Protein AF-0000000065815947 (afdb_homodimer)

Foldseek 3Di:
DEEEEEEADPLSQVLSVLLVVLCVVLPHHYDYDYPVPDDDPPPHLAYEYADDPVCCVPPPCVVQDDDLQRGHWYWYAYSQREIETDGNCALSCVVVSSCSSCVRPVHYYDYDDPCVVVQHQFPSNVCVLLQWDGDDPVRRVVRSVVLSPAAKEKEAAPLDDDDDGRSYDYHYDPDQWMDINNHDIIHHWAKEKWKDFDAQDAQVQQQVLVVVNCVSVNHDLSSHAEYEWEPVCVPRCSVVVNCVVSVHYYYYHYQVQLQVVVVVDPAQFDPVCCVPPVHRDIGQSGRLVVSCVVPVDDSVQKDWPARWDDDDGMIMTMMIGHD/DEEEEEEADPLSQVLSVLLVVLCVVLPHHYDYDYPVPDDDPPPHLAYEYADDPVCCVPPPCVVQDDDLQRGHWYWYAYSQREIETDGNCALSCVVVSSCSSCVRPVHYYDYDDPCVVVQHQFPSNVCVLLQWDGDDPVRRVVRSVVLSPAAKEKEAAPLDDDDDHRSYDYHYDPDQWMDINNHDIIHHWAKEKFKDFDAQDAQVQQQVLVVVNCVSVNHDLSSHAEYEWEPVCPPRPSVVVNCVVSVHYYYYHYQVQLQVVVVVDPAQFDPVCCVPPVHRDIGQSGRQVVSCVVPVDDSVQKDWPARWDDDDGMIMTMMIGHD

Radius of gyration: 32.42 Å; Cα contacts (8 Å, |Δi|>4): 1382; chains: 2; bounding box: 51×100×66 Å

Organism: Methanocaldococcus jannaschii (strain ATCC 43067 / DSM 2661 / JAL-1 / JCM 10045 / NBRC 100440) (NCBI:txid243232)

InterPro domains:
  IPR002750 CobE/GbiG C-terminal domain [PF01890] (191-319)
  IPR021744 Cobalamin synthesis G, N-terminal [PF11760] (44-116)
  IPR036518 CobE/GbiG C-terminal domain superfamily [G3DSA:3.30.420.180] (181-322)
  IPR036518 CobE/GbiG C-terminal domain superfamily [SSF159664] (184-321)
  IPR038029 GbiG N-terminal domain superfamily [SSF159672] (1-198)
  IPR052553 Cobalt-precorrin-5A hydrolase [PTHR37477] (1-321)

Sequence (646 aa):
MMIKIVYITKRGKKIAEEIKDVLDYYHYDNKVEPIKDFKIERNEGGFIFIMATGIVLRKFLDEIKNDKFKDPFVIICNENKELIPILSNHLGGGNYFSKLIANNINGRVIFTTATDVNGKVGIDELSKMLFLETPKRKHILDINKKILEEDVSLTLPKYWKLRNLNGYKISYHDKYEVVVDDSIRLKPLKIAVGLGARKGIERYKVYWAVKKALFLRNIPVWRVDAFATIEDKKHERGILETVNKFKKPLIIFKREEINEIYEKIDLEKSEFVYKHLGVYGVSEPASILAVKKLTNKDFDSIKLILKKFKRNGVTVAIATENLMMIKIVYITKRGKKIAEEIKDVLDYYHYDNKVEPIKDFKIERNEGGFIFIMATGIVLRKFLDEIKNDKFKDPFVIICNENKELIPILSNHLGGGNYFSKLIANNINGRVIFTTATDVNGKVGIDELSKMLFLETPKRKHILDINKKILEEDVSLTLPKYWKLRNLNGYKISYHDKYEVVVDDSIRLKPLKIAVGLGARKGIERYKVYWAVKKALFLRNIPVWRVDAFATIEDKKHERGILETVNKFKKPLIIFKREEINEIYEKIDLEKSEFVYKHLGVYGVSEPASILAVKKLTNKDFDSIKLILKKFKRNGVTVAIATENL

Structure (mmCIF, N/CA/C/O backbone):
data_AF-0000000065815947-model_v1
#
loop_
_entity.id
_entity.type
_entity.pdbx_description
1 polymer 'Probable cobalt-precorrin-5A hydrolase'
#
loop_
_atom_site.group_PDB
_atom_site.id
_atom_site.type_symbol
_atom_site.label_atom_id
_atom_site.label_alt_id
_atom_site.label_comp_id
_atom_site.label_asym_id
_atom_site.label_entity_id
_atom_site.label_seq_id
_atom_site.pdbx_PDB_ins_code
_atom_site.Cartn_x
_atom_site.Cartn_y
_atom_site.Cartn_z
_atom_site.occupancy
_atom_site.B_iso_or_equiv
_atom_site.auth_seq_id
_atom_site.auth_comp_id
_atom_site.auth_asym_id
_atom_site.auth_atom_id
_atom_site.pdbx_PDB_model_num
ATOM 1 N N . MET A 1 1 ? 9.438 -16.594 -16.625 1 80.75 1 MET A N 1
ATOM 2 C CA . MET A 1 1 ? 9.047 -15.211 -16.312 1 80.75 1 MET A CA 1
ATOM 3 C C . MET A 1 1 ? 10.07 -14.547 -15.406 1 80.75 1 MET A C 1
ATOM 5 O O . MET A 1 1 ? 10.508 -15.141 -14.414 1 80.75 1 MET A O 1
ATOM 9 N N . MET A 1 2 ? 10.523 -13.422 -15.828 1 92.38 2 MET A N 1
ATOM 10 C CA . MET A 1 2 ? 11.57 -12.719 -15.094 1 92.38 2 MET A CA 1
ATOM 11 C C . MET A 1 2 ? 10.961 -11.766 -14.07 1 92.38 2 MET A C 1
ATOM 13 O O . MET A 1 2 ? 10.031 -11.016 -14.383 1 92.38 2 MET A O 1
ATOM 17 N N . ILE A 1 3 ? 11.438 -11.867 -12.82 1 97.81 3 ILE A N 1
ATOM 18 C CA . ILE A 1 3 ? 11.016 -10.953 -11.766 1 97.81 3 ILE A CA 1
ATOM 19 C C . ILE A 1 3 ? 12.172 -10.008 -11.414 1 97.81 3 ILE A C 1
ATOM 21 O O . ILE A 1 3 ? 13.266 -10.461 -11.07 1 97.81 3 ILE A O 1
ATOM 25 N N . LYS A 1 4 ? 11.977 -8.742 -11.523 1 98.56 4 LYS A N 1
ATOM 26 C CA . LYS A 1 4 ? 13 -7.773 -11.133 1 98.56 4 LYS A CA 1
ATOM 27 C C . LYS A 1 4 ? 12.742 -7.238 -9.727 1 98.56 4 LYS A C 1
ATOM 29 O O . LYS A 1 4 ? 11.625 -6.82 -9.414 1 98.56 4 LYS A O 1
ATOM 34 N N . ILE A 1 5 ? 13.75 -7.293 -8.875 1 98.81 5 ILE A N 1
ATOM 35 C CA . ILE A 1 5 ? 13.719 -6.762 -7.512 1 98.81 5 ILE A CA 1
ATOM 36 C C . ILE A 1 5 ? 14.555 -5.48 -7.445 1 98.81 5 ILE A C 1
ATOM 38 O O . ILE A 1 5 ? 15.766 -5.512 -7.645 1 98.81 5 ILE A O 1
ATOM 42 N N . VAL A 1 6 ? 13.93 -4.387 -7.172 1 98.75 6 VAL A N 1
ATOM 43 C CA . VAL A 1 6 ? 14.578 -3.086 -7.289 1 98.75 6 VAL A CA 1
ATOM 44 C C . VAL A 1 6 ? 14.648 -2.418 -5.918 1 98.75 6 VAL A C 1
ATOM 46 O O . VAL A 1 6 ? 13.656 -2.381 -5.188 1 98.75 6 VAL A O 1
ATOM 49 N N . TYR A 1 7 ? 15.789 -1.917 -5.492 1 98 7 TYR A N 1
ATOM 50 C CA . TYR A 1 7 ? 15.977 -1.296 -4.184 1 98 7 TYR A CA 1
ATOM 51 C C . TYR A 1 7 ? 16.625 0.077 -4.316 1 98 7 TYR A C 1
ATOM 53 O O . TYR A 1 7 ? 17.188 0.407 -5.363 1 98 7 TYR A O 1
ATOM 61 N N . ILE A 1 8 ? 16.531 0.878 -3.275 1 94.25 8 ILE A N 1
ATOM 62 C CA . ILE A 1 8 ? 17.109 2.219 -3.285 1 94.25 8 ILE A CA 1
ATOM 63 C C . ILE A 1 8 ? 18.094 2.365 -2.125 1 94.25 8 ILE A C 1
ATOM 65 O O . ILE A 1 8 ? 19.203 2.865 -2.307 1 94.25 8 ILE A O 1
ATOM 69 N N . THR A 1 9 ? 17.766 1.898 -0.884 1 92.06 9 THR A N 1
ATOM 70 C CA . THR A 1 9 ? 18.578 2.102 0.307 1 92.06 9 THR A CA 1
ATOM 71 C C . THR A 1 9 ? 19.469 0.884 0.572 1 92.06 9 THR A C 1
ATOM 73 O O . THR A 1 9 ? 19.266 -0.175 -0.026 1 92.06 9 THR A O 1
ATOM 76 N N . LYS A 1 10 ? 20.391 1.029 1.479 1 92.75 10 LYS A N 1
ATOM 77 C CA . LYS A 1 10 ? 21.234 -0.084 1.896 1 92.75 10 LYS A CA 1
ATOM 78 C C . LYS A 1 10 ? 20.406 -1.173 2.582 1 92.75 10 LYS A C 1
ATOM 80 O O . LYS A 1 10 ? 20.625 -2.363 2.332 1 92.75 10 LYS A O 1
ATOM 85 N N . ARG A 1 11 ? 19.578 -0.783 3.441 1 93.81 11 ARG A N 1
ATOM 86 C CA . ARG A 1 11 ? 18.703 -1.746 4.102 1 93.81 11 ARG A CA 1
ATOM 87 C C . ARG A 1 11 ? 17.797 -2.445 3.09 1 93.81 11 ARG A C 1
ATOM 89 O O . ARG A 1 11 ? 17.547 -3.648 3.199 1 93.81 11 ARG A O 1
ATOM 96 N N . GLY A 1 12 ? 17.312 -1.682 2.139 1 96.56 12 GLY A N 1
ATOM 97 C CA . GLY A 1 12 ? 16.5 -2.256 1.069 1 96.56 12 GLY A CA 1
ATOM 98 C C . GLY A 1 12 ? 17.234 -3.316 0.275 1 96.56 12 GLY A C 1
ATOM 99 O O . GLY A 1 12 ? 16.641 -4.309 -0.151 1 96.56 12 GLY A O 1
ATOM 100 N N . LYS A 1 13 ? 18.531 -3.096 0.081 1 97.81 13 LYS A N 1
ATOM 101 C CA . LYS A 1 13 ? 19.344 -4.074 -0.636 1 97.81 13 LYS A CA 1
ATOM 102 C C . LYS A 1 13 ? 19.359 -5.41 0.094 1 97.81 13 LYS A C 1
ATOM 104 O O . LYS A 1 13 ? 19.281 -6.469 -0.534 1 97.81 13 LYS A O 1
ATOM 109 N N . LYS A 1 14 ? 19.531 -5.379 1.379 1 98.19 14 LYS A N 1
ATOM 110 C CA . LYS A 1 14 ? 19.547 -6.602 2.178 1 98.19 14 LYS A CA 1
ATOM 111 C C . LYS A 1 14 ? 18.234 -7.375 2.018 1 98.19 14 LYS A C 1
ATOM 113 O O . LYS A 1 14 ? 18.25 -8.594 1.86 1 98.19 14 LYS A O 1
ATOM 118 N N . ILE A 1 15 ? 17.156 -6.684 2.074 1 98.5 15 ILE A N 1
ATOM 119 C CA . ILE A 1 15 ? 15.852 -7.301 1.903 1 98.5 15 ILE A CA 1
ATOM 120 C C . ILE A 1 15 ? 15.734 -7.887 0.498 1 98.5 15 ILE A C 1
ATOM 122 O O . ILE A 1 15 ? 15.211 -8.984 0.32 1 98.5 15 ILE A O 1
ATOM 126 N N . ALA A 1 16 ? 16.219 -7.141 -0.488 1 98.81 16 ALA A N 1
ATOM 127 C CA . ALA A 1 16 ? 16.203 -7.605 -1.873 1 98.81 16 ALA A CA 1
ATOM 128 C C . ALA A 1 16 ? 16.938 -8.938 -2.014 1 98.81 16 ALA A C 1
ATOM 130 O O . ALA A 1 16 ? 16.469 -9.836 -2.715 1 98.81 16 ALA A O 1
ATOM 131 N N . GLU A 1 17 ? 18 -9.055 -1.392 1 98.75 17 GLU A N 1
ATOM 132 C CA . GLU A 1 17 ? 18.797 -10.281 -1.449 1 98.75 17 GLU A CA 1
ATOM 133 C C . GLU A 1 17 ? 18.062 -11.438 -0.773 1 98.75 17 GLU A C 1
ATOM 135 O O . GLU A 1 17 ? 18.141 -12.578 -1.23 1 98.75 17 GLU A O 1
ATOM 140 N N . GLU A 1 18 ? 17.422 -11.133 0.349 1 98.69 18 GLU A N 1
ATOM 141 C CA . GLU A 1 18 ? 16.594 -12.156 0.99 1 98.69 18 GLU A CA 1
ATOM 142 C C . GLU A 1 18 ? 15.508 -12.656 0.045 1 98.69 18 GLU A C 1
ATOM 144 O O . GLU A 1 18 ? 15.258 -13.859 -0.037 1 98.69 18 GLU A O 1
ATOM 149 N N . ILE A 1 19 ? 14.875 -11.703 -0.623 1 98.88 19 ILE A N 1
ATOM 150 C CA . ILE A 1 19 ? 13.82 -12.047 -1.566 1 98.88 19 ILE A CA 1
ATOM 151 C C . ILE A 1 19 ? 14.391 -12.883 -2.709 1 98.88 19 ILE A C 1
ATOM 153 O O . ILE A 1 19 ? 13.789 -13.875 -3.125 1 98.88 19 ILE A O 1
ATOM 157 N N . LYS A 1 20 ? 15.516 -12.453 -3.238 1 98.75 20 LYS A N 1
ATOM 158 C CA . LYS A 1 20 ? 16.188 -13.211 -4.281 1 98.75 20 LYS A CA 1
ATOM 159 C C . LYS A 1 20 ? 16.438 -14.656 -3.848 1 98.75 20 LYS A C 1
ATOM 161 O O . LYS A 1 20 ? 16.234 -15.586 -4.629 1 98.75 20 LYS A O 1
ATOM 166 N N . ASP A 1 21 ? 16.906 -14.836 -2.631 1 98.69 21 ASP A N 1
ATOM 167 C CA . ASP A 1 21 ? 17.172 -16.172 -2.111 1 98.69 21 ASP A CA 1
ATOM 168 C C . ASP A 1 21 ? 15.914 -17.031 -2.137 1 98.69 21 ASP A C 1
ATOM 170 O O . ASP A 1 21 ? 15.969 -18.219 -2.471 1 98.69 21 ASP A O 1
ATOM 174 N N . VAL A 1 22 ? 14.828 -16.453 -1.724 1 98.56 22 VAL A N 1
ATOM 175 C CA . VAL A 1 22 ? 13.555 -17.156 -1.725 1 98.56 22 VAL A CA 1
ATOM 176 C C . VAL A 1 22 ? 13.188 -17.562 -3.15 1 98.56 22 VAL A C 1
ATOM 178 O O . VAL A 1 22 ? 12.859 -18.719 -3.412 1 98.56 22 VAL A O 1
ATOM 181 N N . LEU A 1 23 ? 13.242 -16.594 -4.086 1 98.38 23 LEU A N 1
ATOM 182 C CA . LEU A 1 23 ? 12.867 -16.859 -5.469 1 98.38 23 LEU A CA 1
ATOM 183 C C . LEU A 1 23 ? 13.805 -17.891 -6.102 1 98.38 23 LEU A C 1
ATOM 185 O O . LEU A 1 23 ? 13.375 -18.734 -6.887 1 98.38 23 LEU A O 1
ATOM 189 N N . ASP A 1 24 ? 15.094 -17.812 -5.773 1 97.75 24 ASP A N 1
ATOM 190 C CA . ASP A 1 24 ? 16.062 -18.812 -6.246 1 97.75 24 ASP A CA 1
ATOM 191 C C . ASP A 1 24 ? 15.711 -20.203 -5.723 1 97.75 24 ASP A C 1
ATOM 193 O O . ASP A 1 24 ? 15.781 -21.188 -6.465 1 97.75 24 ASP A O 1
ATOM 197 N N . TYR A 1 25 ? 15.367 -20.234 -4.457 1 97.19 25 TYR A N 1
ATOM 198 C CA . TYR A 1 25 ? 14.992 -21.5 -3.859 1 97.19 25 TYR A CA 1
ATOM 199 C C . TYR A 1 25 ? 13.82 -22.141 -4.609 1 97.19 25 TYR A C 1
ATOM 201 O O . TYR A 1 25 ? 13.805 -23.344 -4.836 1 97.19 25 TYR A O 1
ATOM 209 N N . TYR A 1 26 ? 12.945 -21.344 -5.012 1 97.19 26 TYR A N 1
ATOM 210 C CA . TYR A 1 26 ? 11.75 -21.844 -5.688 1 97.19 26 TYR A CA 1
ATOM 211 C C . TYR A 1 26 ? 11.953 -21.875 -7.199 1 97.19 26 TYR A C 1
ATOM 213 O O . TYR A 1 26 ? 11.008 -22.125 -7.953 1 97.19 26 TYR A O 1
ATOM 221 N N . HIS A 1 27 ? 13.102 -21.547 -7.699 1 96.19 27 HIS A N 1
ATOM 222 C CA . HIS A 1 27 ? 13.516 -21.672 -9.094 1 96.19 27 HIS A CA 1
ATOM 223 C C . HIS A 1 27 ? 12.758 -20.688 -9.977 1 96.19 27 HIS A C 1
ATOM 225 O O . HIS A 1 27 ? 12.336 -21.031 -11.078 1 96.19 27 HIS A O 1
ATOM 231 N N . TYR A 1 28 ? 12.453 -19.5 -9.484 1 96.56 28 TYR A N 1
ATOM 232 C CA . TYR A 1 28 ? 11.938 -18.406 -10.305 1 96.56 28 TYR A CA 1
ATOM 233 C C . TYR A 1 28 ? 13.07 -17.531 -10.82 1 96.56 28 TYR A C 1
ATOM 235 O O . TYR A 1 28 ? 14 -17.203 -10.078 1 96.56 28 TYR A O 1
ATOM 243 N N . ASP A 1 29 ? 12.992 -17.25 -12.086 1 95.38 29 ASP A N 1
ATOM 244 C CA . ASP A 1 29 ? 13.977 -16.328 -12.648 1 95.38 29 ASP A CA 1
ATOM 245 C C . ASP A 1 29 ? 13.828 -14.922 -12.055 1 95.38 29 ASP A C 1
ATOM 247 O O . ASP A 1 29 ? 12.719 -14.391 -11.984 1 95.38 29 ASP A O 1
ATOM 251 N N . ASN A 1 30 ? 14.977 -14.367 -11.586 1 97.81 30 ASN A N 1
ATOM 252 C CA . ASN A 1 30 ? 14.914 -13.047 -10.953 1 97.81 30 ASN A CA 1
ATOM 253 C C . ASN A 1 30 ? 16.25 -12.305 -11.07 1 97.81 30 ASN A C 1
ATOM 255 O O . ASN A 1 30 ? 17.25 -12.891 -11.469 1 97.81 30 ASN A O 1
ATOM 259 N N . LYS A 1 31 ? 16.172 -11.039 -10.789 1 97.94 31 LYS A N 1
ATOM 260 C CA . LYS A 1 31 ? 17.344 -10.172 -10.797 1 97.94 31 LYS A CA 1
ATOM 261 C C . LYS A 1 31 ? 17.188 -9.031 -9.805 1 97.94 31 LYS A C 1
ATOM 263 O O . LYS A 1 31 ? 16.125 -8.414 -9.719 1 97.94 31 LYS A O 1
ATOM 268 N N . VAL A 1 32 ? 18.281 -8.828 -9 1 98.5 32 VAL A N 1
ATOM 269 C CA . VAL A 1 32 ? 18.312 -7.707 -8.078 1 98.5 32 VAL A CA 1
ATOM 270 C C . VAL A 1 32 ? 19.078 -6.539 -8.711 1 98.5 32 VAL A C 1
ATOM 272 O O . VAL A 1 32 ? 20.172 -6.723 -9.25 1 98.5 32 VAL A O 1
ATOM 275 N N . GLU A 1 33 ? 18.469 -5.367 -8.656 1 97.81 33 GLU A N 1
ATOM 276 C CA . GLU A 1 33 ? 19.172 -4.207 -9.195 1 97.81 33 GLU A CA 1
ATOM 277 C C . GLU A 1 33 ? 18.812 -2.939 -8.43 1 97.81 33 GLU A C 1
ATOM 279 O O . GLU A 1 33 ? 17.688 -2.793 -7.953 1 97.81 33 GLU A O 1
ATOM 284 N N . PRO A 1 34 ? 19.812 -1.964 -8.281 1 97.94 34 PRO A N 1
ATOM 285 C CA . PRO A 1 34 ? 19.5 -0.652 -7.715 1 97.94 34 PRO A CA 1
ATOM 286 C C . PRO A 1 34 ? 18.656 0.207 -8.648 1 97.94 34 PRO A C 1
ATOM 288 O O . PRO A 1 34 ? 18.656 0 -9.867 1 97.94 34 PRO A O 1
ATOM 291 N N . ILE A 1 35 ? 17.984 1.122 -8.078 1 97 35 ILE A N 1
ATOM 292 C CA . ILE A 1 35 ? 17.062 1.951 -8.852 1 97 35 ILE A CA 1
ATOM 293 C C . ILE A 1 35 ? 17.828 2.672 -9.953 1 97 35 ILE A C 1
ATOM 295 O O . ILE A 1 35 ? 17.297 2.887 -11.047 1 97 35 ILE A O 1
ATOM 299 N N . LYS A 1 36 ? 19.031 3.098 -9.734 1 95.19 36 LYS A N 1
ATOM 300 C CA . LYS A 1 36 ? 19.812 3.869 -10.688 1 95.19 36 LYS A CA 1
ATOM 301 C C . LYS A 1 36 ? 20.062 3.072 -11.969 1 95.19 36 LYS A C 1
ATOM 303 O O . LYS A 1 36 ? 20.25 3.652 -13.039 1 95.19 36 LYS A O 1
ATOM 308 N N . ASP A 1 37 ? 20.031 1.749 -11.922 1 96.69 37 ASP A N 1
ATOM 309 C CA . ASP A 1 37 ? 20.328 0.877 -13.055 1 96.69 37 ASP A CA 1
ATOM 310 C C . ASP A 1 37 ? 19.062 0.246 -13.609 1 96.69 37 ASP A C 1
ATOM 312 O O . ASP A 1 37 ? 19.109 -0.511 -14.578 1 96.69 37 ASP A O 1
ATOM 316 N N . PHE A 1 38 ? 18.031 0.517 -12.992 1 96.62 38 PHE A N 1
ATOM 317 C CA . PHE A 1 38 ? 16.781 -0.163 -13.312 1 96.62 38 PHE A CA 1
ATOM 318 C C . PHE A 1 38 ? 16.156 0.417 -14.578 1 96.62 38 PHE A C 1
ATOM 320 O O . PHE A 1 38 ? 16.078 1.637 -14.734 1 96.62 38 PHE A O 1
ATOM 327 N N . LYS A 1 39 ? 15.719 -0.488 -15.484 1 94.88 39 LYS A N 1
ATOM 328 C CA . LYS A 1 39 ? 14.945 -0.173 -16.688 1 94.88 39 LYS A CA 1
ATOM 329 C C . LYS A 1 39 ? 13.883 -1.232 -16.953 1 94.88 39 LYS A C 1
ATOM 331 O O . LYS A 1 39 ? 14.094 -2.416 -16.672 1 94.88 39 LYS A O 1
ATOM 336 N N . ILE A 1 40 ? 12.82 -0.838 -17.406 1 93.69 40 ILE A N 1
ATOM 337 C CA . ILE A 1 40 ? 11.75 -1.743 -17.797 1 93.69 40 ILE A CA 1
ATOM 338 C C . ILE A 1 40 ? 12.023 -2.273 -19.203 1 93.69 40 ILE A C 1
ATOM 340 O O . ILE A 1 40 ? 12.148 -1.498 -20.156 1 93.69 40 ILE A O 1
ATOM 344 N N . GLU A 1 41 ? 12.07 -3.516 -19.438 1 90.69 41 GLU A N 1
ATOM 345 C CA . GLU A 1 41 ? 12.383 -4.137 -20.719 1 90.69 41 GLU A CA 1
ATOM 346 C C . GLU A 1 41 ? 11.125 -4.664 -21.391 1 90.69 41 GLU A C 1
ATOM 348 O O . GLU A 1 41 ? 11.18 -5.152 -22.531 1 90.69 41 GLU A O 1
ATOM 353 N N . ARG A 1 42 ? 10.008 -4.758 -20.734 1 85.94 42 ARG A N 1
ATOM 354 C CA . ARG A 1 42 ? 8.695 -5.094 -21.281 1 85.94 42 ARG A CA 1
ATOM 355 C C . ARG A 1 42 ? 8.539 -6.602 -21.438 1 85.94 42 ARG A C 1
ATOM 357 O O . ARG A 1 42 ? 7.605 -7.066 -22.109 1 85.94 42 ARG A O 1
ATOM 364 N N . ASN A 1 43 ? 9.422 -7.348 -20.875 1 86.81 43 ASN A N 1
ATOM 365 C CA . ASN A 1 43 ? 9.289 -8.797 -20.875 1 86.81 43 ASN A CA 1
ATOM 366 C C . ASN A 1 43 ? 9.242 -9.367 -19.469 1 86.81 43 ASN A C 1
ATOM 368 O O . ASN A 1 43 ? 9.227 -10.586 -19.281 1 86.81 43 ASN A O 1
ATOM 372 N N . GLU A 1 44 ? 9.211 -8.477 -18.516 1 93.06 44 GLU A N 1
ATOM 373 C CA . GLU A 1 44 ? 9.172 -8.922 -17.125 1 93.06 44 GLU A CA 1
ATOM 374 C C . GLU A 1 44 ? 7.797 -9.484 -16.766 1 93.06 44 GLU A C 1
ATOM 376 O O . GLU A 1 44 ? 6.77 -8.969 -17.219 1 93.06 44 GLU A O 1
ATOM 381 N N . GLY A 1 45 ? 7.84 -10.461 -15.922 1 93.31 45 GLY A N 1
ATOM 382 C CA . GLY A 1 45 ? 6.602 -10.992 -15.367 1 93.31 45 GLY A CA 1
ATOM 383 C C . GLY A 1 45 ? 6.117 -10.227 -14.148 1 93.31 45 GLY A C 1
ATOM 384 O O . GLY A 1 45 ? 4.934 -10.281 -13.805 1 93.31 45 GLY A O 1
ATOM 385 N N . GLY A 1 46 ? 7.113 -9.602 -13.492 1 96.88 46 GLY A N 1
ATOM 386 C CA . GLY A 1 46 ? 6.719 -8.859 -12.305 1 96.88 46 GLY A CA 1
ATOM 387 C C . GLY A 1 46 ? 7.84 -8.016 -11.734 1 96.88 46 GLY A C 1
ATOM 388 O O . GLY A 1 46 ? 9 -8.172 -12.109 1 96.88 46 GLY A O 1
ATOM 389 N N . PHE A 1 47 ? 7.457 -7.145 -10.867 1 98.38 47 PHE A N 1
ATOM 390 C CA . PHE A 1 47 ? 8.375 -6.227 -10.203 1 98.38 47 PHE A CA 1
ATOM 391 C C . PHE A 1 47 ? 8.133 -6.207 -8.703 1 98.38 47 PHE A C 1
ATOM 393 O O . PHE A 1 47 ? 6.988 -6.215 -8.25 1 98.38 47 PHE A O 1
ATOM 400 N N . ILE A 1 48 ? 9.188 -6.219 -7.977 1 98.81 48 ILE A N 1
ATOM 401 C CA . ILE A 1 48 ? 9.172 -5.973 -6.539 1 98.81 48 ILE A CA 1
ATOM 402 C C . ILE A 1 48 ? 10.031 -4.758 -6.211 1 98.81 48 ILE A C 1
ATOM 404 O O . ILE A 1 48 ? 11.25 -4.785 -6.391 1 98.81 48 ILE A O 1
ATOM 408 N N . PHE A 1 49 ? 9.406 -3.74 -5.785 1 98.75 49 PHE A N 1
ATOM 409 C CA . PHE A 1 49 ? 10.094 -2.492 -5.48 1 98.75 49 PHE A CA 1
ATOM 410 C C . PHE A 1 49 ? 10.25 -2.311 -3.977 1 98.75 49 PHE A C 1
ATOM 412 O O . PHE A 1 49 ? 9.258 -2.195 -3.252 1 98.75 49 PHE A O 1
ATOM 419 N N . ILE A 1 50 ? 11.445 -2.252 -3.492 1 98.44 50 ILE A N 1
ATOM 420 C CA . ILE A 1 50 ? 11.727 -1.965 -2.09 1 98.44 50 ILE A CA 1
ATOM 421 C C . ILE A 1 50 ? 12.039 -0.479 -1.922 1 98.44 50 ILE A C 1
ATOM 423 O O . ILE A 1 50 ? 13.195 -0.099 -1.707 1 98.44 50 ILE A O 1
ATOM 427 N N . MET A 1 51 ? 11.008 0.359 -1.963 1 96.81 51 MET A N 1
ATOM 428 C CA . MET A 1 51 ? 11.078 1.816 -1.909 1 96.81 51 MET A CA 1
ATOM 429 C C . MET A 1 51 ? 9.695 2.418 -1.663 1 96.81 51 MET A C 1
ATOM 431 O O . MET A 1 51 ? 8.711 1.688 -1.541 1 96.81 51 MET A O 1
ATOM 435 N N . ALA A 1 52 ? 9.641 3.672 -1.575 1 95.31 52 ALA A N 1
ATOM 436 C CA . ALA A 1 52 ? 8.375 4.375 -1.343 1 95.31 52 ALA A CA 1
ATOM 437 C C . ALA A 1 52 ? 7.418 4.18 -2.512 1 95.31 52 ALA A C 1
ATOM 439 O O . ALA A 1 52 ? 7.82 4.266 -3.674 1 95.31 52 ALA A O 1
ATOM 440 N N . THR A 1 53 ? 6.137 3.945 -2.227 1 96.19 53 THR A N 1
ATOM 441 C CA . THR A 1 53 ? 5.105 3.766 -3.242 1 96.19 53 THR A CA 1
ATOM 442 C C . THR A 1 53 ? 5.062 4.961 -4.191 1 96.19 53 THR A C 1
ATOM 444 O O . THR A 1 53 ? 4.938 4.789 -5.406 1 96.19 53 THR A O 1
ATOM 447 N N . GLY A 1 54 ? 5.168 6.199 -3.65 1 93.12 54 GLY A N 1
ATOM 448 C CA . GLY A 1 54 ? 5.094 7.398 -4.473 1 93.12 54 GLY A CA 1
ATOM 449 C C . GLY A 1 54 ? 6.137 7.43 -5.574 1 93.12 54 GLY A C 1
ATOM 450 O O . GLY A 1 54 ? 5.867 7.914 -6.676 1 93.12 54 GLY A O 1
ATOM 451 N N . ILE A 1 55 ? 7.312 6.988 -5.293 1 93.31 55 ILE A N 1
ATOM 452 C CA . ILE A 1 55 ? 8.375 6.93 -6.293 1 93.31 55 ILE A CA 1
ATOM 453 C C . ILE A 1 55 ? 7.957 6.008 -7.438 1 93.31 55 ILE A C 1
ATOM 455 O O . ILE A 1 55 ? 8.094 6.367 -8.609 1 93.31 55 ILE A O 1
ATOM 459 N N . VAL A 1 56 ? 7.445 4.852 -7.141 1 96 56 VAL A N 1
ATOM 460 C CA . VAL A 1 56 ? 7.051 3.85 -8.125 1 96 56 VAL A CA 1
ATOM 461 C C . VAL A 1 56 ? 5.91 4.387 -8.984 1 96 56 VAL A C 1
ATOM 463 O O . VAL A 1 56 ? 5.93 4.254 -10.211 1 96 56 VAL A O 1
ATOM 466 N N . LEU A 1 57 ? 4.961 5.004 -8.336 1 94.81 57 LEU A N 1
ATOM 467 C CA . LEU A 1 57 ? 3.793 5.527 -9.039 1 94.81 57 LEU A CA 1
ATOM 468 C C . LEU A 1 57 ? 4.195 6.613 -10.031 1 94.81 57 LEU A C 1
ATOM 470 O O . LEU A 1 57 ? 3.67 6.672 -11.148 1 94.81 57 LEU A O 1
ATOM 474 N N . ARG A 1 58 ? 5.102 7.43 -9.664 1 91.44 58 ARG A N 1
ATOM 475 C CA . ARG A 1 58 ? 5.457 8.586 -10.484 1 91.44 58 ARG A CA 1
ATOM 476 C C . ARG A 1 58 ? 6.449 8.203 -11.578 1 91.44 58 ARG A C 1
ATOM 478 O O . ARG A 1 58 ? 6.371 8.711 -12.695 1 91.44 58 ARG A O 1
ATOM 485 N N . LYS A 1 59 ? 7.34 7.312 -11.258 1 92.62 59 LYS A N 1
ATOM 486 C CA . LYS A 1 59 ? 8.453 7.074 -12.172 1 92.62 59 LYS A CA 1
ATOM 487 C C . LYS A 1 59 ? 8.164 5.883 -13.086 1 92.62 59 LYS A C 1
ATOM 489 O O . LYS A 1 59 ? 8.633 5.844 -14.227 1 92.62 59 LYS A O 1
ATOM 494 N N . PHE A 1 60 ? 7.418 4.859 -12.586 1 93.88 60 PHE A N 1
ATOM 495 C CA . PHE A 1 60 ? 7.469 3.596 -13.312 1 93.88 60 PHE A CA 1
ATOM 496 C C . PHE A 1 60 ? 6.062 3.119 -13.664 1 93.88 60 PHE A C 1
ATOM 498 O O . PHE A 1 60 ? 5.875 2.412 -14.656 1 93.88 60 PHE A O 1
ATOM 505 N N . LEU A 1 61 ? 5.105 3.4 -12.891 1 92.69 61 LEU A N 1
ATOM 506 C CA . LEU A 1 61 ? 3.803 2.746 -12.992 1 92.69 61 LEU A CA 1
ATOM 507 C C . LEU A 1 61 ? 3.176 2.984 -14.359 1 92.69 61 LEU A C 1
ATOM 509 O O . LEU A 1 61 ? 2.576 2.076 -14.938 1 92.69 61 LEU A O 1
ATOM 513 N N . ASP A 1 62 ? 3.285 4.191 -14.891 1 90.19 62 ASP A N 1
ATOM 514 C CA . ASP A 1 62 ? 2.672 4.523 -16.172 1 90.19 62 ASP A CA 1
ATOM 515 C C . ASP A 1 62 ? 3.211 3.633 -17.297 1 90.19 62 ASP A C 1
ATOM 517 O O . ASP A 1 62 ? 2.48 3.283 -18.219 1 90.19 62 ASP A O 1
ATOM 521 N N . GLU A 1 63 ? 4.434 3.293 -17.203 1 91.38 63 GLU A N 1
ATOM 522 C CA . GLU A 1 63 ? 5.055 2.432 -18.203 1 91.38 63 GLU A CA 1
ATOM 523 C C . GLU A 1 63 ? 4.664 0.971 -18 1 91.38 63 GLU A C 1
ATOM 525 O O . GLU A 1 63 ? 4.633 0.188 -18.953 1 91.38 63 GLU A O 1
ATOM 530 N N . ILE A 1 64 ? 4.359 0.617 -16.797 1 92.25 64 ILE A N 1
ATOM 531 C CA . ILE A 1 64 ? 4.066 -0.769 -16.453 1 92.25 64 ILE A CA 1
ATOM 532 C C . ILE A 1 64 ? 2.592 -1.065 -16.703 1 92.25 64 ILE A C 1
ATOM 534 O O . ILE A 1 64 ? 2.244 -2.137 -17.203 1 92.25 64 ILE A O 1
ATOM 538 N N . LYS A 1 65 ? 1.824 -0.133 -16.344 1 85.62 65 LYS A N 1
ATOM 539 C CA . LYS A 1 65 ? 0.374 -0.299 -16.391 1 85.62 65 LYS A CA 1
ATOM 540 C C . LYS A 1 65 ? -0.159 -0.101 -17.812 1 85.62 65 LYS A C 1
ATOM 542 O O . LYS A 1 65 ? -0.088 1.001 -18.359 1 85.62 65 LYS A O 1
ATOM 547 N N . ASN A 1 66 ? -0.616 -1.079 -18.484 1 78.31 66 ASN A N 1
ATOM 548 C CA . ASN A 1 66 ? -1.213 -1.018 -19.812 1 78.31 66 ASN A CA 1
ATOM 549 C C . ASN A 1 66 ? -2.551 -1.752 -19.859 1 78.31 66 ASN A C 1
ATOM 551 O O . ASN A 1 66 ? -3.576 -1.161 -20.203 1 78.31 66 ASN A O 1
ATOM 555 N N . ASP A 1 67 ? -2.51 -3.049 -19.547 1 73.44 67 ASP A N 1
ATOM 556 C CA . ASP A 1 67 ? -3.689 -3.91 -19.547 1 73.44 67 ASP A CA 1
ATOM 557 C C . ASP A 1 67 ? -3.719 -4.793 -18.297 1 73.44 67 ASP A C 1
ATOM 559 O O . ASP A 1 67 ? -2.777 -5.547 -18.047 1 73.44 67 ASP A O 1
ATOM 563 N N . LYS A 1 68 ? -4.762 -4.637 -17.656 1 67.25 68 LYS A N 1
ATOM 564 C CA . LYS A 1 68 ? -4.898 -5.34 -16.391 1 67.25 68 LYS A CA 1
ATOM 565 C C . LYS A 1 68 ? -4.688 -6.84 -16.562 1 67.25 68 LYS A C 1
ATOM 567 O O . LYS A 1 68 ? -4.254 -7.523 -15.633 1 67.25 68 LYS A O 1
ATOM 572 N N . PHE A 1 69 ? -4.949 -7.375 -17.625 1 66.06 69 PHE A N 1
ATOM 573 C CA . PHE A 1 69 ? -4.895 -8.82 -17.812 1 66.06 69 PHE A CA 1
ATOM 574 C C . PHE A 1 69 ? -3.518 -9.25 -18.312 1 66.06 69 PHE A C 1
ATOM 576 O O . PHE A 1 69 ? -3.182 -10.438 -18.266 1 66.06 69 PHE A O 1
ATOM 583 N N . LYS A 1 70 ? -2.664 -8.281 -18.578 1 78.25 70 LYS A N 1
ATOM 584 C CA . LYS A 1 70 ? -1.384 -8.633 -19.188 1 78.25 70 LYS A CA 1
ATOM 585 C C . LYS A 1 70 ? -0.224 -7.98 -18.438 1 78.25 70 LYS A C 1
ATOM 587 O O . LYS A 1 70 ? 0.927 -8.391 -18.594 1 78.25 70 LYS A O 1
ATOM 592 N N . ASP A 1 71 ? -0.606 -7.082 -17.641 1 87.12 71 ASP A N 1
ATOM 593 C CA . ASP A 1 71 ? 0.44 -6.332 -16.953 1 87.12 71 ASP A CA 1
ATOM 594 C C . ASP A 1 71 ? 1.21 -7.227 -15.992 1 87.12 71 ASP A C 1
ATOM 596 O O . ASP A 1 71 ? 0.643 -8.156 -15.414 1 87.12 71 ASP A O 1
ATOM 600 N N . PRO A 1 72 ? 2.479 -6.977 -15.891 1 94 72 PRO A N 1
ATOM 601 C CA . PRO A 1 72 ? 3.207 -7.633 -14.805 1 94 72 PRO A CA 1
ATOM 602 C C . PRO A 1 72 ? 2.688 -7.238 -13.422 1 94 72 PRO A C 1
ATOM 604 O O . PRO A 1 72 ? 2.057 -6.191 -13.266 1 94 72 PRO A O 1
ATOM 607 N N . PHE A 1 73 ? 2.889 -8.133 -12.508 1 95.81 73 PHE A N 1
ATOM 608 C CA . PHE A 1 73 ? 2.498 -7.75 -11.156 1 95.81 73 PHE A CA 1
ATOM 609 C C . PHE A 1 73 ? 3.477 -6.734 -10.578 1 95.81 73 PHE A C 1
ATOM 611 O O . PHE A 1 73 ? 4.629 -6.664 -11.008 1 95.81 73 PHE A O 1
ATOM 618 N N . VAL A 1 74 ? 3.055 -5.918 -9.719 1 97.75 74 VAL A N 1
ATOM 619 C CA . VAL A 1 74 ? 3.875 -4.945 -9 1 97.75 74 VAL A CA 1
ATOM 620 C C . VAL A 1 74 ? 3.635 -5.074 -7.5 1 97.75 74 VAL A C 1
ATOM 622 O O . VAL A 1 74 ? 2.492 -5 -7.039 1 97.75 74 VAL A O 1
ATOM 625 N N . ILE A 1 75 ? 4.676 -5.305 -6.742 1 98.62 75 ILE A N 1
ATOM 626 C CA . ILE A 1 75 ? 4.652 -5.398 -5.285 1 98.62 75 ILE A CA 1
ATOM 627 C C . ILE A 1 75 ? 5.562 -4.332 -4.684 1 98.62 75 ILE A C 1
ATOM 629 O O . ILE A 1 75 ? 6.707 -4.168 -5.121 1 98.62 75 ILE A O 1
ATOM 633 N N . ILE A 1 76 ? 5.043 -3.586 -3.791 1 98.75 76 ILE A N 1
ATOM 634 C CA . ILE A 1 76 ? 5.855 -2.68 -2.986 1 98.75 76 ILE A CA 1
ATOM 635 C C . ILE A 1 76 ? 6.242 -3.359 -1.675 1 98.75 76 ILE A C 1
ATOM 637 O O . ILE A 1 76 ? 5.41 -4.016 -1.041 1 98.75 76 ILE A O 1
ATOM 641 N N . CYS A 1 77 ? 7.438 -3.281 -1.325 1 98.69 77 CYS A N 1
ATOM 642 C CA . CYS A 1 77 ? 7.922 -3.805 -0.053 1 98.69 77 CYS A CA 1
ATOM 643 C C . CYS A 1 77 ? 8.633 -2.723 0.746 1 98.69 77 CYS A C 1
ATOM 645 O O . CYS A 1 77 ? 9.555 -2.08 0.241 1 98.69 77 CYS A O 1
ATOM 647 N N . ASN A 1 78 ? 8.148 -2.482 1.968 1 97.81 78 ASN A N 1
ATOM 648 C CA . ASN A 1 78 ? 8.852 -1.502 2.793 1 97.81 78 ASN A CA 1
ATOM 649 C C . ASN A 1 78 ? 9.93 -2.156 3.652 1 97.81 78 ASN A C 1
ATOM 651 O O . ASN A 1 78 ? 10.141 -3.367 3.57 1 97.81 78 ASN A O 1
ATOM 655 N N . GLU A 1 79 ? 10.625 -1.421 4.426 1 96.56 79 GLU A N 1
ATOM 656 C CA . GLU A 1 79 ? 11.797 -1.916 5.148 1 96.56 79 GLU A CA 1
ATOM 657 C C . GLU A 1 79 ? 11.383 -2.732 6.367 1 96.56 79 GLU A C 1
ATOM 659 O O . GLU A 1 79 ? 12.219 -3.385 6.996 1 96.56 79 GLU A O 1
ATOM 664 N N . ASN A 1 80 ? 10.109 -2.764 6.719 1 96.5 80 ASN A N 1
ATOM 665 C CA . ASN A 1 80 ? 9.578 -3.66 7.742 1 96.5 80 ASN A CA 1
ATOM 666 C C . ASN A 1 80 ? 9.141 -4.992 7.141 1 96.5 80 ASN A C 1
ATOM 668 O O . ASN A 1 80 ? 8.523 -5.812 7.824 1 96.5 80 ASN A O 1
ATOM 672 N N . LYS A 1 81 ? 9.391 -5.215 5.883 1 97.94 81 LYS A N 1
ATOM 673 C CA . LYS A 1 81 ? 9.039 -6.418 5.133 1 97.94 81 LYS A CA 1
ATOM 674 C C . LYS A 1 81 ? 7.527 -6.586 5.031 1 97.94 81 LYS A C 1
ATOM 676 O O . LYS A 1 81 ? 7.012 -7.695 5.184 1 97.94 81 LYS A O 1
ATOM 681 N N . GLU A 1 82 ? 6.844 -5.496 4.98 1 98.5 82 GLU A N 1
ATOM 682 C CA . GLU A 1 82 ? 5.438 -5.496 4.586 1 98.5 82 GLU A CA 1
ATOM 683 C C . GLU A 1 82 ? 5.293 -5.402 3.07 1 98.5 82 GLU A C 1
ATOM 685 O O . GLU A 1 82 ? 5.75 -4.434 2.455 1 98.5 82 GLU A O 1
ATOM 690 N N . LEU A 1 83 ? 4.711 -6.402 2.475 1 98.75 83 LEU A N 1
ATOM 691 C CA . LEU A 1 83 ? 4.539 -6.48 1.028 1 98.75 83 LEU A CA 1
ATOM 692 C C . LEU A 1 83 ? 3.137 -6.035 0.625 1 98.75 83 LEU A C 1
ATOM 694 O O . LEU A 1 83 ? 2.143 -6.562 1.13 1 98.75 83 LEU A O 1
ATOM 698 N N . ILE A 1 84 ? 3.051 -5.117 -0.256 1 98.5 84 ILE A N 1
ATOM 699 C CA . ILE A 1 84 ? 1.792 -4.543 -0.717 1 98.5 84 ILE A CA 1
ATOM 700 C C . ILE A 1 84 ? 1.626 -4.793 -2.213 1 98.5 84 ILE A C 1
ATOM 702 O O . ILE A 1 84 ? 2.119 -4.02 -3.037 1 98.5 84 ILE A O 1
ATOM 706 N N . PRO A 1 85 ? 0.885 -5.801 -2.609 1 98.06 85 PRO A N 1
ATOM 707 C CA . PRO A 1 85 ? 0.582 -5.949 -4.035 1 98.06 85 PRO A CA 1
ATOM 708 C C . PRO A 1 85 ? -0.338 -4.852 -4.562 1 98.06 85 PRO A C 1
ATOM 710 O O . PRO A 1 85 ? -1.439 -4.66 -4.039 1 98.06 85 PRO A O 1
ATOM 713 N N . ILE A 1 86 ? 0.109 -4.215 -5.637 1 96.56 86 ILE A N 1
ATOM 714 C CA . ILE A 1 86 ? -0.671 -3.045 -6.031 1 96.56 86 ILE A CA 1
ATOM 715 C C . ILE A 1 86 ? -1.212 -3.24 -7.449 1 96.56 86 ILE A C 1
ATOM 717 O O . ILE A 1 86 ? -2.143 -2.547 -7.863 1 96.56 86 ILE A O 1
ATOM 721 N N . LEU A 1 87 ? -0.63 -4.094 -8.242 1 94.19 87 LEU A N 1
ATOM 722 C CA . LEU A 1 87 ? -1.083 -4.355 -9.602 1 94.19 87 LEU A CA 1
ATOM 723 C C . LEU A 1 87 ? -1.039 -5.852 -9.914 1 94.19 87 LEU A C 1
ATOM 725 O O . LEU A 1 87 ? -0.112 -6.547 -9.492 1 94.19 87 LEU A O 1
ATOM 729 N N . SER A 1 88 ? -2.047 -6.34 -10.703 1 91.88 88 SER A N 1
ATOM 730 C CA . SER A 1 88 ? -2.109 -7.715 -11.188 1 91.88 88 SER A CA 1
ATOM 731 C C . SER A 1 88 ? -1.964 -8.719 -10.047 1 91.88 88 SER A C 1
ATOM 733 O O . SER A 1 88 ? -1.122 -9.617 -10.109 1 91.88 88 SER A O 1
ATOM 735 N N . ASN A 1 89 ? -2.807 -8.547 -9.078 1 91.25 89 ASN A N 1
ATOM 736 C CA . ASN A 1 89 ? -2.678 -9.258 -7.809 1 91.25 89 ASN A CA 1
ATOM 737 C C . ASN A 1 89 ? -3.217 -10.688 -7.906 1 91.25 89 ASN A C 1
ATOM 739 O O . ASN A 1 89 ? -2.684 -11.602 -7.277 1 91.25 89 ASN A O 1
ATOM 743 N N . HIS A 1 90 ? -4.242 -10.852 -8.672 1 89.31 90 HIS A N 1
ATOM 744 C CA . HIS A 1 90 ? -4.898 -12.156 -8.727 1 89.31 90 HIS A CA 1
ATOM 745 C C . HIS A 1 90 ? -4.387 -12.977 -9.906 1 89.31 90 HIS A C 1
ATOM 747 O O . HIS A 1 90 ? -3.381 -13.68 -9.789 1 89.31 90 HIS A O 1
ATOM 753 N N . LEU A 1 91 ? -4.773 -12.625 -11.109 1 84.69 91 LEU A N 1
ATOM 754 C CA . LEU A 1 91 ? -4.395 -13.406 -12.289 1 84.69 91 LEU A CA 1
ATOM 755 C C . LEU A 1 91 ? -2.91 -13.242 -12.594 1 84.69 91 LEU A C 1
ATOM 757 O O . LEU A 1 91 ? -2.262 -14.172 -13.07 1 84.69 91 LEU A O 1
ATOM 761 N N . GLY A 1 92 ? -2.348 -12.125 -12.242 1 87.5 92 GLY A N 1
ATOM 762 C CA . GLY A 1 92 ? -0.963 -11.828 -12.578 1 87.5 92 GLY A CA 1
ATOM 763 C C . GLY A 1 92 ? 0.026 -12.383 -11.57 1 87.5 92 GLY A C 1
ATOM 764 O O . GLY A 1 92 ? 1.234 -12.375 -11.812 1 87.5 92 GLY A O 1
ATOM 765 N N . GLY A 1 93 ? -0.502 -12.789 -10.391 1 91.75 93 GLY A N 1
ATOM 766 C CA . GLY A 1 93 ? 0.359 -13.484 -9.453 1 91.75 93 GLY A CA 1
ATOM 767 C C . GLY A 1 93 ? 0.857 -12.594 -8.328 1 91.75 93 GLY A C 1
ATOM 768 O O . GLY A 1 93 ? 1.622 -13.039 -7.469 1 91.75 93 GLY A O 1
ATOM 769 N N . GLY A 1 94 ? 0.462 -11.398 -8.297 1 94.94 94 GLY A N 1
ATOM 770 C CA . GLY A 1 94 ? 0.917 -10.492 -7.254 1 94.94 94 GLY A CA 1
ATOM 771 C C . GLY A 1 94 ? 0.678 -11.031 -5.855 1 94.94 94 GLY A C 1
ATOM 772 O O . GLY A 1 94 ? 1.567 -10.977 -5 1 94.94 94 GLY A O 1
ATOM 773 N N . ASN A 1 95 ? -0.5 -11.547 -5.625 1 95.75 95 ASN A N 1
ATOM 774 C CA . ASN A 1 95 ? -0.827 -12.109 -4.32 1 95.75 95 ASN A CA 1
ATOM 775 C C . ASN A 1 95 ? 0.004 -13.359 -4.023 1 95.75 95 ASN A C 1
ATOM 777 O O . ASN A 1 95 ? 0.516 -13.523 -2.914 1 95.75 95 ASN A O 1
ATOM 781 N N . TYR A 1 96 ? 0.162 -14.172 -4.992 1 94.69 96 TYR A N 1
ATOM 782 C CA . TYR A 1 96 ? 0.92 -15.406 -4.844 1 94.69 96 TYR A CA 1
ATOM 783 C C . TYR A 1 96 ? 2.355 -15.117 -4.422 1 94.69 96 TYR A C 1
ATOM 785 O O . TYR A 1 96 ? 2.828 -15.641 -3.408 1 94.69 96 TYR A O 1
ATOM 793 N N . PHE A 1 97 ? 3.014 -14.281 -5.156 1 97.69 97 PHE A N 1
ATOM 794 C CA . PHE A 1 97 ? 4.414 -13.992 -4.883 1 97.69 97 PHE A CA 1
ATOM 795 C C . PHE A 1 97 ? 4.562 -13.219 -3.576 1 97.69 97 PHE A C 1
ATOM 797 O O . PHE A 1 97 ? 5.543 -13.398 -2.85 1 97.69 97 PHE A O 1
ATOM 804 N N . SER A 1 98 ? 3.604 -12.344 -3.273 1 98.44 98 SER A N 1
ATOM 805 C CA . SER A 1 98 ? 3.643 -11.633 -1.999 1 98.44 98 SER A CA 1
ATOM 806 C C . SER A 1 98 ? 3.6 -12.602 -0.823 1 98.44 98 SER A C 1
ATOM 808 O O . SER A 1 98 ? 4.395 -12.484 0.112 1 98.44 98 SER A O 1
ATOM 810 N N . LYS A 1 99 ? 2.703 -13.586 -0.861 1 97.12 99 LYS A N 1
ATOM 811 C CA . LYS A 1 99 ? 2.576 -14.57 0.209 1 97.12 99 LYS A CA 1
ATOM 812 C C . LYS A 1 99 ? 3.824 -15.445 0.301 1 97.12 99 LYS A C 1
ATOM 814 O O . LYS A 1 99 ? 4.34 -15.688 1.394 1 97.12 99 LYS A O 1
ATOM 819 N N . LEU A 1 100 ? 4.23 -15.914 -0.87 1 97.5 100 LEU A N 1
ATOM 820 C CA . LEU A 1 100 ? 5.418 -16.766 -0.929 1 97.5 100 LEU A CA 1
ATOM 821 C C . LEU A 1 100 ? 6.605 -16.094 -0.255 1 97.5 100 LEU A C 1
ATOM 823 O O . LEU A 1 100 ? 7.27 -16.688 0.594 1 97.5 100 LEU A O 1
ATOM 827 N N . ILE A 1 101 ? 6.832 -14.852 -0.599 1 98.62 101 ILE A N 1
ATOM 828 C CA . ILE A 1 101 ? 7.98 -14.102 -0.1 1 98.62 101 ILE A CA 1
ATOM 829 C C . ILE A 1 101 ? 7.789 -13.797 1.383 1 98.62 101 ILE A C 1
ATOM 831 O O . ILE A 1 101 ? 8.672 -14.07 2.199 1 98.62 101 ILE A O 1
ATOM 835 N N . ALA A 1 102 ? 6.668 -13.258 1.743 1 98.5 102 ALA A N 1
ATOM 836 C CA . ALA A 1 102 ? 6.41 -12.875 3.129 1 98.5 102 ALA A CA 1
ATOM 837 C C . ALA A 1 102 ? 6.609 -14.055 4.074 1 98.5 102 ALA A C 1
ATOM 839 O O . ALA A 1 102 ? 7.25 -13.922 5.121 1 98.5 102 ALA A O 1
ATOM 840 N N . ASN A 1 103 ? 6.125 -15.188 3.695 1 97.38 103 ASN A N 1
ATOM 841 C CA . ASN A 1 103 ? 6.191 -16.391 4.523 1 97.38 103 ASN A CA 1
ATOM 842 C C . ASN A 1 103 ? 7.633 -16.844 4.738 1 97.38 103 ASN A C 1
ATOM 844 O O . ASN A 1 103 ? 7.926 -17.547 5.699 1 97.38 103 ASN A O 1
ATOM 848 N N . ASN A 1 104 ? 8.484 -16.438 3.893 1 98.19 104 ASN A N 1
ATOM 849 C CA . ASN A 1 104 ? 9.836 -16.984 3.938 1 98.19 104 ASN A CA 1
ATOM 850 C C . ASN A 1 104 ? 10.844 -15.945 4.41 1 98.19 104 ASN A C 1
ATOM 852 O O . ASN A 1 104 ? 12.023 -16.266 4.613 1 98.19 104 ASN A O 1
ATOM 856 N N . ILE A 1 105 ? 10.453 -14.742 4.598 1 98.12 105 ILE A N 1
ATOM 857 C CA . ILE A 1 105 ? 11.414 -13.742 5.059 1 98.12 105 ILE A CA 1
ATOM 858 C C . ILE A 1 105 ? 10.906 -13.094 6.344 1 98.12 105 ILE A C 1
ATOM 860 O O . ILE A 1 105 ? 11.359 -12.016 6.727 1 98.12 105 ILE A O 1
ATOM 864 N N . ASN A 1 106 ? 9.891 -13.719 7 1 97.5 106 ASN A N 1
ATOM 865 C CA . ASN A 1 106 ? 9.273 -13.227 8.227 1 97.5 106 ASN A CA 1
ATOM 866 C C . ASN A 1 106 ? 8.617 -11.867 8.016 1 97.5 106 ASN A C 1
ATOM 868 O O . ASN A 1 106 ? 8.828 -10.938 8.797 1 97.5 106 ASN A O 1
ATOM 872 N N . GLY A 1 107 ? 8.055 -11.68 6.883 1 97.94 107 GLY A N 1
ATOM 873 C CA . GLY A 1 107 ? 7.289 -10.484 6.551 1 97.94 107 GLY A CA 1
ATOM 874 C C . GLY A 1 107 ? 5.793 -10.695 6.645 1 97.94 107 GLY A C 1
ATOM 875 O O . GLY A 1 107 ? 5.328 -11.648 7.27 1 97.94 107 GLY A O 1
ATOM 876 N N . ARG A 1 108 ? 5.02 -9.805 6.141 1 97.62 108 ARG A N 1
ATOM 877 C CA . ARG A 1 108 ? 3.566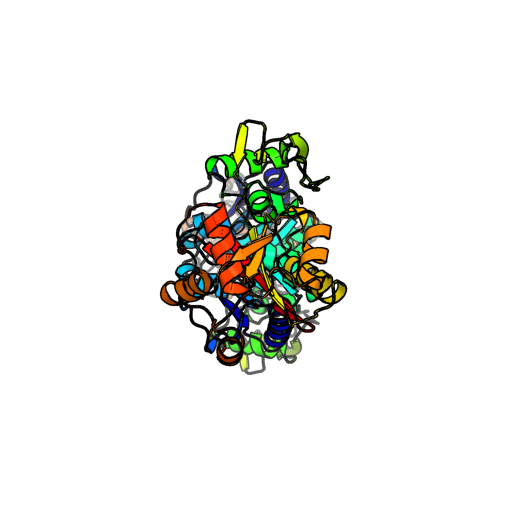 -9.922 6.074 1 97.62 108 ARG A CA 1
ATOM 878 C C . ARG A 1 108 ? 3.018 -9.242 4.824 1 97.62 108 ARG A C 1
ATOM 880 O O . ARG A 1 108 ? 3.625 -8.305 4.301 1 97.62 108 ARG A O 1
ATOM 887 N N . VAL A 1 109 ? 1.854 -9.688 4.379 1 98.38 109 VAL A N 1
ATOM 888 C CA . VAL A 1 109 ? 1.213 -9.125 3.195 1 98.38 109 VAL A CA 1
ATOM 889 C C . VAL A 1 109 ? 0.124 -8.141 3.615 1 98.38 109 VAL A C 1
ATOM 891 O O . VAL A 1 109 ? -0.636 -8.406 4.551 1 98.38 109 VAL A O 1
ATOM 894 N N . ILE A 1 110 ? 0.102 -6.969 3.035 1 98.25 110 ILE A N 1
ATOM 895 C CA . ILE A 1 110 ? -0.955 -5.98 3.215 1 98.25 110 ILE A CA 1
ATOM 896 C C . ILE A 1 110 ? -1.891 -6 2.008 1 98.25 110 ILE A C 1
ATOM 898 O O . ILE A 1 110 ? -1.63 -5.336 1.001 1 98.25 110 ILE A O 1
ATOM 902 N N . PHE A 1 111 ? -3 -6.68 2.107 1 97.19 111 PHE A N 1
ATOM 903 C CA . PHE A 1 111 ? -3.982 -6.746 1.033 1 97.19 111 PHE A CA 1
ATOM 904 C C . PHE A 1 111 ? -4.875 -5.512 1.037 1 97.19 111 PHE A C 1
ATOM 906 O O . PHE A 1 111 ? -5.188 -4.969 2.1 1 97.19 111 PHE A O 1
ATOM 913 N N . THR A 1 112 ? -5.281 -5.102 -0.142 1 95.38 112 THR A N 1
ATOM 914 C CA . THR A 1 112 ? -6.203 -3.975 -0.191 1 95.38 112 THR A CA 1
ATOM 915 C C . THR A 1 112 ? -7.527 -4.383 -0.828 1 95.38 112 THR A C 1
ATOM 917 O O . THR A 1 112 ? -8.523 -3.664 -0.723 1 95.38 112 THR A O 1
ATOM 920 N N . THR A 1 113 ? -7.559 -5.5 -1.55 1 93 113 THR A N 1
ATOM 921 C CA . THR A 1 113 ? -8.812 -6 -2.104 1 93 113 THR A CA 1
ATOM 922 C C . THR A 1 113 ? -9.68 -6.613 -1.009 1 93 113 THR A C 1
ATOM 924 O O . THR A 1 113 ? -9.18 -7.34 -0.146 1 93 113 THR A O 1
ATOM 927 N N . ALA A 1 114 ? -10.938 -6.332 -1.034 1 91.06 114 ALA A N 1
ATOM 928 C CA . ALA A 1 114 ? -11.859 -6.758 0.011 1 91.06 114 ALA A CA 1
ATOM 929 C C . ALA A 1 114 ? -11.852 -8.273 0.175 1 91.06 114 ALA A C 1
ATOM 931 O O . ALA A 1 114 ? -11.844 -8.781 1.299 1 91.06 114 ALA A O 1
ATOM 932 N N . THR A 1 115 ? -11.844 -9.008 -0.891 1 90.75 115 THR A N 1
ATOM 933 C CA . THR A 1 115 ? -11.844 -10.469 -0.815 1 90.75 115 THR A CA 1
ATOM 934 C C . THR A 1 115 ? -10.594 -10.969 -0.102 1 90.75 115 THR A C 1
ATOM 936 O O . THR A 1 115 ? -10.68 -11.797 0.811 1 90.75 115 THR A O 1
ATOM 939 N N . ASP A 1 116 ? -9.477 -10.445 -0.411 1 92.56 116 ASP A N 1
ATOM 940 C CA . ASP A 1 116 ? -8.211 -10.875 0.184 1 92.56 116 ASP A CA 1
ATOM 941 C C . ASP A 1 116 ? -8.148 -10.492 1.661 1 92.56 116 ASP A C 1
ATOM 943 O O . ASP A 1 116 ? -7.691 -11.281 2.49 1 92.56 116 ASP A O 1
ATOM 947 N N . VAL A 1 117 ? -8.578 -9.32 2.01 1 93.38 117 VAL A N 1
ATOM 948 C CA . VAL A 1 117 ? -8.547 -8.828 3.381 1 93.38 117 VAL A CA 1
ATOM 949 C C . VAL A 1 117 ? -9.406 -9.727 4.273 1 93.38 117 VAL A C 1
ATOM 951 O O . VAL A 1 117 ? -9.055 -9.977 5.43 1 93.38 117 VAL A O 1
ATOM 954 N N . ASN A 1 118 ? -10.477 -10.234 3.686 1 90.88 118 ASN A N 1
ATOM 955 C CA . ASN A 1 118 ? -11.406 -11.047 4.457 1 90.88 118 ASN A CA 1
ATOM 956 C C . ASN A 1 118 ? -11.094 -12.531 4.34 1 90.88 118 ASN A C 1
ATOM 958 O O . ASN A 1 118 ? -11.883 -13.375 4.762 1 90.88 118 ASN A O 1
ATOM 962 N N . GLY A 1 119 ? -10.07 -12.914 3.623 1 91.31 119 GLY A N 1
ATOM 963 C CA . GLY A 1 119 ? -9.625 -14.289 3.514 1 91.31 119 GLY A CA 1
ATOM 964 C C . GLY A 1 119 ? -10.469 -15.117 2.562 1 91.31 119 GLY A C 1
ATOM 965 O O . GLY A 1 119 ? -10.477 -16.344 2.641 1 91.31 119 GLY A O 1
ATOM 966 N N . LYS A 1 120 ? -11.203 -14.438 1.771 1 92.62 120 LYS A N 1
ATOM 967 C CA . LYS A 1 120 ? -12.023 -15.117 0.774 1 92.62 120 LYS A CA 1
ATOM 968 C C . LYS A 1 120 ? -11.25 -15.312 -0.53 1 92.62 120 LYS A C 1
ATOM 970 O O . LYS A 1 120 ? -10.383 -14.508 -0.87 1 92.62 120 LYS A O 1
ATOM 975 N N . VAL A 1 121 ? -11.586 -16.375 -1.192 1 93.62 121 VAL A N 1
ATOM 976 C CA . VAL A 1 121 ? -10.93 -16.688 -2.459 1 93.62 121 VAL A CA 1
ATOM 977 C C . VAL A 1 121 ? -11.867 -16.344 -3.621 1 93.62 121 VAL A C 1
ATOM 979 O O . VAL A 1 121 ? -12.836 -17.062 -3.875 1 93.62 121 VAL A O 1
ATOM 982 N N . GLY A 1 122 ? -11.547 -15.312 -4.324 1 94.06 122 GLY A N 1
ATOM 983 C CA . GLY A 1 122 ? -12.32 -15 -5.512 1 94.06 122 GLY A CA 1
ATOM 984 C C . GLY A 1 122 ? -12.211 -16.047 -6.598 1 94.06 122 GLY A C 1
ATOM 985 O O . GLY A 1 122 ? -11.305 -16.891 -6.57 1 94.06 122 GLY A O 1
ATOM 986 N N . ILE A 1 123 ? -13.133 -15.961 -7.605 1 95.94 123 ILE A N 1
ATOM 987 C CA . ILE A 1 123 ? -13.188 -17 -8.633 1 95.94 123 ILE A CA 1
ATOM 988 C C . ILE A 1 123 ? -11.922 -16.938 -9.484 1 95.94 123 ILE A C 1
ATOM 990 O O . ILE A 1 123 ? -11.461 -17.969 -9.992 1 95.94 123 ILE A O 1
ATOM 994 N N . ASP A 1 124 ? -11.383 -15.727 -9.68 1 93.38 124 ASP A N 1
ATOM 995 C CA . ASP A 1 124 ? -10.141 -15.602 -10.438 1 93.38 124 ASP A CA 1
ATOM 996 C C . ASP A 1 124 ? -8.969 -16.234 -9.688 1 93.38 124 ASP A C 1
ATOM 998 O O . ASP A 1 124 ? -8.125 -16.891 -10.289 1 93.38 124 ASP A O 1
ATOM 1002 N N . GLU A 1 125 ? -8.891 -16.078 -8.453 1 92.81 125 GLU A N 1
ATOM 1003 C CA . GLU A 1 125 ? -7.867 -16.734 -7.633 1 92.81 125 GLU A CA 1
ATOM 1004 C C . GLU A 1 125 ? -8.078 -18.234 -7.59 1 92.81 125 GLU A C 1
ATOM 1006 O O . GLU A 1 125 ? -7.109 -19 -7.621 1 92.81 125 GLU A O 1
ATOM 1011 N N . LEU A 1 126 ? -9.297 -18.625 -7.426 1 94.56 126 LEU A N 1
ATOM 1012 C CA . LEU A 1 126 ? -9.633 -20.047 -7.465 1 94.56 126 LEU A CA 1
ATOM 1013 C C . LEU A 1 126 ? -9.141 -20.688 -8.75 1 94.56 126 LEU A C 1
ATOM 1015 O O . LEU A 1 126 ? -8.578 -21.781 -8.727 1 94.56 126 LEU A O 1
ATOM 1019 N N . SER A 1 127 ? -9.406 -19.984 -9.805 1 94.88 127 SER A N 1
ATOM 1020 C CA . SER A 1 127 ? -8.977 -20.469 -11.109 1 94.88 127 SER A CA 1
ATOM 1021 C C . SER A 1 127 ? -7.469 -20.688 -11.156 1 94.88 127 SER A C 1
ATOM 1023 O O . SER A 1 127 ? -6.988 -21.688 -11.68 1 94.88 127 SER A O 1
ATOM 1025 N N . LYS A 1 128 ? -6.754 -19.797 -10.656 1 92 128 LYS A N 1
ATOM 1026 C CA . LYS A 1 128 ? -5.297 -19.906 -10.625 1 92 128 LYS A CA 1
ATOM 1027 C C . LYS A 1 128 ? -4.844 -21.031 -9.711 1 92 128 LYS A C 1
ATOM 1029 O O . LYS A 1 128 ? -3.969 -21.828 -10.078 1 92 128 LYS A O 1
ATOM 1034 N N . MET A 1 129 ? -5.461 -21.156 -8.609 1 92.19 129 MET A N 1
ATOM 1035 C CA . MET A 1 129 ? -5.109 -22.141 -7.598 1 92.19 129 MET A CA 1
ATOM 1036 C C . MET A 1 129 ? -5.312 -23.562 -8.125 1 92.19 129 MET A C 1
ATOM 1038 O O . MET A 1 129 ? -4.516 -24.453 -7.848 1 92.19 129 MET A O 1
ATOM 1042 N N . LEU A 1 130 ? -6.332 -23.672 -8.859 1 95.12 130 LEU A N 1
ATOM 1043 C CA . LEU A 1 130 ? -6.707 -25.016 -9.305 1 95.12 130 LEU A CA 1
ATOM 1044 C C . LEU A 1 130 ? -6.324 -25.234 -10.766 1 95.12 130 LEU A C 1
ATOM 1046 O O . LEU A 1 130 ? -6.66 -26.266 -11.352 1 95.12 130 LEU A O 1
ATOM 1050 N N . PHE A 1 131 ? -5.633 -24.234 -11.344 1 95.12 131 PHE A N 1
ATOM 1051 C CA . PHE A 1 131 ? -5.203 -24.312 -12.742 1 95.12 131 PHE A CA 1
ATOM 1052 C C . PHE A 1 131 ? -6.398 -24.531 -13.664 1 95.12 131 PHE A C 1
ATOM 1054 O O . PHE A 1 131 ? -6.426 -25.5 -14.438 1 95.12 131 PHE A O 1
ATOM 1061 N N . LEU A 1 132 ? -7.32 -23.609 -13.617 1 96.12 132 LEU A N 1
ATOM 1062 C CA . LEU A 1 132 ? -8.5 -23.609 -14.477 1 96.12 132 LEU A CA 1
ATOM 1063 C C . LEU A 1 132 ? -8.383 -22.547 -15.562 1 96.12 132 LEU A C 1
ATOM 1065 O O . LEU A 1 132 ? -7.484 -21.703 -15.516 1 96.12 132 LEU A O 1
ATOM 1069 N N . GLU A 1 133 ? -9.227 -22.688 -16.531 1 95.12 133 GLU A N 1
ATOM 1070 C CA . GLU A 1 133 ? -9.312 -21.609 -17.5 1 95.12 133 GLU A CA 1
ATOM 1071 C C . GLU A 1 133 ? -9.719 -20.297 -16.828 1 95.12 133 GLU A C 1
ATOM 1073 O O . GLU A 1 133 ? -10.344 -20.312 -15.773 1 95.12 133 GLU A O 1
ATOM 1078 N N . THR A 1 134 ? -9.391 -19.156 -17.406 1 92.62 134 THR A N 1
ATOM 1079 C CA . THR A 1 134 ? -9.695 -17.844 -16.844 1 92.62 134 THR A CA 1
ATOM 1080 C C . THR A 1 134 ? -11.188 -17.547 -16.938 1 92.62 134 THR A C 1
ATOM 1082 O O . THR A 1 134 ? -11.773 -17.656 -18.016 1 92.62 134 THR A O 1
ATOM 1085 N N . PRO A 1 135 ? -11.781 -17.25 -15.836 1 94.88 135 PRO A N 1
ATOM 1086 C CA . PRO A 1 135 ? -13.203 -16.891 -15.898 1 94.88 135 PRO A CA 1
ATOM 1087 C C . PRO A 1 135 ? -13.461 -15.586 -16.641 1 94.88 135 PRO A C 1
ATOM 1089 O O . PRO A 1 135 ? -12.57 -14.742 -16.734 1 94.88 135 PRO A O 1
ATOM 1092 N N . LYS A 1 136 ? -14.695 -15.461 -17.109 1 94 136 LYS A N 1
ATOM 1093 C CA . LYS A 1 136 ? -15.109 -14.203 -17.719 1 94 136 LYS A CA 1
ATOM 1094 C C . LYS A 1 136 ? -15.156 -13.078 -16.703 1 94 136 LYS A C 1
ATOM 1096 O O . LYS A 1 136 ? -15.438 -13.312 -15.523 1 94 136 LYS A O 1
ATOM 1101 N N . ARG A 1 137 ? -14.922 -11.93 -17.141 1 88.75 137 ARG A N 1
ATOM 1102 C CA . ARG A 1 137 ? -14.875 -10.742 -16.297 1 88.75 137 ARG A CA 1
ATOM 1103 C C . ARG A 1 137 ? -16.172 -10.578 -15.516 1 88.75 137 ARG A C 1
ATOM 1105 O O . ARG A 1 137 ? -16.156 -10.266 -14.328 1 88.75 137 ARG A O 1
ATOM 1112 N N . LYS A 1 138 ? -17.25 -10.711 -16.219 1 93.88 138 LYS A N 1
ATOM 1113 C CA . LYS A 1 138 ? -18.562 -10.578 -15.578 1 93.88 138 LYS A CA 1
ATOM 1114 C C . LYS A 1 138 ? -18.703 -11.547 -14.406 1 93.88 138 LYS A C 1
ATOM 1116 O O . LYS A 1 138 ? -19.25 -11.188 -13.359 1 93.88 138 LYS A O 1
ATOM 1121 N N . HIS A 1 139 ? -18.203 -12.758 -14.562 1 95.69 139 HIS A N 1
ATOM 1122 C CA . HIS A 1 139 ? -18.281 -13.766 -13.508 1 95.69 139 HIS A CA 1
ATOM 1123 C C . HIS A 1 139 ? -17.391 -13.391 -12.328 1 95.69 139 HIS A C 1
ATOM 1125 O O . HIS A 1 139 ? -17.75 -13.648 -11.172 1 95.69 139 HIS A O 1
ATOM 1131 N N . ILE A 1 140 ? -16.266 -12.82 -12.664 1 93.38 140 ILE A N 1
ATOM 1132 C CA . ILE A 1 140 ? -15.352 -12.398 -11.609 1 93.38 140 ILE A CA 1
ATOM 1133 C C . ILE A 1 140 ? -16.031 -11.344 -10.734 1 93.38 140 ILE A C 1
ATOM 1135 O O . ILE A 1 140 ? -16.047 -11.469 -9.508 1 93.38 140 ILE A O 1
ATOM 1139 N N . LEU A 1 141 ? -16.594 -10.344 -11.344 1 90.5 141 LEU A N 1
ATOM 1140 C CA . LEU A 1 141 ? -17.25 -9.273 -10.609 1 90.5 141 LEU A CA 1
ATOM 1141 C C . LEU A 1 141 ? -18.406 -9.82 -9.766 1 90.5 141 LEU A C 1
ATOM 1143 O O . LEU A 1 141 ? -18.516 -9.508 -8.578 1 90.5 141 LEU A O 1
ATOM 1147 N N . ASP A 1 142 ? -19.188 -10.656 -10.367 1 94.38 142 ASP A N 1
ATOM 1148 C CA . ASP A 1 142 ? -20.375 -11.188 -9.727 1 94.38 142 ASP A CA 1
ATOM 1149 C C . ASP A 1 142 ? -20.016 -12.094 -8.547 1 94.38 142 ASP A C 1
ATOM 1151 O O . ASP A 1 142 ? -20.531 -11.914 -7.441 1 94.38 142 ASP A O 1
ATOM 1155 N N . ILE A 1 143 ? -19.156 -12.984 -8.758 1 96.19 143 ILE A N 1
ATOM 1156 C CA . ILE A 1 143 ? -18.828 -13.992 -7.754 1 96.19 143 ILE A CA 1
ATOM 1157 C C . ILE A 1 143 ? -18.031 -13.352 -6.621 1 96.19 143 ILE A C 1
ATOM 1159 O O . ILE A 1 143 ? -18.234 -13.672 -5.449 1 96.19 143 ILE A O 1
ATOM 1163 N N . ASN A 1 144 ? -17.125 -12.461 -6.945 1 93.19 144 ASN A N 1
ATOM 1164 C CA . ASN A 1 144 ? -16.281 -11.844 -5.914 1 93.19 144 ASN A CA 1
ATOM 1165 C C . ASN A 1 144 ? -17.109 -10.938 -5.004 1 93.19 144 ASN A C 1
ATOM 1167 O O . ASN A 1 144 ? -16.781 -10.758 -3.83 1 93.19 144 ASN A O 1
ATOM 1171 N N . LYS A 1 145 ? -18.141 -10.344 -5.547 1 91.19 145 LYS A N 1
ATOM 1172 C CA . LYS A 1 145 ? -19.062 -9.594 -4.715 1 91.19 145 LYS A CA 1
ATOM 1173 C C . LYS A 1 145 ? -19.891 -10.523 -3.834 1 91.19 145 LYS A C 1
ATOM 1175 O O . LYS A 1 145 ? -20.062 -10.266 -2.639 1 91.19 145 LYS A O 1
ATOM 1180 N N . LYS A 1 146 ? -20.375 -11.617 -4.383 1 94.56 146 LYS A N 1
ATOM 1181 C CA . LYS A 1 146 ? -21.25 -12.57 -3.715 1 94.56 146 LYS A CA 1
ATOM 1182 C C . LYS A 1 146 ? -20.531 -13.273 -2.568 1 94.56 146 LYS A C 1
ATOM 1184 O O . LYS A 1 146 ? -21.109 -13.477 -1.498 1 94.56 146 LYS A O 1
ATOM 1189 N N . ILE A 1 147 ? -19.344 -13.617 -2.752 1 94.94 147 ILE A N 1
ATOM 1190 C CA . ILE A 1 147 ? -18.594 -14.438 -1.803 1 94.94 147 ILE A CA 1
ATOM 1191 C C . ILE A 1 147 ? -18.344 -13.641 -0.525 1 94.94 147 ILE A C 1
ATOM 1193 O O . ILE A 1 147 ? -18.031 -14.219 0.521 1 94.94 147 ILE A O 1
ATOM 1197 N N . LEU A 1 148 ? -18.375 -12.344 -0.591 1 91.12 148 LEU A N 1
ATOM 1198 C CA . LEU A 1 148 ? -18.203 -11.492 0.583 1 91.12 148 LEU A CA 1
ATOM 1199 C C . LEU A 1 148 ? -19.422 -11.562 1.487 1 91.12 148 LEU A C 1
ATOM 1201 O O . LEU A 1 148 ? -19.344 -11.258 2.68 1 91.12 148 LEU A O 1
ATOM 1205 N N . GLU A 1 149 ? -20.531 -11.945 0.932 1 91.69 149 GLU A N 1
ATOM 1206 C CA . GLU A 1 149 ? -21.797 -11.891 1.655 1 91.69 149 GLU A CA 1
ATOM 1207 C C . GLU A 1 149 ? -22.266 -13.289 2.039 1 91.69 149 GLU A C 1
ATOM 1209 O O . GLU A 1 149 ? -22.938 -13.469 3.055 1 91.69 149 GLU A O 1
ATOM 1214 N N . GLU A 1 150 ? -21.953 -14.25 1.223 1 94.62 150 GLU A N 1
ATOM 1215 C CA . GLU A 1 150 ? -22.422 -15.609 1.471 1 94.62 150 GLU A CA 1
ATOM 1216 C C . GLU A 1 150 ? -21.484 -16.641 0.834 1 94.62 150 GLU A C 1
ATOM 1218 O O . GLU A 1 150 ? -20.641 -16.281 0.013 1 94.62 150 GLU A O 1
ATOM 1223 N N . ASP A 1 151 ? -21.719 -17.891 1.269 1 95.94 151 ASP A N 1
ATOM 1224 C CA . ASP A 1 151 ? -20.953 -18.984 0.667 1 95.94 151 ASP A CA 1
ATOM 1225 C C . ASP A 1 151 ? -21.453 -19.297 -0.739 1 95.94 151 ASP A C 1
ATOM 1227 O O . ASP A 1 151 ? -22.656 -19.25 -0.995 1 95.94 151 ASP A O 1
ATOM 1231 N N . VAL A 1 152 ? -20.562 -19.594 -1.609 1 97.44 152 VAL A N 1
ATOM 1232 C CA . VAL A 1 152 ? -20.859 -19.922 -3 1 97.44 152 VAL A CA 1
ATOM 1233 C C . VAL A 1 152 ? -20.656 -21.422 -3.234 1 97.44 152 VAL A C 1
ATOM 1235 O O . VAL A 1 152 ? -19.719 -22.016 -2.697 1 97.44 152 VAL A O 1
ATOM 1238 N N . SER A 1 153 ? -21.516 -22.031 -4.016 1 98.25 153 SER A N 1
ATOM 1239 C CA . SER A 1 153 ? -21.375 -23.453 -4.305 1 98.25 153 SER A CA 1
ATOM 1240 C C . SER A 1 153 ? -20.172 -23.719 -5.211 1 98.25 153 SER A C 1
ATOM 1242 O O . SER A 1 153 ? -19.906 -22.953 -6.133 1 98.25 153 SER A O 1
ATOM 1244 N N . LEU A 1 154 ? -19.453 -24.75 -4.918 1 98.44 154 LEU A N 1
ATOM 1245 C CA . LEU A 1 154 ? -18.297 -25.188 -5.695 1 98.44 154 LEU A CA 1
ATOM 1246 C C . LEU A 1 154 ? -18.344 -26.703 -5.91 1 98.44 154 LEU A C 1
ATOM 1248 O O . LEU A 1 154 ? -18.219 -27.469 -4.957 1 98.44 154 LEU A O 1
ATOM 1252 N N . THR A 1 155 ? -18.531 -27.141 -7.141 1 98.56 155 THR A N 1
ATOM 1253 C CA . THR A 1 155 ? -18.547 -28.547 -7.48 1 98.56 155 THR A CA 1
ATOM 1254 C C . THR A 1 155 ? -17.266 -28.953 -8.195 1 98.56 155 THR A C 1
ATOM 1256 O O . THR A 1 155 ? -16.906 -28.375 -9.227 1 98.56 155 THR A O 1
ATOM 1259 N N . LEU A 1 156 ? -16.609 -29.906 -7.66 1 98.25 156 LEU A N 1
ATOM 1260 C CA . LEU A 1 156 ? -15.305 -30.312 -8.148 1 98.25 156 LEU A CA 1
ATOM 1261 C C . LEU A 1 156 ? -15.344 -31.75 -8.68 1 98.25 156 LEU A C 1
ATOM 1263 O O . LEU A 1 156 ? -16.25 -32.5 -8.344 1 98.25 156 LEU A O 1
ATOM 1267 N N . PRO A 1 157 ? -14.367 -32.094 -9.523 1 97 157 PRO A N 1
ATOM 1268 C CA . PRO A 1 157 ? -14.227 -33.5 -9.906 1 97 157 PRO A CA 1
ATOM 1269 C C . PRO A 1 157 ? -14.016 -34.406 -8.703 1 97 157 PRO A C 1
ATOM 1271 O O . PRO A 1 157 ? -13.289 -34.062 -7.77 1 97 157 PRO A O 1
ATOM 1274 N N . LYS A 1 158 ? -14.57 -35.594 -8.695 1 94.56 158 LYS A N 1
ATOM 1275 C CA . LYS A 1 158 ? -14.617 -36.5 -7.559 1 94.56 158 LYS A CA 1
ATOM 1276 C C . LYS A 1 158 ? -13.211 -36.906 -7.121 1 94.56 158 LYS A C 1
ATOM 1278 O O . LYS A 1 158 ? -12.984 -37.219 -5.945 1 94.56 158 LYS A O 1
ATOM 1283 N N . TYR A 1 159 ? -12.25 -36.844 -7.945 1 91.88 159 TYR A N 1
ATOM 1284 C CA . TYR A 1 159 ? -10.922 -37.344 -7.594 1 91.88 159 TYR A CA 1
ATOM 1285 C C . TYR A 1 159 ? -10.047 -36.25 -7.035 1 91.88 159 TYR A C 1
ATOM 1287 O O . TYR A 1 159 ? -8.914 -36.469 -6.613 1 91.88 159 TYR A O 1
ATOM 1295 N N . TRP A 1 160 ? -10.602 -35 -7.027 1 95.69 160 TRP A N 1
ATOM 1296 C CA . TRP A 1 160 ? -9.859 -33.906 -6.422 1 95.69 160 TRP A CA 1
ATOM 1297 C C . TRP A 1 160 ? -10.016 -33.906 -4.906 1 95.69 160 TRP A C 1
ATOM 1299 O O . TRP A 1 160 ? -11.102 -34.188 -4.391 1 95.69 160 TRP A O 1
ATOM 1309 N N . LYS A 1 161 ? -9.008 -33.562 -4.188 1 93.94 161 LYS A N 1
ATOM 1310 C CA . LYS A 1 161 ? -9.008 -33.781 -2.742 1 93.94 161 LYS A CA 1
ATOM 1311 C C . LYS A 1 161 ? -9.133 -32.438 -2.004 1 93.94 161 LYS A C 1
ATOM 1313 O O . LYS A 1 161 ? -8.812 -32.344 -0.816 1 93.94 161 LYS A O 1
ATOM 1318 N N . LEU A 1 162 ? -9.57 -31.453 -2.662 1 93.44 162 LEU A N 1
ATOM 1319 C CA . LEU A 1 162 ? -9.836 -30.188 -1.974 1 93.44 162 LEU A CA 1
ATOM 1320 C C . LEU A 1 162 ? -11.086 -30.297 -1.101 1 93.44 162 LEU A C 1
ATOM 1322 O O . LEU A 1 162 ? -12.188 -30.547 -1.607 1 93.44 162 LEU A O 1
ATOM 1326 N N . ARG A 1 163 ? -11.031 -30.172 0.24 1 90.69 163 ARG A N 1
ATOM 1327 C CA . ARG A 1 163 ? -12.133 -30.453 1.155 1 90.69 163 ARG A CA 1
ATOM 1328 C C . ARG A 1 163 ? -12.758 -29.156 1.678 1 90.69 163 ARG A C 1
ATOM 1330 O O . ARG A 1 163 ? -13.953 -29.125 1.99 1 90.69 163 ARG A O 1
ATOM 1337 N N . ASN A 1 164 ? -11.844 -28.156 1.807 1 93.5 164 ASN A N 1
ATOM 1338 C CA . ASN A 1 164 ? -12.359 -26.906 2.357 1 93.5 164 ASN A CA 1
ATOM 1339 C C . ASN A 1 164 ? -11.727 -25.688 1.677 1 93.5 164 ASN A C 1
ATOM 1341 O O . ASN A 1 164 ? -10.555 -25.719 1.305 1 93.5 164 ASN A O 1
ATOM 1345 N N . LEU A 1 165 ? -12.508 -24.75 1.561 1 94.19 165 LEU A N 1
ATOM 1346 C CA . LEU A 1 165 ? -12.094 -23.453 1.026 1 94.19 165 LEU A CA 1
ATOM 1347 C C . LEU A 1 165 ? -13 -22.344 1.532 1 94.19 165 LEU A C 1
ATOM 1349 O O . LEU A 1 165 ? -14.219 -22.406 1.358 1 94.19 165 LEU A O 1
ATOM 1353 N N . ASN A 1 166 ? -12.43 -21.359 2.139 1 91.38 166 ASN A N 1
ATOM 1354 C CA . ASN A 1 166 ? -13.211 -20.281 2.73 1 91.38 166 ASN A CA 1
ATOM 1355 C C . ASN A 1 166 ? -14.094 -19.594 1.694 1 91.38 166 ASN A C 1
ATOM 1357 O O . ASN A 1 166 ? -13.617 -19.188 0.63 1 91.38 166 ASN A O 1
ATOM 1361 N N . GLY A 1 167 ? -15.328 -19.578 1.977 1 92.62 167 GLY A N 1
ATOM 1362 C CA . GLY A 1 167 ? -16.281 -18.906 1.104 1 92.62 167 GLY A CA 1
ATOM 1363 C C . GLY A 1 167 ? -16.984 -19.859 0.161 1 92.62 167 GLY A C 1
ATOM 1364 O O . GLY A 1 167 ? -17.875 -19.453 -0.588 1 92.62 167 GLY A O 1
ATOM 1365 N N . TYR A 1 168 ? -16.594 -21.141 0.227 1 96.44 168 TYR A N 1
ATOM 1366 C CA . TYR A 1 168 ? -17.188 -22.078 -0.722 1 96.44 168 TYR A CA 1
ATOM 1367 C C . TYR A 1 168 ? -17.812 -23.266 0.001 1 96.44 168 TYR A C 1
ATOM 1369 O O . TYR A 1 168 ? -17.297 -23.703 1.037 1 96.44 168 TYR A O 1
ATOM 1377 N N . LYS A 1 169 ? -18.953 -23.781 -0.492 1 97.38 169 LYS A N 1
ATOM 1378 C CA . LYS A 1 169 ? -19.547 -25.078 -0.158 1 97.38 169 LYS A CA 1
ATOM 1379 C C . LYS A 1 169 ? -19.188 -26.125 -1.206 1 97.38 169 LYS A C 1
ATOM 1381 O O . LYS A 1 169 ? -19.734 -26.109 -2.311 1 97.38 169 LYS A O 1
ATOM 1386 N N . ILE A 1 170 ? -18.438 -27.047 -0.856 1 97.75 170 ILE A N 1
ATOM 1387 C CA . ILE A 1 170 ? -17.812 -27.938 -1.833 1 97.75 170 ILE A CA 1
ATOM 1388 C C . ILE A 1 170 ? -18.641 -29.188 -2.002 1 97.75 170 ILE A C 1
ATOM 1390 O O . ILE A 1 170 ? -19.141 -29.75 -1.021 1 97.75 170 ILE A O 1
ATOM 1394 N N . SER A 1 171 ? -18.875 -29.547 -3.148 1 97.88 171 SER A N 1
ATOM 1395 C CA . SER A 1 171 ? -19.453 -30.828 -3.557 1 97.88 171 SER A CA 1
ATOM 1396 C C . SER A 1 171 ? -18.656 -31.438 -4.703 1 97.88 171 SER A C 1
ATOM 1398 O O . SER A 1 171 ? -17.719 -30.828 -5.207 1 97.88 171 SER A O 1
ATOM 1400 N N . TYR A 1 172 ? -19 -32.719 -5 1 97.56 172 TYR A N 1
ATOM 1401 C CA . TYR A 1 172 ? -18.219 -33.406 -6.016 1 97.56 172 TYR A CA 1
ATOM 1402 C C . TYR A 1 172 ? -19.125 -34.062 -7.059 1 97.56 172 TYR A C 1
ATOM 1404 O O . TYR A 1 172 ? -20.281 -34.375 -6.766 1 97.56 172 TYR A O 1
ATOM 1412 N N . HIS A 1 173 ? -18.594 -34.125 -8.281 1 97.5 173 HIS A N 1
ATOM 1413 C CA . HIS A 1 173 ? -19.312 -34.812 -9.352 1 97.5 173 HIS A CA 1
ATOM 1414 C C . HIS A 1 173 ? -18.344 -35.625 -10.234 1 97.5 173 HIS A C 1
ATOM 1416 O O . HIS A 1 173 ? -17.125 -35.594 -10.008 1 97.5 173 HIS A O 1
ATOM 1422 N N . ASP A 1 174 ? -18.844 -36.375 -11.297 1 96.31 174 ASP A N 1
ATOM 1423 C CA . ASP A 1 174 ? -18.047 -37.281 -12.086 1 96.31 174 ASP A CA 1
ATOM 1424 C C . ASP A 1 174 ? -17.469 -36.594 -13.328 1 96.31 174 ASP A C 1
ATOM 1426 O O . ASP A 1 174 ? -16.672 -37.188 -14.062 1 96.31 174 ASP A O 1
ATOM 1430 N N . LYS A 1 175 ? -17.812 -35.375 -13.484 1 96.38 175 LYS A N 1
ATOM 1431 C CA . LYS A 1 175 ? -17.344 -34.625 -14.648 1 96.38 175 LYS A CA 1
ATOM 1432 C C . LYS A 1 175 ? -15.984 -33.969 -14.383 1 96.38 175 LYS A C 1
ATOM 1434 O O . LYS A 1 175 ? -15.656 -33.656 -13.234 1 96.38 175 LYS A O 1
ATOM 1439 N N . TYR A 1 176 ? -15.211 -33.875 -15.43 1 95.94 176 TYR A N 1
ATOM 1440 C CA . TYR A 1 176 ? -13.93 -33.219 -15.305 1 95.94 176 TYR A CA 1
ATOM 1441 C C . TYR A 1 176 ? -14.062 -31.719 -15.578 1 95.94 176 TYR A C 1
ATOM 1443 O O . TYR A 1 176 ? -13.477 -31.188 -16.531 1 95.94 176 TYR A O 1
ATOM 1451 N N . GLU A 1 177 ? -14.758 -31.047 -14.812 1 97.12 177 GLU A N 1
ATOM 1452 C CA . GLU A 1 177 ? -14.984 -29.609 -14.836 1 97.12 177 G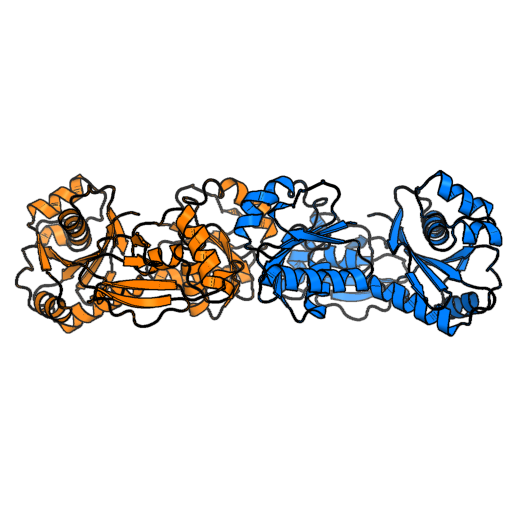LU A CA 1
ATOM 1453 C C . GLU A 1 177 ? -15.273 -29.062 -13.438 1 97.12 177 GLU A C 1
ATOM 1455 O O . GLU A 1 177 ? -15.578 -29.828 -12.523 1 97.12 177 GLU A O 1
ATOM 1460 N N . VAL A 1 178 ? -15.125 -27.828 -13.289 1 98.06 178 VAL A N 1
ATOM 1461 C CA . VAL A 1 178 ? -15.438 -27.141 -12.031 1 98.06 178 VAL A CA 1
ATOM 1462 C C . VAL A 1 178 ? -16.641 -26.234 -12.227 1 98.06 178 VAL A C 1
ATOM 1464 O O . VAL A 1 178 ? -16.703 -25.453 -13.18 1 98.06 178 VAL A O 1
ATOM 1467 N N . VAL A 1 179 ? -17.578 -26.375 -11.391 1 98.5 179 VAL A N 1
ATOM 1468 C CA . VAL A 1 179 ? -18.781 -25.562 -11.469 1 98.5 179 VAL A CA 1
ATOM 1469 C C . VAL A 1 179 ? -18.859 -24.641 -10.258 1 98.5 179 VAL A C 1
ATOM 1471 O O . VAL A 1 179 ? -18.828 -25.109 -9.109 1 98.5 179 VAL A O 1
ATOM 1474 N N . VAL A 1 180 ? -18.953 -23.406 -10.547 1 98.25 180 VAL A N 1
ATOM 1475 C CA . VAL A 1 180 ? -19.062 -22.391 -9.5 1 98.25 180 VAL A CA 1
ATOM 1476 C C . VAL A 1 180 ? -20.453 -21.781 -9.5 1 98.25 180 VAL A C 1
ATOM 1478 O O . VAL A 1 180 ? -21 -21.453 -10.562 1 98.25 180 VAL A O 1
ATOM 1481 N N . ASP A 1 181 ? -21.016 -21.672 -8.398 1 97.94 181 ASP A N 1
ATOM 1482 C CA . ASP A 1 181 ? -22.328 -21.062 -8.211 1 97.94 181 ASP A CA 1
ATOM 1483 C C . ASP A 1 181 ? -23.375 -21.75 -9.062 1 97.94 181 ASP A C 1
ATOM 1485 O O . ASP A 1 181 ? -24.219 -21.078 -9.672 1 97.94 181 ASP A O 1
ATOM 1489 N N . ASP A 1 182 ? -23.234 -23 -9.328 1 96.19 182 ASP A N 1
ATOM 1490 C CA . ASP A 1 182 ? -24.172 -23.906 -9.984 1 96.19 182 ASP A CA 1
ATOM 1491 C C . ASP A 1 182 ? -24.359 -23.531 -11.453 1 96.19 182 ASP A C 1
ATOM 1493 O O . ASP A 1 182 ? -25.219 -24.109 -12.133 1 96.19 182 ASP A O 1
ATOM 1497 N N . SER A 1 183 ? -23.641 -22.547 -11.938 1 95.62 183 SER A N 1
ATOM 1498 C CA . SER A 1 183 ? -23.922 -22.125 -13.305 1 95.62 183 SER A CA 1
ATOM 1499 C C . SER A 1 183 ? -22.625 -21.859 -14.078 1 95.62 183 SER A C 1
ATOM 1501 O O . SER A 1 183 ? -22.578 -22.062 -15.289 1 95.62 183 SER A O 1
ATOM 1503 N N . ILE A 1 184 ? -21.609 -21.422 -13.492 1 98.06 184 ILE A N 1
ATOM 1504 C CA . ILE A 1 184 ? -20.359 -21.078 -14.172 1 98.06 184 ILE A CA 1
ATOM 1505 C C . ILE A 1 184 ? -19.469 -22.312 -14.297 1 98.06 184 ILE A C 1
ATOM 1507 O O . ILE A 1 184 ? -19.047 -22.875 -13.289 1 98.06 184 ILE A O 1
ATOM 1511 N N . ARG A 1 185 ? -19.188 -22.719 -15.43 1 98 185 ARG A N 1
ATOM 1512 C CA . ARG A 1 185 ? -18.359 -23.891 -15.664 1 98 185 ARG A CA 1
ATOM 1513 C C . ARG A 1 185 ? -16.969 -23.5 -16.125 1 98 185 ARG A C 1
ATOM 1515 O O . ARG A 1 185 ? -16.812 -22.719 -17.062 1 98 185 ARG A O 1
ATOM 1522 N N . LEU A 1 186 ? -15.984 -24 -15.445 1 97.75 186 LEU A N 1
ATOM 1523 C CA . LEU A 1 186 ? -14.586 -23.75 -15.781 1 97.75 186 LEU A CA 1
ATOM 1524 C C . LEU A 1 186 ? -13.852 -25.047 -16.109 1 97.75 186 LEU A C 1
ATOM 1526 O O . LEU A 1 186 ? -13.945 -26.016 -15.352 1 97.75 186 LEU A O 1
ATOM 1530 N N . LYS A 1 187 ? -13.141 -25.031 -17.125 1 96.69 187 LYS A N 1
ATOM 1531 C CA . LYS A 1 187 ? -12.383 -26.203 -17.547 1 96.69 187 LYS A CA 1
ATOM 1532 C C . LYS A 1 187 ? -11.016 -26.25 -16.859 1 96.69 187 LYS A C 1
ATOM 1534 O O . LYS A 1 187 ? -10.297 -25.25 -16.828 1 96.69 187 LYS A O 1
ATOM 1539 N N . PRO A 1 188 ? -10.625 -27.438 -16.312 1 97 188 PRO A N 1
ATOM 1540 C CA . PRO A 1 188 ? -9.258 -27.578 -15.82 1 97 188 PRO A CA 1
ATOM 1541 C C . PRO A 1 188 ? -8.219 -27.578 -16.938 1 97 188 PRO A C 1
ATOM 1543 O O . PRO A 1 188 ? -8.414 -28.234 -17.969 1 97 188 PRO A O 1
ATOM 1546 N N . LEU A 1 189 ? -7.199 -26.844 -16.719 1 96.81 189 LEU A N 1
ATOM 1547 C CA . LEU A 1 189 ? -6.07 -26.875 -17.641 1 96.81 189 LEU A CA 1
ATOM 1548 C C . LEU A 1 189 ? -5.227 -28.125 -17.422 1 96.81 189 LEU A C 1
ATOM 1550 O O . LEU A 1 189 ? -4.996 -28.531 -16.281 1 96.81 189 LEU A O 1
ATOM 1554 N N . LYS A 1 190 ? -4.812 -28.688 -18.469 1 97.56 190 LYS A N 1
ATOM 1555 C CA . LYS A 1 190 ? -4.051 -29.922 -18.344 1 97.56 190 LYS A CA 1
ATOM 1556 C C . LYS A 1 190 ? -2.645 -29.656 -17.812 1 97.56 190 LYS A C 1
ATOM 1558 O O . LYS A 1 190 ? -1.988 -28.703 -18.25 1 97.56 190 LYS A O 1
ATOM 1563 N N . ILE A 1 191 ? -2.227 -30.484 -16.859 1 97.88 191 ILE A N 1
ATOM 1564 C CA . ILE A 1 191 ? -0.893 -30.406 -16.281 1 97.88 191 ILE A CA 1
ATOM 1565 C C . ILE A 1 191 ? -0.16 -31.734 -16.484 1 97.88 191 ILE A C 1
ATOM 1567 O O . ILE A 1 191 ? -0.674 -32.781 -16.141 1 97.88 191 ILE A O 1
ATOM 1571 N N . ALA A 1 192 ? 1.022 -31.641 -17.016 1 98.44 192 ALA A N 1
ATOM 1572 C CA . ALA A 1 192 ? 1.835 -32.844 -17.219 1 98.44 192 ALA A CA 1
ATOM 1573 C C . ALA A 1 192 ? 3.221 -32.656 -16.609 1 98.44 192 ALA A C 1
ATOM 1575 O O . ALA A 1 192 ? 3.811 -31.578 -16.672 1 98.44 192 ALA A O 1
ATOM 1576 N N . VAL A 1 193 ? 3.68 -33.75 -16.062 1 98.69 193 VAL A N 1
ATOM 1577 C CA . VAL A 1 193 ? 4.996 -33.781 -15.43 1 98.69 193 VAL A CA 1
ATOM 1578 C C . VAL A 1 193 ? 5.938 -34.656 -16.25 1 98.69 193 VAL A C 1
ATOM 1580 O O . VAL A 1 193 ? 5.684 -35.844 -16.438 1 98.69 193 VAL A O 1
ATOM 1583 N N . GLY A 1 194 ? 7.016 -34.062 -16.734 1 98.44 194 GLY A N 1
ATOM 1584 C CA . GLY A 1 194 ? 8.047 -34.812 -17.438 1 98.44 194 GLY A CA 1
ATOM 1585 C C . GLY A 1 194 ? 9.141 -35.344 -16.531 1 98.44 194 GLY A C 1
ATOM 1586 O O . GLY A 1 194 ? 9.633 -34.594 -15.664 1 98.44 194 GLY A O 1
ATOM 1587 N N . LEU A 1 195 ? 9.57 -36.594 -16.797 1 98.19 195 LEU A N 1
ATOM 1588 C CA . LEU A 1 195 ? 10.523 -37.25 -15.922 1 98.19 195 LEU A CA 1
ATOM 1589 C C . LEU A 1 195 ? 11.727 -37.781 -16.719 1 98.19 195 LEU A C 1
ATOM 1591 O O . LEU A 1 195 ? 11.562 -38.438 -17.734 1 98.19 195 LEU A O 1
ATOM 1595 N N . GLY A 1 196 ? 12.852 -37.406 -16.266 1 96 196 GLY A N 1
ATOM 1596 C CA . GLY A 1 196 ? 14.125 -38.031 -16.609 1 96 196 GLY A CA 1
ATOM 1597 C C . GLY A 1 196 ? 14.852 -38.594 -15.414 1 96 196 GLY A C 1
ATOM 1598 O O . GLY A 1 196 ? 14.766 -38.062 -14.305 1 96 196 GLY A O 1
ATOM 1599 N N . ALA A 1 197 ? 15.547 -39.688 -15.656 1 95.62 197 ALA A N 1
ATOM 1600 C CA . ALA A 1 197 ? 16.25 -40.312 -14.539 1 95.62 197 ALA A CA 1
ATOM 1601 C C . ALA A 1 197 ? 17.422 -41.156 -15.039 1 95.62 197 ALA A C 1
ATOM 1603 O O . ALA A 1 197 ? 17.438 -41.594 -16.203 1 95.62 197 ALA A O 1
ATOM 1604 N N . ARG A 1 198 ? 18.281 -41.344 -14.148 1 94.19 198 ARG A N 1
ATOM 1605 C CA . ARG A 1 198 ? 19.359 -42.312 -14.406 1 94.19 198 ARG A CA 1
ATOM 1606 C C . ARG A 1 198 ? 18.828 -43.719 -14.438 1 94.19 198 ARG A C 1
ATOM 1608 O O . ARG A 1 198 ? 17.797 -44.031 -13.844 1 94.19 198 ARG A O 1
ATOM 1615 N N . LYS A 1 199 ? 19.594 -44.594 -15.117 1 93.38 199 LYS A N 1
ATOM 1616 C CA . LYS A 1 199 ? 19.219 -46 -15.188 1 93.38 199 LYS A CA 1
ATOM 1617 C C . LYS A 1 199 ? 19.25 -46.656 -13.805 1 93.38 199 LYS A C 1
ATOM 1619 O O . LYS A 1 199 ? 20.188 -46.406 -13.031 1 93.38 199 LYS A O 1
ATOM 1624 N N . GLY A 1 200 ? 18.234 -47.312 -13.5 1 96.12 200 GLY A N 1
ATOM 1625 C CA . GLY A 1 200 ? 18.188 -48.031 -12.234 1 96.12 200 GLY A CA 1
ATOM 1626 C C . GLY A 1 200 ? 17.812 -47.156 -11.055 1 96.12 200 GLY A C 1
ATOM 1627 O O . GLY A 1 200 ? 18.047 -47.531 -9.898 1 96.12 200 GLY A O 1
ATOM 1628 N N . ILE A 1 201 ? 17.234 -46.062 -11.328 1 96.94 201 ILE A N 1
ATOM 1629 C CA . ILE A 1 201 ? 16.906 -45.094 -10.289 1 96.94 201 ILE A CA 1
ATOM 1630 C C . ILE A 1 201 ? 15.922 -45.719 -9.297 1 96.94 201 ILE A C 1
ATOM 1632 O O . ILE A 1 201 ? 15.031 -46.469 -9.688 1 96.94 201 ILE A O 1
ATOM 1636 N N . GLU A 1 202 ? 16.094 -45.438 -8.039 1 97.5 202 GLU A N 1
ATOM 1637 C CA . GLU A 1 202 ? 15.203 -45.938 -6.992 1 97.5 202 GLU A CA 1
ATOM 1638 C C . GLU A 1 202 ? 13.898 -45.156 -6.945 1 97.5 202 GLU A C 1
ATOM 1640 O O . GLU A 1 202 ? 13.883 -43.938 -7.164 1 97.5 202 GLU A O 1
ATOM 1645 N N . ARG A 1 203 ? 12.883 -45.844 -6.543 1 97.19 203 ARG A N 1
ATOM 1646 C CA . ARG A 1 203 ? 11.531 -45.281 -6.48 1 97.19 203 ARG A CA 1
ATOM 1647 C C . ARG A 1 203 ? 11.484 -44.062 -5.574 1 97.19 203 ARG A C 1
ATOM 1649 O O . ARG A 1 203 ? 10.875 -43.031 -5.922 1 97.19 203 ARG A O 1
ATOM 1656 N N . TYR A 1 204 ? 12.133 -44.156 -4.348 1 97.56 204 TYR A N 1
ATOM 1657 C CA . TYR A 1 204 ? 12.008 -43.062 -3.365 1 97.56 204 TYR A CA 1
ATOM 1658 C C . TYR A 1 204 ? 12.641 -41.781 -3.883 1 97.56 204 TYR A C 1
ATOM 1660 O O . TYR A 1 204 ? 12.164 -40.688 -3.592 1 97.56 204 TYR A O 1
ATOM 1668 N N . LYS A 1 205 ? 13.695 -41.875 -4.703 1 98.12 205 LYS A N 1
ATOM 1669 C CA . LYS A 1 205 ? 14.328 -40.719 -5.285 1 98.12 205 LYS A CA 1
ATOM 1670 C C . LYS A 1 205 ? 13.398 -40 -6.277 1 98.12 205 LYS A C 1
ATOM 1672 O O . LYS A 1 205 ? 13.281 -38.781 -6.273 1 98.12 205 LYS A O 1
ATOM 1677 N N . VAL A 1 206 ? 12.695 -40.812 -7.086 1 98.25 206 VAL A N 1
ATOM 1678 C CA . VAL A 1 206 ? 11.75 -40.281 -8.055 1 98.25 206 VAL A CA 1
ATOM 1679 C C . VAL A 1 206 ? 10.57 -39.625 -7.324 1 98.25 206 VAL A C 1
ATOM 1681 O O . VAL A 1 206 ? 10.172 -38.5 -7.633 1 98.25 206 VAL A O 1
ATOM 1684 N N . TYR A 1 207 ? 10.094 -40.344 -6.328 1 98.19 207 TYR A N 1
ATOM 1685 C CA . TYR A 1 207 ? 8.93 -39.906 -5.559 1 98.19 207 TYR A CA 1
ATOM 1686 C C . TYR A 1 207 ? 9.188 -38.531 -4.934 1 98.19 207 TYR A C 1
ATOM 1688 O O . TYR A 1 207 ? 8.391 -37.594 -5.113 1 98.19 207 TYR A O 1
ATOM 1696 N N . TRP A 1 208 ? 10.312 -38.375 -4.309 1 98.06 208 TRP A N 1
ATOM 1697 C CA . TRP A 1 208 ? 10.586 -37.156 -3.566 1 98.06 208 TRP A CA 1
ATOM 1698 C C . TRP A 1 208 ? 10.953 -36.031 -4.512 1 98.06 208 TRP A C 1
ATOM 1700 O O . TRP A 1 208 ? 10.664 -34.844 -4.234 1 98.06 208 TRP A O 1
ATOM 1710 N N . ALA A 1 209 ? 11.578 -36.344 -5.656 1 98.44 209 ALA A N 1
ATOM 1711 C CA . ALA A 1 209 ? 11.859 -35.312 -6.656 1 98.44 209 ALA A CA 1
ATOM 1712 C C . ALA A 1 209 ? 10.57 -34.75 -7.23 1 98.44 209 ALA A C 1
ATOM 1714 O O . ALA A 1 209 ? 10.445 -33.531 -7.395 1 98.44 209 ALA A O 1
ATOM 1715 N N . VAL A 1 210 ? 9.633 -35.625 -7.484 1 98.5 210 VAL A N 1
ATOM 1716 C CA . VAL A 1 210 ? 8.352 -35.188 -8.031 1 98.5 210 VAL A CA 1
ATOM 1717 C C . VAL A 1 210 ? 7.605 -34.344 -6.996 1 98.5 210 VAL A C 1
ATOM 1719 O O . VAL A 1 210 ? 7.109 -33.25 -7.309 1 98.5 210 VAL A O 1
ATOM 1722 N N . LYS A 1 211 ? 7.609 -34.812 -5.793 1 98.44 211 LYS A N 1
ATOM 1723 C CA . LYS A 1 211 ? 6.91 -34.094 -4.73 1 98.44 211 LYS A CA 1
ATOM 1724 C C . LYS A 1 211 ? 7.496 -32.688 -4.535 1 98.44 211 LYS A C 1
ATOM 1726 O O . LYS A 1 211 ? 6.758 -31.703 -4.379 1 98.44 211 LYS A O 1
ATOM 1731 N N . LYS A 1 212 ? 8.797 -32.656 -4.527 1 98.31 212 LYS A N 1
ATOM 1732 C CA . LYS A 1 212 ? 9.453 -31.344 -4.352 1 98.31 212 LYS A CA 1
ATOM 1733 C C . LYS A 1 212 ? 9.156 -30.422 -5.523 1 98.31 212 LYS A C 1
ATOM 1735 O O . LYS A 1 212 ? 8.891 -29.234 -5.328 1 98.31 212 LYS A O 1
ATOM 1740 N N . ALA A 1 213 ? 9.195 -30.922 -6.719 1 98.38 213 ALA A N 1
ATOM 1741 C CA . ALA A 1 213 ? 8.906 -30.125 -7.906 1 98.38 213 ALA A CA 1
ATOM 1742 C C . ALA A 1 213 ? 7.492 -29.562 -7.852 1 98.38 213 ALA A C 1
ATOM 1744 O O . ALA A 1 213 ? 7.277 -28.375 -8.141 1 98.38 213 ALA A O 1
ATOM 1745 N N . LEU A 1 214 ? 6.602 -30.375 -7.496 1 98.19 214 LEU A N 1
ATOM 1746 C CA . LEU A 1 214 ? 5.211 -29.953 -7.387 1 98.19 214 LEU A CA 1
ATOM 1747 C C . LEU A 1 214 ? 5.051 -28.922 -6.273 1 98.19 214 LEU A C 1
ATOM 1749 O O . LEU A 1 214 ? 4.32 -27.938 -6.434 1 98.19 214 LEU A O 1
ATOM 1753 N N . PHE A 1 215 ? 5.762 -29.125 -5.219 1 97.25 215 PHE A N 1
ATOM 1754 C CA . PHE A 1 215 ? 5.762 -28.188 -4.105 1 97.25 215 PHE A CA 1
ATOM 1755 C C . PHE A 1 215 ? 6.246 -26.812 -4.559 1 97.25 215 PHE A C 1
ATOM 1757 O O . PHE A 1 215 ? 5.668 -25.797 -4.18 1 97.25 215 PHE A O 1
ATOM 1764 N N . LEU A 1 216 ? 7.211 -26.797 -5.363 1 97.19 216 LEU A N 1
ATOM 1765 C CA . LEU A 1 216 ? 7.824 -25.562 -5.832 1 97.19 216 LEU A CA 1
ATOM 1766 C C . LEU A 1 216 ? 6.82 -24.719 -6.617 1 97.19 216 LEU A C 1
ATOM 1768 O O . LEU A 1 216 ? 6.992 -23.516 -6.758 1 97.19 216 LEU A O 1
ATOM 1772 N N . ARG A 1 217 ? 5.715 -25.344 -7.105 1 96.62 217 ARG A N 1
ATOM 1773 C CA . ARG A 1 217 ? 4.719 -24.625 -7.898 1 96.62 217 ARG A CA 1
ATOM 1774 C C . ARG A 1 217 ? 3.336 -24.734 -7.27 1 96.62 217 ARG A C 1
ATOM 1776 O O . ARG A 1 217 ? 2.33 -24.422 -7.91 1 96.62 217 ARG A O 1
ATOM 1783 N N . ASN A 1 218 ? 3.297 -25.234 -6.094 1 94.44 218 ASN A N 1
ATOM 1784 C CA . ASN A 1 218 ? 2.068 -25.359 -5.316 1 94.44 218 ASN A CA 1
ATOM 1785 C C . ASN A 1 218 ? 1.017 -26.172 -6.059 1 94.44 218 ASN A C 1
ATOM 1787 O O . ASN A 1 218 ? -0.141 -25.766 -6.156 1 94.44 218 ASN A O 1
ATOM 1791 N N . ILE A 1 219 ? 1.419 -27.219 -6.609 1 96.94 219 ILE A N 1
ATOM 1792 C CA . ILE A 1 219 ? 0.52 -28.125 -7.324 1 96.94 219 ILE A CA 1
ATOM 1793 C C . ILE A 1 219 ? 0.322 -29.406 -6.516 1 96.94 219 ILE A C 1
ATOM 1795 O O . ILE A 1 219 ? 1.274 -30.156 -6.289 1 96.94 219 ILE A O 1
ATOM 1799 N N . PRO A 1 220 ? -0.882 -29.688 -6.145 1 96 220 PRO A N 1
ATOM 1800 C CA . PRO A 1 220 ? -1.118 -30.984 -5.531 1 96 220 PRO A CA 1
ATOM 1801 C C . PRO A 1 220 ? -1.023 -32.125 -6.531 1 96 220 PRO A C 1
ATOM 1803 O O . PRO A 1 220 ? -1.395 -31.984 -7.699 1 96 220 PRO A O 1
ATOM 1806 N N . VAL A 1 221 ? -0.648 -33.219 -6.062 1 95.94 221 VAL A N 1
ATOM 1807 C CA . VAL A 1 221 ? -0.416 -34.344 -6.941 1 95.94 221 VAL A CA 1
ATOM 1808 C C . VAL A 1 221 ? -1.719 -34.75 -7.637 1 95.94 221 VAL A C 1
ATOM 1810 O O . VAL A 1 221 ? -1.711 -35.125 -8.805 1 95.94 221 VAL A O 1
ATOM 1813 N N . TRP A 1 222 ? -2.859 -34.625 -6.902 1 95.62 222 TRP A N 1
ATOM 1814 C CA . TRP A 1 222 ? -4.141 -35.031 -7.473 1 95.62 222 TRP A CA 1
ATOM 1815 C C . TRP A 1 222 ? -4.523 -34.125 -8.641 1 95.62 222 TRP A C 1
ATOM 1817 O O . TRP A 1 222 ? -5.422 -34.438 -9.422 1 95.62 222 TRP A O 1
ATOM 1827 N N . ARG A 1 223 ? -3.852 -33 -8.797 1 97 223 ARG A N 1
ATOM 1828 C CA . ARG A 1 223 ? -4.164 -32.094 -9.883 1 97 223 ARG A CA 1
ATOM 1829 C C . ARG A 1 223 ? -3.395 -32.438 -11.148 1 97 223 ARG A C 1
ATOM 1831 O O . ARG A 1 223 ? -3.727 -31.984 -12.242 1 97 223 ARG A O 1
ATOM 1838 N N . VAL A 1 224 ? -2.408 -33.281 -11.062 1 97.94 224 VAL A N 1
ATOM 1839 C CA . VAL A 1 224 ? -1.601 -33.688 -12.203 1 97.94 224 VAL A CA 1
ATOM 1840 C C . VAL A 1 224 ? -2.416 -34.594 -13.109 1 97.94 224 VAL A C 1
ATOM 1842 O O . VAL A 1 224 ? -3.098 -35.5 -12.633 1 97.94 224 VAL A O 1
ATOM 1845 N N . ASP A 1 225 ? -2.359 -34.312 -14.367 1 97.62 225 ASP A N 1
ATOM 1846 C CA . ASP A 1 225 ? -3.15 -35.125 -15.297 1 97.62 225 ASP A CA 1
ATOM 1847 C C . ASP A 1 225 ? -2.354 -36.312 -15.805 1 97.62 225 ASP A C 1
ATOM 1849 O O . ASP A 1 225 ? -2.918 -37.406 -16.031 1 97.62 225 ASP A O 1
ATOM 1853 N N . ALA A 1 226 ? -1.063 -36.125 -15.984 1 98.31 226 ALA A N 1
ATOM 1854 C CA . ALA A 1 226 ? -0.261 -37.219 -16.5 1 98.31 226 ALA A CA 1
ATOM 1855 C C . ALA A 1 226 ? 1.223 -37 -16.219 1 98.31 226 ALA A C 1
ATOM 1857 O O . ALA A 1 226 ? 1.658 -35.875 -16.016 1 98.31 226 ALA A O 1
ATOM 1858 N N . PHE A 1 227 ? 1.894 -38.094 -16.172 1 98.69 227 PHE A N 1
ATOM 1859 C CA . PHE A 1 227 ? 3.352 -38.094 -16.203 1 98.69 227 PHE A CA 1
ATOM 1860 C C . PHE A 1 227 ? 3.852 -38.531 -17.578 1 98.69 227 PHE A C 1
ATOM 1862 O O . PHE A 1 227 ? 3.113 -39.125 -18.359 1 98.69 227 PHE A O 1
ATOM 1869 N N . ALA A 1 228 ? 5.082 -38.156 -17.891 1 98.62 228 ALA A N 1
ATOM 1870 C CA . ALA A 1 228 ? 5.602 -38.5 -19.203 1 98.62 228 ALA A CA 1
ATOM 1871 C C . ALA A 1 228 ? 7.113 -38.688 -19.156 1 98.62 228 ALA A C 1
ATOM 1873 O O . ALA A 1 228 ? 7.805 -38.125 -18.328 1 98.62 228 ALA A O 1
ATOM 1874 N N . THR A 1 229 ? 7.594 -39.5 -20.016 1 98.12 229 THR A N 1
ATOM 1875 C CA . THR A 1 229 ? 9.023 -39.75 -20.188 1 98.12 229 THR A CA 1
ATOM 1876 C C . THR A 1 229 ? 9.312 -40.344 -21.562 1 98.12 229 THR A C 1
ATOM 1878 O O . THR A 1 229 ? 8.453 -40.312 -22.438 1 98.12 229 THR A O 1
ATOM 1881 N N . ILE A 1 230 ? 10.523 -40.719 -21.797 1 97.31 230 ILE A N 1
ATOM 1882 C CA . ILE A 1 230 ? 10.961 -41.219 -23.094 1 97.31 230 ILE A CA 1
ATOM 1883 C C . ILE A 1 230 ? 10.898 -42.75 -23.109 1 97.31 230 ILE A C 1
ATOM 1885 O O . ILE A 1 230 ? 10.891 -43.375 -22.062 1 97.31 230 ILE A O 1
ATOM 1889 N N . GLU A 1 231 ? 10.836 -43.312 -24.266 1 96.88 231 GLU A N 1
ATOM 1890 C CA . GLU A 1 231 ? 10.711 -44.75 -24.469 1 96.88 231 GLU A CA 1
ATOM 1891 C C . GLU A 1 231 ? 11.859 -45.5 -23.797 1 96.88 231 GLU A C 1
ATOM 1893 O O . GLU A 1 231 ? 11.68 -46.625 -23.328 1 96.88 231 GLU A O 1
ATOM 1898 N N . ASP A 1 232 ? 13 -44.938 -23.672 1 94.44 232 ASP A N 1
ATOM 1899 C CA . ASP A 1 232 ? 14.172 -45.562 -23.047 1 94.44 232 ASP A CA 1
ATOM 1900 C C . ASP A 1 232 ? 13.922 -45.844 -21.578 1 94.44 232 ASP A C 1
ATOM 1902 O O . ASP A 1 232 ? 14.594 -46.688 -20.969 1 94.44 232 ASP A O 1
ATOM 1906 N N . LYS A 1 233 ? 12.93 -45.188 -21.062 1 94.81 233 LYS A N 1
ATOM 1907 C CA . LYS A 1 233 ? 12.664 -45.312 -19.625 1 94.81 233 LYS A CA 1
ATOM 1908 C C . LYS A 1 233 ? 11.336 -46 -19.375 1 94.81 233 LYS A C 1
ATOM 1910 O O . LYS A 1 233 ? 10.836 -46 -18.25 1 94.81 233 LYS A O 1
ATOM 1915 N N . LYS A 1 234 ? 10.758 -46.562 -20.328 1 94.38 234 LYS A N 1
ATOM 1916 C CA . LYS A 1 234 ? 9.43 -47.156 -20.25 1 94.38 234 LYS A CA 1
ATOM 1917 C C . LYS A 1 234 ? 9.391 -48.281 -19.203 1 94.38 234 LYS A C 1
ATOM 1919 O O . LYS A 1 234 ? 8.336 -48.5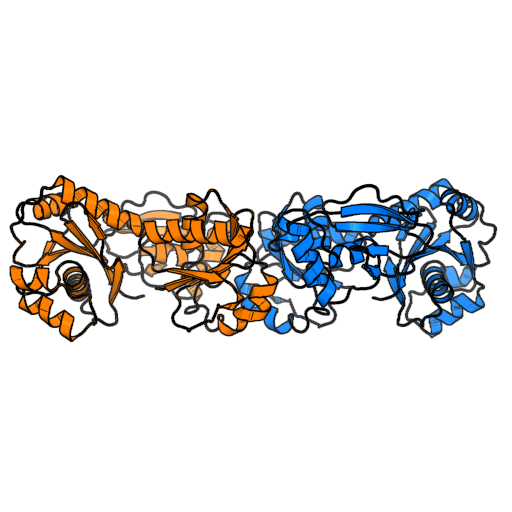62 -18.625 1 94.38 234 LYS A O 1
ATOM 1924 N N . HIS A 1 235 ? 10.594 -48.875 -18.938 1 95 235 HIS A N 1
ATOM 1925 C CA . HIS A 1 235 ? 10.633 -49.969 -17.984 1 95 235 HIS A CA 1
ATOM 1926 C C . HIS A 1 235 ? 11.414 -49.594 -16.734 1 95 235 HIS A C 1
ATOM 1928 O O . HIS A 1 235 ? 11.766 -50.438 -15.922 1 95 235 HIS A O 1
ATOM 1934 N N . GLU A 1 236 ? 11.727 -48.375 -16.656 1 96.31 236 GLU A N 1
ATOM 1935 C CA . GLU A 1 236 ? 12.438 -47.906 -15.469 1 96.31 236 GLU A CA 1
ATOM 1936 C C . GLU A 1 236 ? 11.586 -48.094 -14.211 1 96.31 236 GLU A C 1
ATOM 1938 O O . GLU A 1 236 ? 10.625 -47.344 -14.008 1 96.31 236 GLU A O 1
ATOM 1943 N N . ARG A 1 237 ? 11.891 -49 -13.344 1 96.62 237 ARG A N 1
ATOM 1944 C CA . ARG A 1 237 ? 11.07 -49.375 -12.203 1 96.62 237 ARG A CA 1
ATOM 1945 C C . ARG A 1 237 ? 10.805 -48.188 -11.289 1 96.62 237 ARG A C 1
ATOM 1947 O O . ARG A 1 237 ? 9.688 -48.031 -10.781 1 96.62 237 ARG A O 1
ATOM 1954 N N . GLY A 1 238 ? 11.836 -47.406 -11.008 1 97.38 238 GLY A N 1
ATOM 1955 C CA . GLY A 1 238 ? 11.672 -46.25 -10.133 1 97.38 238 GLY A CA 1
ATOM 1956 C C . GLY A 1 238 ? 10.594 -45.312 -10.609 1 97.38 238 GLY A C 1
ATOM 1957 O O . GLY A 1 238 ? 9.789 -44.812 -9.805 1 97.38 238 GLY A O 1
ATOM 1958 N N . ILE A 1 239 ? 10.523 -45.094 -11.914 1 98.06 239 ILE A N 1
ATOM 1959 C CA . ILE A 1 239 ? 9.531 -44.188 -12.508 1 98.06 239 ILE A CA 1
ATOM 1960 C C . ILE A 1 239 ? 8.156 -44.844 -12.477 1 98.06 239 ILE A C 1
ATOM 1962 O O . ILE A 1 239 ? 7.184 -44.25 -12.008 1 98.06 239 ILE A O 1
ATOM 1966 N N . LEU A 1 240 ? 8.062 -46.062 -12.906 1 97.88 240 LEU A N 1
ATOM 1967 C CA . LEU A 1 240 ? 6.809 -46.781 -13.008 1 97.88 240 LEU A CA 1
ATOM 1968 C C . LEU A 1 240 ? 6.141 -46.906 -11.641 1 97.88 240 LEU A C 1
ATOM 1970 O O . LEU A 1 240 ? 4.941 -46.656 -11.508 1 97.88 240 LEU A O 1
ATOM 1974 N N . GLU A 1 241 ? 6.883 -47.25 -10.656 1 97.75 241 GLU A N 1
ATOM 1975 C CA . GLU A 1 241 ? 6.34 -47.469 -9.312 1 97.75 241 GLU A CA 1
ATOM 1976 C C . GLU A 1 241 ? 5.848 -46.125 -8.727 1 97.75 241 GLU A C 1
ATOM 1978 O O . GLU A 1 241 ? 4.824 -46.094 -8.039 1 97.75 241 GLU A O 1
ATOM 1983 N N . THR A 1 242 ? 6.609 -45.125 -8.953 1 97.69 242 THR A N 1
ATOM 1984 C CA . THR A 1 242 ? 6.219 -43.812 -8.453 1 97.69 242 THR A CA 1
ATOM 1985 C C . THR A 1 242 ? 4.922 -43.344 -9.109 1 97.69 242 THR A C 1
ATOM 1987 O O . THR A 1 242 ? 3.992 -42.906 -8.422 1 97.69 242 THR A O 1
ATOM 1990 N N . VAL A 1 243 ? 4.82 -43.406 -10.414 1 97.75 243 VAL A N 1
ATOM 1991 C CA . VAL A 1 243 ? 3.652 -42.969 -11.164 1 97.75 243 VAL A CA 1
ATOM 1992 C C . VAL A 1 243 ? 2.432 -43.781 -10.766 1 97.75 243 VAL A C 1
ATOM 1994 O O . VAL A 1 243 ? 1.331 -43.25 -10.617 1 97.75 243 VAL A O 1
ATOM 1997 N N . ASN A 1 244 ? 2.65 -45.062 -10.625 1 96.88 244 ASN A N 1
ATOM 1998 C CA . ASN A 1 244 ? 1.575 -45.969 -10.172 1 96.88 244 ASN A CA 1
ATOM 1999 C C . ASN A 1 244 ? 1.081 -45.562 -8.781 1 96.88 244 ASN A C 1
ATOM 2001 O O . ASN A 1 244 ? -0.117 -45.625 -8.508 1 96.88 244 ASN A O 1
ATOM 2005 N N . LYS A 1 245 ? 1.99 -45.219 -7.938 1 96.56 245 LYS A N 1
ATOM 2006 C CA . LYS A 1 245 ? 1.627 -44.781 -6.594 1 96.56 245 LYS A CA 1
ATOM 2007 C C . LYS A 1 245 ? 0.731 -43.562 -6.645 1 96.56 245 LYS A C 1
ATOM 2009 O O . LYS A 1 245 ? -0.183 -43.406 -5.832 1 96.56 245 LYS A O 1
ATOM 2014 N N . PHE A 1 246 ? 0.996 -42.688 -7.578 1 96.69 246 PHE A N 1
ATOM 2015 C CA . PHE A 1 246 ? 0.211 -41.469 -7.719 1 96.69 246 PHE A CA 1
ATOM 2016 C C . PHE A 1 246 ? -1.101 -41.75 -8.445 1 96.69 246 PHE A C 1
ATOM 2018 O O . PHE A 1 246 ? -1.957 -40.875 -8.547 1 96.69 246 PHE A O 1
ATOM 2025 N N . LYS A 1 247 ? -1.236 -43 -8.977 1 95.44 247 LYS A N 1
ATOM 2026 C CA . LYS A 1 247 ? -2.438 -43.406 -9.695 1 95.44 247 LYS A CA 1
ATOM 2027 C C . LYS A 1 247 ? -2.725 -42.5 -10.875 1 95.44 247 LYS A C 1
ATOM 2029 O O . LYS A 1 247 ? -3.852 -42 -11.039 1 95.44 247 LYS A O 1
ATOM 2034 N N . LYS A 1 248 ? -1.712 -42.219 -11.602 1 96.69 248 LYS A N 1
ATOM 2035 C CA . LYS A 1 248 ? -1.798 -41.375 -12.797 1 96.69 248 LYS A CA 1
ATOM 2036 C C . LYS A 1 248 ? -1.242 -42.094 -14.016 1 96.69 248 LYS A C 1
ATOM 2038 O O . LYS A 1 248 ? -0.461 -43.062 -13.883 1 96.69 248 LYS A O 1
ATOM 2043 N N . PRO A 1 249 ? -1.673 -41.719 -15.188 1 97.31 249 PRO A N 1
ATOM 2044 C CA . PRO A 1 249 ? -1.119 -42.344 -16.391 1 97.31 249 PRO A CA 1
ATOM 2045 C C . PRO A 1 249 ? 0.31 -41.906 -16.688 1 97.31 249 PRO A C 1
ATOM 2047 O O . PRO A 1 249 ? 0.693 -40.781 -16.344 1 97.31 249 PRO A O 1
ATOM 2050 N N . LEU A 1 250 ? 1.09 -42.781 -17.281 1 98.38 250 LEU A N 1
ATOM 2051 C CA . LEU A 1 250 ? 2.424 -42.5 -17.797 1 98.38 250 LEU A CA 1
ATOM 2052 C C . LEU A 1 250 ? 2.445 -42.531 -19.328 1 98.38 250 LEU A C 1
ATOM 2054 O O . LEU A 1 250 ? 2.156 -43.594 -19.922 1 98.38 250 LEU A O 1
ATOM 2058 N N . ILE A 1 251 ? 2.746 -41.438 -19.891 1 98.38 251 ILE A N 1
ATOM 2059 C CA . ILE A 1 251 ? 2.836 -41.344 -21.344 1 98.38 251 ILE A CA 1
ATOM 2060 C C . ILE A 1 251 ? 4.289 -41.5 -21.781 1 98.38 251 ILE A C 1
ATOM 2062 O O . ILE A 1 251 ? 5.18 -40.844 -21.266 1 98.38 251 ILE A O 1
ATOM 2066 N N . ILE A 1 252 ? 4.488 -42.375 -22.719 1 98.38 252 ILE A N 1
ATOM 2067 C CA . ILE A 1 252 ? 5.832 -42.688 -23.203 1 98.38 252 ILE A CA 1
ATOM 2068 C C . ILE A 1 252 ? 6 -42.125 -24.625 1 98.38 252 ILE A C 1
ATOM 2070 O O . ILE A 1 252 ? 5.172 -42.375 -25.5 1 98.38 252 ILE A O 1
ATOM 2074 N N . PHE A 1 253 ? 7.047 -41.406 -24.812 1 97.75 253 PHE A N 1
ATOM 2075 C CA . PHE A 1 253 ? 7.285 -40.812 -26.125 1 97.75 253 PHE A CA 1
ATOM 2076 C C . PHE A 1 253 ? 8.516 -41.438 -26.766 1 97.75 253 PHE A C 1
ATOM 2078 O O . PHE A 1 253 ? 9.477 -41.781 -26.078 1 97.75 253 PHE A O 1
ATOM 2085 N N . LYS A 1 254 ? 8.484 -41.438 -28.109 1 97.06 254 LYS A N 1
ATOM 2086 C CA . LYS A 1 254 ? 9.633 -41.906 -28.875 1 97.06 254 LYS A CA 1
ATOM 2087 C C . LYS A 1 254 ? 10.688 -40.812 -29.031 1 97.06 254 LYS A C 1
ATOM 2089 O O . LYS A 1 254 ? 10.383 -39.625 -28.859 1 97.06 254 LYS A O 1
ATOM 2094 N N . ARG A 1 255 ? 11.914 -41.25 -29.359 1 95.19 255 ARG A N 1
ATOM 2095 C CA . ARG A 1 255 ? 13.016 -40.312 -29.562 1 95.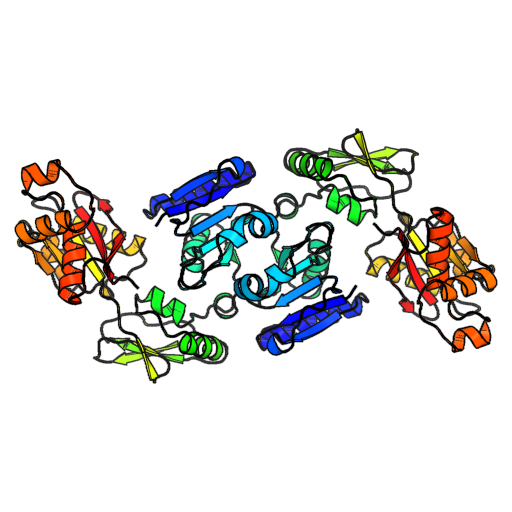19 255 ARG A CA 1
ATOM 2096 C C . ARG A 1 255 ? 12.68 -39.312 -30.641 1 95.19 255 ARG A C 1
ATOM 2098 O O . ARG A 1 255 ? 13.008 -38.125 -30.516 1 95.19 255 ARG A O 1
ATOM 2105 N N . GLU A 1 256 ? 12.008 -39.781 -31.672 1 94.06 256 GLU A N 1
ATOM 2106 C CA . GLU A 1 256 ? 11.688 -38.938 -32.812 1 94.06 256 GLU A CA 1
ATOM 2107 C C . GLU A 1 256 ? 10.742 -37.812 -32.406 1 94.06 256 GLU A C 1
ATOM 2109 O O . GLU A 1 256 ? 10.891 -36.656 -32.844 1 94.06 256 GLU A O 1
ATOM 2114 N N . GLU A 1 257 ? 9.781 -38.125 -31.547 1 94.62 257 GLU A N 1
ATOM 2115 C CA . GLU A 1 257 ? 8.828 -37.125 -31.078 1 94.62 257 GLU A CA 1
ATOM 2116 C C . GLU A 1 257 ? 9.523 -36.062 -30.219 1 94.62 257 GLU A C 1
ATOM 2118 O O . GLU A 1 257 ? 9.227 -34.875 -30.344 1 94.62 257 GLU A O 1
ATOM 2123 N N . ILE A 1 258 ? 10.438 -36.469 -29.391 1 94.44 258 ILE A N 1
ATOM 2124 C CA . ILE A 1 258 ? 11.18 -35.562 -28.5 1 94.44 258 ILE A CA 1
ATOM 2125 C C . ILE A 1 258 ? 12.062 -34.656 -29.344 1 94.44 258 ILE A C 1
ATOM 2127 O O . ILE A 1 258 ? 12.125 -33.438 -29.078 1 94.44 258 ILE A O 1
ATOM 2131 N N . ASN A 1 259 ? 12.742 -35.156 -30.281 1 90.44 259 ASN A N 1
ATOM 2132 C CA . ASN A 1 259 ? 13.633 -34.375 -31.125 1 90.44 259 ASN A CA 1
ATOM 2133 C C . ASN A 1 259 ? 12.867 -33.375 -31.969 1 90.44 259 ASN A C 1
ATOM 2135 O O . ASN A 1 259 ? 13.367 -32.281 -32.25 1 90.44 259 ASN A O 1
ATOM 2139 N N . GLU A 1 260 ? 11.695 -33.719 -32.344 1 90.31 260 GLU A N 1
ATOM 2140 C CA . GLU A 1 260 ? 10.867 -32.844 -33.156 1 90.31 260 GLU A CA 1
ATOM 2141 C C . GLU A 1 260 ? 10.539 -31.562 -32.406 1 90.31 260 GLU A C 1
ATOM 2143 O O . GLU A 1 260 ? 10.453 -30.484 -33 1 90.31 260 GLU A O 1
ATOM 2148 N N . ILE A 1 261 ? 10.352 -31.672 -31.141 1 90.19 261 ILE A N 1
ATOM 2149 C CA . ILE A 1 261 ? 9.977 -30.5 -30.359 1 90.19 261 ILE A CA 1
ATOM 2150 C C . ILE A 1 261 ? 11.133 -29.5 -30.344 1 90.19 261 ILE A C 1
ATOM 2152 O O . ILE A 1 261 ? 10.906 -28.297 -30.312 1 90.19 261 ILE A O 1
ATOM 2156 N N . TYR A 1 262 ? 12.32 -29.906 -30.297 1 88.5 262 TYR A N 1
ATOM 2157 C CA . TYR A 1 262 ? 13.492 -29.047 -30.281 1 88.5 262 TYR A CA 1
ATOM 2158 C C . TYR A 1 262 ? 13.594 -28.234 -31.562 1 88.5 262 TYR A C 1
ATOM 2160 O O . TYR A 1 262 ? 14.289 -27.219 -31.609 1 88.5 262 TYR A O 1
ATOM 2168 N N . GLU A 1 263 ? 12.938 -28.641 -32.594 1 85.44 263 GLU A N 1
ATOM 2169 C CA . GLU A 1 263 ? 12.898 -27.906 -33.844 1 85.44 263 GLU A CA 1
ATOM 2170 C C . GLU A 1 263 ? 11.82 -26.828 -33.812 1 85.44 263 GLU A C 1
ATOM 2172 O O . GLU A 1 263 ? 11.867 -25.875 -34.594 1 85.44 263 GLU A O 1
ATOM 2177 N N . LYS A 1 264 ? 10.945 -27 -32.969 1 86.88 264 LYS A N 1
ATOM 2178 C CA . LYS A 1 264 ? 9.773 -26.141 -32.938 1 86.88 264 LYS A CA 1
ATOM 2179 C C . LYS A 1 264 ? 9.859 -25.109 -31.812 1 86.88 264 LYS A C 1
ATOM 2181 O O . LYS A 1 264 ? 9.391 -23.984 -31.969 1 86.88 264 LYS A O 1
ATOM 2186 N N . ILE A 1 265 ? 10.414 -25.547 -30.703 1 87.12 265 ILE A N 1
ATOM 2187 C CA . ILE A 1 265 ? 10.484 -24.688 -29.516 1 87.12 265 ILE A CA 1
ATOM 2188 C C . ILE A 1 265 ? 11.93 -24.594 -29.047 1 87.12 265 ILE A C 1
ATOM 2190 O O . ILE A 1 265 ? 12.695 -25.547 -29.172 1 87.12 265 ILE A O 1
ATOM 2194 N N . ASP A 1 266 ? 12.234 -23.422 -28.484 1 83.81 266 ASP A N 1
ATOM 2195 C CA . ASP A 1 266 ? 13.578 -23.219 -27.953 1 83.81 266 ASP A CA 1
ATOM 2196 C C . ASP A 1 266 ? 13.703 -23.797 -26.547 1 83.81 266 ASP A C 1
ATOM 2198 O O . ASP A 1 266 ? 13.305 -23.172 -25.562 1 83.81 266 ASP A O 1
ATOM 2202 N N . LEU A 1 267 ? 14.195 -24.969 -26.438 1 87.56 267 LEU A N 1
ATOM 2203 C CA . LEU A 1 267 ? 14.406 -25.656 -25.156 1 87.56 267 LEU A CA 1
ATOM 2204 C C . LEU A 1 267 ? 15.891 -25.828 -24.875 1 87.56 267 LEU A C 1
ATOM 2206 O O . LEU A 1 267 ? 16.719 -25.688 -25.766 1 87.56 267 LEU A O 1
ATOM 2210 N N . GLU A 1 268 ? 16.125 -26.094 -23.703 1 83.88 268 GLU A N 1
ATOM 2211 C CA . GLU A 1 268 ? 17.516 -26.312 -23.297 1 83.88 268 GLU A CA 1
ATOM 2212 C C . GLU A 1 268 ? 18.062 -27.625 -23.875 1 83.88 268 GLU A C 1
ATOM 2214 O O . GLU A 1 268 ? 17.359 -28.641 -23.891 1 83.88 268 GLU A O 1
ATOM 2219 N N . LYS A 1 269 ? 19.328 -27.547 -24.422 1 90.69 269 LYS A N 1
ATOM 2220 C CA . LYS A 1 269 ? 19.938 -28.719 -25.031 1 90.69 269 LYS A CA 1
ATOM 2221 C C . LYS A 1 269 ? 21.109 -29.219 -24.188 1 90.69 269 LYS A C 1
ATOM 2223 O O . LYS A 1 269 ? 21.891 -28.422 -23.641 1 90.69 269 LYS A O 1
ATOM 2228 N N . SER A 1 270 ? 21.062 -30.438 -23.953 1 88.38 270 SER A N 1
ATOM 2229 C CA . SER A 1 270 ? 22.172 -31.078 -23.25 1 88.38 270 SER A CA 1
ATOM 2230 C C . SER A 1 270 ? 22.938 -32.031 -24.172 1 88.38 270 SER A C 1
ATOM 2232 O O . SER A 1 270 ? 22.422 -33.062 -24.547 1 88.38 270 SER A O 1
ATOM 2234 N N . GLU A 1 271 ? 24.203 -31.75 -24.469 1 89.06 271 GLU A N 1
ATOM 2235 C CA . GLU A 1 271 ? 25.047 -32.625 -25.281 1 89.06 271 GLU A CA 1
ATOM 2236 C C . GLU A 1 271 ? 25.281 -33.969 -24.594 1 89.06 271 GLU A C 1
ATOM 2238 O O . GLU A 1 271 ? 25.406 -35 -25.266 1 89.06 271 GLU A O 1
ATOM 2243 N N . PHE A 1 272 ? 25.391 -33.875 -23.359 1 85.94 272 PHE A N 1
ATOM 2244 C CA . PHE A 1 272 ? 25.594 -35.062 -22.578 1 85.94 272 PHE A CA 1
ATOM 2245 C C . PHE A 1 272 ? 24.453 -36.062 -22.797 1 85.94 272 PHE A C 1
ATOM 2247 O O . PHE A 1 272 ? 24.688 -37.25 -23.047 1 85.94 272 PHE A O 1
ATOM 2254 N N . VAL A 1 273 ? 23.266 -35.625 -22.672 1 87.81 273 VAL A N 1
ATOM 2255 C CA . VAL A 1 273 ? 22.094 -36.469 -22.844 1 87.81 273 VAL A CA 1
ATOM 2256 C C . VAL A 1 273 ? 22.031 -36.969 -24.281 1 87.81 273 VAL A C 1
ATOM 2258 O O . VAL A 1 273 ? 21.703 -38.125 -24.516 1 87.81 273 VAL A O 1
ATOM 2261 N N . TYR A 1 274 ? 22.391 -36.094 -25.203 1 90.94 274 TYR A N 1
ATOM 2262 C CA . TYR A 1 274 ? 22.359 -36.469 -26.609 1 90.94 274 TYR A CA 1
ATOM 2263 C C . TYR A 1 274 ? 23.312 -37.625 -26.875 1 90.94 274 TYR A C 1
ATOM 2265 O O . TYR A 1 274 ? 22.953 -38.562 -27.609 1 90.94 274 TYR A O 1
ATOM 2273 N N . LYS A 1 275 ? 24.422 -37.594 -26.328 1 90.31 275 LYS A N 1
ATOM 2274 C CA . LYS A 1 275 ? 25.438 -38.625 -26.531 1 90.31 275 LYS A CA 1
ATOM 2275 C C . LYS A 1 275 ? 24.922 -40 -26.016 1 90.31 275 LYS A C 1
ATOM 2277 O O . LYS A 1 275 ? 25.219 -41.031 -26.609 1 90.31 275 LYS A O 1
ATOM 2282 N N . HIS A 1 276 ? 24.172 -40 -25.031 1 86.75 276 HIS A N 1
ATOM 2283 C CA . HIS A 1 276 ? 23.797 -41.25 -24.375 1 86.75 276 HIS A CA 1
ATOM 2284 C C . HIS A 1 276 ? 22.438 -41.719 -24.859 1 86.75 276 HIS A C 1
ATOM 2286 O O . HIS A 1 276 ? 22.172 -42.938 -24.891 1 86.75 276 HIS A O 1
ATOM 2292 N N . LEU A 1 277 ? 21.5 -40.812 -25.172 1 89.44 277 LEU A N 1
ATOM 2293 C CA . LEU A 1 277 ? 20.109 -41.219 -25.422 1 89.44 277 LEU A CA 1
ATOM 2294 C C . LEU A 1 277 ? 19.688 -40.844 -26.828 1 89.44 277 LEU A C 1
ATOM 2296 O O . LEU A 1 277 ? 18.641 -41.281 -27.312 1 89.44 277 LEU A O 1
ATOM 2300 N N . GLY A 1 278 ? 20.469 -39.969 -27.516 1 90.81 278 GLY A N 1
ATOM 2301 C CA . GLY A 1 278 ? 20.125 -39.531 -28.859 1 90.81 278 GLY A CA 1
ATOM 2302 C C . GLY A 1 278 ? 19.109 -38.406 -28.891 1 90.81 278 GLY A C 1
ATOM 2303 O O . GLY A 1 278 ? 18.484 -38.156 -29.938 1 90.81 278 GLY A O 1
ATOM 2304 N N . VAL A 1 279 ? 18.797 -37.938 -27.75 1 93.62 279 VAL A N 1
ATOM 2305 C CA . VAL A 1 279 ? 17.938 -36.781 -27.641 1 93.62 279 VAL A CA 1
ATOM 2306 C C . VAL A 1 279 ? 18.594 -35.719 -26.766 1 93.62 279 VAL A C 1
ATOM 2308 O O . VAL A 1 279 ? 19.422 -36.031 -25.906 1 93.62 279 VAL A O 1
ATOM 2311 N N . TYR A 1 280 ? 18.203 -34.438 -26.922 1 92.06 280 TYR A N 1
ATOM 2312 C CA . TYR A 1 280 ? 18.891 -33.344 -26.25 1 92.06 280 TYR A CA 1
ATOM 2313 C C . TYR A 1 280 ? 18.359 -33.156 -24.828 1 92.06 280 TYR A C 1
ATOM 2315 O O . TYR A 1 280 ? 18.969 -32.469 -24 1 92.06 280 TYR A O 1
ATOM 2323 N N . GLY A 1 281 ? 17.203 -33.688 -24.516 1 93.38 281 GLY A N 1
ATOM 2324 C CA . GLY A 1 281 ? 16.547 -33.625 -23.219 1 93.38 281 GLY A CA 1
ATOM 2325 C C . GLY A 1 281 ? 15.297 -34.5 -23.141 1 93.38 281 GLY A C 1
ATOM 2326 O O . GLY A 1 281 ? 14.711 -34.812 -24.172 1 93.38 281 GLY A O 1
ATOM 2327 N N . VAL A 1 282 ? 14.852 -34.812 -21.922 1 94.81 282 VAL A N 1
ATOM 2328 C CA . VAL A 1 282 ? 13.719 -35.719 -21.781 1 94.81 282 VAL A CA 1
ATOM 2329 C C . VAL A 1 282 ? 12.586 -35.031 -21.016 1 94.81 282 VAL A C 1
ATOM 2331 O O . VAL A 1 282 ? 11.477 -34.875 -21.547 1 94.81 282 VAL A O 1
ATOM 2334 N N . SER A 1 283 ? 12.891 -34.5 -19.844 1 95.94 283 SER A N 1
ATOM 2335 C CA . SER A 1 283 ? 11.844 -34.031 -18.938 1 95.94 283 SER A CA 1
ATOM 2336 C C . SER A 1 283 ? 11.047 -32.906 -19.531 1 95.94 283 SER A C 1
ATOM 2338 O O . SER A 1 283 ? 9.812 -32.938 -19.578 1 95.94 283 SER A O 1
ATOM 2340 N N . GLU A 1 284 ? 11.742 -31.797 -20.094 1 95.88 284 GLU A N 1
ATOM 2341 C CA . GLU A 1 284 ? 11.07 -30.641 -20.641 1 95.88 284 GLU A CA 1
ATOM 2342 C C . GLU A 1 284 ? 10.242 -31.016 -21.875 1 95.88 284 GLU A C 1
ATOM 2344 O O . GLU A 1 284 ? 9.031 -30.781 -21.906 1 95.88 284 GLU A O 1
ATOM 2349 N N . PRO A 1 285 ? 10.828 -31.641 -22.844 1 95.69 285 PRO A N 1
ATOM 2350 C CA . PRO A 1 285 ? 10.039 -31.984 -24.031 1 95.69 285 PRO A CA 1
ATOM 2351 C C . PRO A 1 285 ? 8.914 -32.969 -23.734 1 95.69 285 PRO A C 1
ATOM 2353 O O . PRO A 1 285 ? 7.82 -32.844 -24.297 1 95.69 285 PRO A O 1
ATOM 2356 N N . ALA A 1 286 ? 9.117 -33.969 -22.844 1 96.88 286 ALA A N 1
ATOM 2357 C CA . ALA A 1 286 ? 8.094 -34.938 -22.516 1 96.88 286 ALA A CA 1
ATOM 2358 C C . ALA A 1 286 ? 6.879 -34.281 -21.891 1 96.88 286 ALA A C 1
ATOM 2360 O O . ALA A 1 286 ? 5.738 -34.625 -22.203 1 96.88 286 ALA A O 1
ATOM 2361 N N . SER A 1 287 ? 7.145 -33.375 -20.953 1 97.25 287 SER A N 1
ATOM 2362 C CA . SER A 1 287 ? 6.035 -32.656 -20.312 1 97.25 287 SER A CA 1
ATOM 2363 C C . SER A 1 287 ? 5.219 -31.859 -21.328 1 97.25 287 SER A C 1
ATOM 2365 O O . SER A 1 287 ? 3.988 -31.906 -21.312 1 97.25 287 SER A O 1
ATOM 2367 N N . ILE A 1 288 ? 5.859 -31.172 -22.25 1 96.25 288 ILE A N 1
ATOM 2368 C CA . ILE A 1 288 ? 5.207 -30.359 -23.266 1 96.25 288 ILE A CA 1
ATOM 2369 C C . ILE A 1 288 ? 4.402 -31.25 -24.203 1 96.25 288 ILE A C 1
ATOM 2371 O O . ILE A 1 288 ? 3.23 -30.984 -24.484 1 96.25 288 ILE A O 1
ATOM 2375 N N . LEU A 1 289 ? 5.027 -32.344 -24.672 1 96.62 289 LEU A N 1
ATOM 2376 C CA . LEU A 1 289 ? 4.367 -33.281 -25.578 1 96.62 289 LEU A CA 1
ATOM 2377 C C . LEU A 1 289 ? 3.145 -33.906 -24.922 1 96.62 289 LEU A C 1
ATOM 2379 O O . LEU A 1 289 ? 2.133 -34.125 -25.594 1 96.62 289 LEU A O 1
ATOM 2383 N N . ALA A 1 290 ? 3.289 -34.156 -23.672 1 97.75 290 ALA A N 1
ATOM 2384 C CA . ALA A 1 290 ? 2.17 -34.75 -22.938 1 97.75 290 ALA A CA 1
ATOM 2385 C C . ALA A 1 290 ? 0.974 -33.812 -22.906 1 97.75 290 ALA A C 1
ATOM 2387 O O . ALA A 1 290 ? -0.162 -34.219 -23.141 1 97.75 290 ALA A O 1
ATOM 2388 N N . VAL A 1 291 ? 1.21 -32.562 -22.609 1 97.12 291 VAL A N 1
ATOM 2389 C CA . VAL A 1 291 ? 0.127 -31.578 -22.594 1 97.12 291 VAL A CA 1
ATOM 2390 C C . VAL A 1 291 ? -0.484 -31.469 -24 1 97.12 291 VAL A C 1
ATOM 2392 O O . VAL A 1 291 ? -1.708 -31.422 -24.141 1 97.12 291 VAL A O 1
ATOM 2395 N N . LYS A 1 292 ? 0.354 -31.438 -25 1 95.75 292 LYS A N 1
ATOM 2396 C CA . LYS A 1 292 ? -0.138 -31.391 -26.375 1 95.75 292 LYS A CA 1
ATOM 2397 C C . LYS A 1 292 ? -1.04 -32.594 -26.672 1 95.75 292 LYS A C 1
ATOM 2399 O O . LYS A 1 292 ? -2.105 -32.438 -27.266 1 95.75 292 LYS A O 1
ATOM 2404 N N . LYS A 1 293 ? -0.629 -33.719 -26.266 1 96.38 293 LYS A N 1
ATOM 2405 C CA . LYS A 1 293 ? -1.389 -34.969 -26.516 1 96.38 293 LYS A CA 1
ATOM 2406 C C . LYS A 1 293 ? -2.732 -34.906 -25.781 1 96.38 293 LYS A C 1
ATOM 2408 O O . LYS A 1 293 ? -3.752 -35.344 -26.344 1 96.38 293 LYS A O 1
ATOM 2413 N N . LEU A 1 294 ? -2.695 -34.406 -24.609 1 96.06 294 LEU A N 1
ATOM 2414 C CA . LEU A 1 294 ? -3.893 -34.406 -23.781 1 96.06 294 LEU A CA 1
ATOM 2415 C C . LEU A 1 294 ? -4.883 -33.344 -24.281 1 96.06 294 LEU A C 1
ATOM 2417 O O . LEU A 1 294 ? -6.086 -33.438 -24.016 1 96.06 294 LEU A O 1
ATOM 2421 N N . THR A 1 295 ? -4.453 -32.25 -24.891 1 94.69 295 THR A N 1
ATOM 2422 C CA . THR A 1 295 ? -5.32 -31.109 -25.203 1 94.69 295 THR A CA 1
ATOM 2423 C C . THR A 1 295 ? -5.48 -30.953 -26.719 1 94.69 295 THR A C 1
ATOM 2425 O O . THR A 1 295 ? -6.375 -30.25 -27.188 1 94.69 295 THR A O 1
ATOM 2428 N N . ASN A 1 296 ? -4.574 -31.5 -27.625 1 90.44 296 ASN A N 1
ATOM 2429 C CA . ASN A 1 296 ? -4.5 -31.312 -29.062 1 90.44 296 ASN A CA 1
ATOM 2430 C C . ASN A 1 296 ? -4.215 -29.859 -29.438 1 90.44 296 ASN A C 1
ATOM 2432 O O . ASN A 1 296 ? -4.625 -29.406 -30.5 1 90.44 296 ASN A O 1
ATOM 2436 N N . LYS A 1 297 ? -3.682 -29.141 -28.531 1 90.38 297 LYS A N 1
ATOM 2437 C CA . LYS A 1 297 ? -3.318 -27.75 -28.781 1 90.38 297 LYS A CA 1
ATOM 2438 C C . LYS A 1 297 ? -1.898 -27.641 -29.328 1 90.38 297 LYS A C 1
ATOM 2440 O O . LYS A 1 297 ? -1.099 -28.562 -29.172 1 90.38 297 LYS 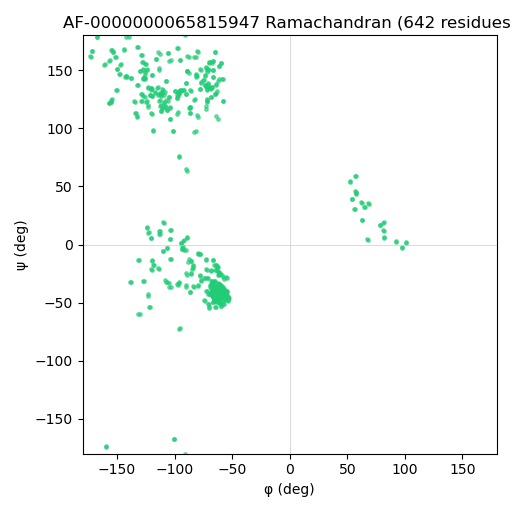A O 1
ATOM 2445 N N . ASP A 1 298 ? -1.659 -26.484 -29.906 1 89.06 298 ASP A N 1
ATOM 2446 C CA . ASP A 1 298 ? -0.333 -26.266 -30.469 1 89.06 298 ASP A CA 1
ATOM 2447 C C . ASP A 1 298 ? 0.668 -25.875 -29.391 1 89.06 298 ASP A C 1
ATOM 2449 O O . ASP A 1 298 ? 0.277 -25.531 -28.266 1 89.06 298 ASP A O 1
ATOM 2453 N N . PHE A 1 299 ? 1.916 -25.922 -29.703 1 88.88 299 PHE A N 1
ATOM 2454 C CA . PHE A 1 299 ? 3.006 -25.719 -28.75 1 88.88 299 PHE A CA 1
ATOM 2455 C C . PHE A 1 299 ? 2.951 -24.312 -28.172 1 88.88 299 PHE A C 1
ATOM 2457 O O . PHE A 1 299 ? 3.33 -24.109 -27.016 1 88.88 299 PHE A O 1
ATOM 2464 N N . ASP A 1 300 ? 2.381 -23.375 -28.891 1 86.75 300 ASP A N 1
ATOM 2465 C CA . ASP A 1 300 ? 2.332 -21.984 -28.453 1 86.75 300 ASP A CA 1
ATOM 2466 C C . ASP A 1 300 ? 1.335 -21.797 -27.312 1 86.75 300 ASP A C 1
ATOM 2468 O O . ASP A 1 300 ? 1.38 -20.797 -26.594 1 86.75 300 ASP A O 1
ATOM 2472 N N . SER A 1 301 ? 0.547 -22.781 -27.109 1 91.06 301 SER A N 1
ATOM 2473 C CA . SER A 1 301 ? -0.469 -22.719 -26.062 1 91.06 301 SER A CA 1
ATOM 2474 C C . SER A 1 301 ? -0.054 -23.547 -24.844 1 91.06 301 SER A C 1
ATOM 2476 O O . SER A 1 301 ? -0.883 -23.844 -23.984 1 91.06 301 SER A O 1
ATOM 2478 N N . ILE A 1 302 ? 1.202 -23.906 -24.875 1 93 302 ILE A N 1
ATOM 2479 C CA . ILE A 1 302 ? 1.734 -24.703 -23.781 1 93 302 ILE A CA 1
ATOM 2480 C C . ILE A 1 302 ? 2.881 -23.953 -23.109 1 93 302 ILE A C 1
ATOM 2482 O O . ILE A 1 302 ? 3.719 -23.344 -23.781 1 93 302 ILE A O 1
ATOM 2486 N N . LYS A 1 303 ? 2.861 -23.953 -21.844 1 91.5 303 LYS A N 1
ATOM 2487 C CA . LYS A 1 303 ? 3.912 -23.25 -21.109 1 91.5 303 LYS A CA 1
ATOM 2488 C C . LYS A 1 303 ? 4.586 -24.172 -20.094 1 91.5 303 LYS A C 1
ATOM 2490 O O . LYS A 1 303 ? 3.928 -25 -19.469 1 91.5 303 LYS A O 1
ATOM 2495 N N . LEU A 1 304 ? 5.898 -23.969 -19.953 1 93.25 304 LEU A N 1
ATOM 2496 C CA . LEU A 1 304 ? 6.668 -24.641 -18.906 1 93.25 304 LEU A CA 1
ATOM 2497 C C . LEU A 1 304 ? 6.613 -23.844 -17.609 1 93.25 304 LEU A C 1
ATOM 2499 O O . LEU A 1 304 ? 7.191 -22.766 -17.5 1 93.25 304 LEU A O 1
ATOM 2503 N N . ILE A 1 305 ? 5.965 -24.406 -16.609 1 93.81 305 ILE A N 1
ATOM 2504 C CA . ILE A 1 305 ? 5.859 -23.672 -15.352 1 93.81 305 ILE A CA 1
ATOM 2505 C C . ILE A 1 305 ? 7.047 -24 -14.453 1 93.81 305 ILE A C 1
ATOM 2507 O O . ILE A 1 305 ? 7.359 -23.266 -13.523 1 93.81 305 ILE A O 1
ATOM 2511 N N . LEU A 1 306 ? 7.586 -25.094 -14.633 1 95.88 306 LEU A N 1
ATOM 2512 C CA . LEU A 1 306 ? 8.875 -25.469 -14.062 1 95.88 306 LEU A CA 1
ATOM 2513 C C . LEU A 1 306 ? 9.781 -26.094 -15.125 1 95.88 306 LEU A C 1
ATOM 2515 O O . LEU A 1 306 ? 9.539 -27.219 -15.57 1 95.88 306 LEU A O 1
ATOM 2519 N N . LYS A 1 307 ? 10.797 -25.438 -15.523 1 92.56 307 LYS A N 1
ATOM 2520 C CA . LYS A 1 307 ? 11.625 -25.859 -16.656 1 92.56 307 LYS A CA 1
ATOM 2521 C C . LYS A 1 307 ? 12.422 -27.109 -16.312 1 92.56 307 LYS A C 1
ATOM 2523 O O . LYS A 1 307 ? 12.414 -28.078 -17.062 1 92.56 307 LYS A O 1
ATOM 2528 N N . LYS A 1 308 ? 13.117 -26.984 -15.227 1 92.62 308 LYS A N 1
ATOM 2529 C CA . LYS A 1 308 ? 13.992 -28.094 -14.883 1 92.62 308 LYS A CA 1
ATOM 2530 C C . LYS A 1 308 ? 14.297 -28.109 -13.383 1 92.62 308 LYS A C 1
ATOM 2532 O O . LYS A 1 308 ? 14.758 -27.109 -12.828 1 92.62 308 LYS A O 1
ATOM 2537 N N . PHE A 1 309 ? 13.977 -29.172 -12.734 1 96.38 309 PHE A N 1
ATOM 2538 C CA . PHE A 1 309 ? 14.367 -29.438 -11.359 1 96.38 309 PHE A CA 1
ATOM 2539 C C . PHE A 1 309 ? 15.133 -30.75 -11.266 1 96.38 309 PHE A C 1
ATOM 2541 O O . PHE A 1 309 ? 14.602 -31.812 -11.609 1 96.38 309 PHE A O 1
ATOM 2548 N N . LYS A 1 310 ? 16.391 -30.688 -10.797 1 96.12 310 LYS A N 1
ATOM 2549 C CA . LYS A 1 310 ? 17.25 -31.859 -10.695 1 96.12 310 LYS A CA 1
ATOM 2550 C C . LYS A 1 310 ? 17.531 -32.219 -9.242 1 96.12 310 LYS A C 1
ATOM 2552 O O . LYS A 1 310 ? 17.875 -31.359 -8.438 1 96.12 310 LYS A O 1
ATOM 2557 N N . ARG A 1 311 ? 17.328 -33.438 -8.984 1 96.5 311 ARG A N 1
ATOM 2558 C CA . ARG A 1 311 ? 17.609 -33.906 -7.633 1 96.5 311 ARG A CA 1
ATOM 2559 C C . ARG A 1 311 ? 17.906 -35.406 -7.625 1 96.5 311 ARG A C 1
ATOM 2561 O O . ARG A 1 311 ? 17.078 -36.188 -8.094 1 96.5 311 ARG A O 1
ATOM 2568 N N . ASN A 1 312 ? 19.062 -35.844 -7.141 1 96.56 312 ASN A N 1
ATOM 2569 C CA . ASN A 1 312 ? 19.438 -37.219 -6.867 1 96.56 312 ASN A CA 1
ATOM 2570 C C . ASN A 1 312 ? 19.25 -38.094 -8.102 1 96.56 312 ASN A C 1
ATOM 2572 O O . ASN A 1 312 ? 18.641 -39.156 -8.016 1 96.56 312 ASN A O 1
ATOM 2576 N N . GLY A 1 313 ? 19.562 -37.594 -9.234 1 96 313 GLY A N 1
ATOM 2577 C CA . GLY A 1 313 ? 19.562 -38.406 -10.453 1 96 313 GLY A CA 1
ATOM 2578 C C . GLY A 1 313 ? 18.234 -38.344 -11.188 1 96 313 GLY A C 1
ATOM 2579 O O . GLY A 1 313 ? 18.031 -39.094 -12.164 1 96 313 GLY A O 1
ATOM 2580 N N . VAL A 1 314 ? 17.328 -37.562 -10.68 1 97.69 314 VAL A N 1
ATOM 2581 C CA . VAL A 1 314 ? 16.016 -37.406 -11.305 1 97.69 314 VAL A CA 1
ATOM 2582 C C . VAL A 1 314 ? 15.859 -35.969 -11.789 1 97.69 314 VAL A C 1
ATOM 2584 O O . VAL A 1 314 ? 16.266 -35 -11.109 1 97.69 314 VAL A O 1
ATOM 2587 N N . THR A 1 315 ? 15.375 -35.719 -13 1 97.38 315 THR A N 1
ATOM 2588 C CA . THR A 1 315 ? 15.016 -34.406 -13.539 1 97.38 315 THR A CA 1
ATOM 2589 C C . THR A 1 315 ? 13.516 -34.312 -13.773 1 97.38 315 THR A C 1
ATOM 2591 O O . THR A 1 315 ? 12.906 -35.219 -14.344 1 97.38 315 THR A O 1
ATOM 2594 N N . VAL A 1 316 ? 12.945 -33.25 -13.258 1 98.44 316 VAL A N 1
ATOM 2595 C CA . VAL A 1 316 ? 11.5 -33.062 -13.352 1 98.44 316 VAL A CA 1
ATOM 2596 C C . VAL A 1 316 ? 11.203 -31.734 -14.039 1 98.44 316 VAL A C 1
ATOM 2598 O O . VAL A 1 316 ? 11.852 -30.719 -13.766 1 98.44 316 VAL A O 1
ATOM 2601 N N . ALA A 1 317 ? 10.297 -31.688 -14.961 1 97.69 317 ALA A N 1
ATOM 2602 C CA . ALA A 1 317 ? 9.719 -30.5 -15.57 1 97.69 317 ALA A CA 1
ATOM 2603 C C . ALA A 1 317 ? 8.195 -30.531 -15.508 1 97.69 317 ALA A C 1
ATOM 2605 O O . ALA A 1 317 ? 7.598 -31.609 -15.438 1 97.69 317 ALA A O 1
ATOM 2606 N N . ILE A 1 318 ? 7.582 -29.406 -15.461 1 98.06 318 ILE A N 1
ATOM 2607 C CA . ILE A 1 318 ? 6.129 -29.344 -15.406 1 98.06 318 ILE A CA 1
ATOM 2608 C C . ILE A 1 318 ? 5.617 -28.391 -16.484 1 98.06 318 ILE A C 1
ATOM 2610 O O . ILE A 1 318 ? 6.09 -27.25 -16.594 1 98.06 318 ILE A O 1
ATOM 2614 N N . ALA A 1 319 ? 4.668 -28.844 -17.266 1 96.69 319 ALA A N 1
ATOM 2615 C CA . ALA A 1 319 ? 4.047 -28.031 -18.312 1 96.69 319 ALA A CA 1
ATOM 2616 C C . ALA A 1 319 ? 2.533 -27.969 -18.125 1 96.69 319 ALA A C 1
ATOM 2618 O O . ALA A 1 319 ? 1.933 -28.875 -17.547 1 96.69 319 ALA A O 1
ATOM 2619 N N . THR A 1 320 ? 1.985 -26.953 -18.531 1 96.81 320 THR A N 1
ATOM 2620 C CA . THR A 1 320 ? 0.538 -26.766 -18.516 1 96.81 320 THR A CA 1
ATOM 2621 C C . THR A 1 320 ? 0.075 -25.984 -19.75 1 96.81 320 THR A C 1
ATOM 2623 O O . THR A 1 320 ? 0.896 -25.531 -20.547 1 96.81 320 THR A O 1
ATOM 2626 N N . GLU A 1 321 ? -1.191 -26 -19.922 1 92.44 321 GLU A N 1
ATOM 2627 C CA . GLU A 1 321 ? -1.771 -25.188 -20.984 1 92.44 321 GLU A CA 1
ATOM 2628 C C . GLU A 1 321 ? -1.622 -23.703 -20.672 1 92.44 321 GLU A C 1
ATOM 2630 O O . GLU A 1 321 ? -1.639 -23.297 -19.516 1 92.44 321 GLU A O 1
ATOM 2635 N N . ASN A 1 322 ? -1.236 -23 -21.641 1 74.81 322 ASN A N 1
ATOM 2636 C CA . ASN A 1 322 ? -1.124 -21.562 -21.484 1 74.81 322 ASN A CA 1
ATOM 2637 C C . ASN A 1 322 ? -2.496 -20.891 -21.406 1 74.81 322 ASN A C 1
ATOM 2639 O O . ASN A 1 322 ? -3.416 -21.266 -22.141 1 74.81 322 ASN A O 1
ATOM 2643 N N . LEU A 1 323 ? -2.66 -20.188 -20.297 1 57.75 323 LEU A N 1
ATOM 2644 C CA . LEU A 1 323 ? -3.879 -19.422 -20.078 1 57.75 323 LEU A CA 1
ATOM 2645 C C . LEU A 1 323 ? -4.035 -18.328 -21.125 1 57.75 323 LEU A C 1
ATOM 2647 O O . LEU A 1 323 ? -3.043 -17.781 -21.609 1 57.75 323 LEU A O 1
ATOM 2651 N N . MET B 1 1 ? -9.742 23.062 2.914 1 80.81 1 MET B N 1
ATOM 2652 C CA . MET B 1 1 ? -9.383 21.969 2.016 1 80.81 1 MET B CA 1
ATOM 2653 C C . MET B 1 1 ? -10.375 20.812 2.129 1 80.81 1 MET B C 1
ATOM 2655 O O . MET B 1 1 ? -10.742 20.406 3.234 1 80.81 1 MET B O 1
ATOM 2659 N N . MET B 1 2 ? -10.883 20.422 1.022 1 92.31 2 MET B N 1
ATOM 2660 C CA . MET B 1 2 ? -11.906 19.375 0.998 1 92.31 2 MET B CA 1
ATOM 2661 C C . MET B 1 2 ? -11.266 18 0.864 1 92.31 2 MET B C 1
ATOM 2663 O O . MET B 1 2 ? -10.375 17.797 0.035 1 92.31 2 MET B O 1
ATOM 2667 N N . ILE B 1 3 ? -11.672 17.078 1.758 1 97.75 3 ILE B N 1
ATOM 2668 C CA . ILE B 1 3 ? -11.219 15.695 1.682 1 97.75 3 ILE B CA 1
ATOM 2669 C C . ILE B 1 3 ? -12.375 14.789 1.248 1 97.75 3 ILE B C 1
ATOM 2671 O O . ILE B 1 3 ? -13.43 14.781 1.882 1 97.75 3 ILE B O 1
ATOM 2675 N N . LYS B 1 4 ? -12.219 14.078 0.19 1 98.56 4 LYS B N 1
ATOM 2676 C CA . LYS B 1 4 ? -13.242 13.133 -0.253 1 98.56 4 LYS B CA 1
ATOM 2677 C C . LYS B 1 4 ? -12.922 11.719 0.203 1 98.56 4 LYS B C 1
ATOM 2679 O O . LYS B 1 4 ? -11.797 11.242 0.015 1 98.56 4 LYS B O 1
ATOM 2684 N N . ILE B 1 5 ? -13.875 11.062 0.844 1 98.81 5 ILE B N 1
ATOM 2685 C CA . ILE B 1 5 ? -13.781 9.68 1.29 1 98.81 5 ILE B CA 1
ATOM 2686 C C . ILE B 1 5 ? -14.641 8.789 0.393 1 98.81 5 ILE B C 1
ATOM 2688 O O . ILE B 1 5 ? -15.867 8.922 0.364 1 98.81 5 ILE B O 1
ATOM 2692 N N . VAL B 1 6 ? -14.031 7.898 -0.315 1 98.75 6 VAL B N 1
ATOM 2693 C CA . VAL B 1 6 ? -14.727 7.145 -1.356 1 98.75 6 VAL B CA 1
ATOM 2694 C C . VAL B 1 6 ? -14.727 5.66 -1.006 1 98.75 6 VAL B C 1
ATOM 2696 O O . VAL B 1 6 ? -13.695 5.102 -0.629 1 98.75 6 VAL B O 1
ATOM 2699 N N . TYR B 1 7 ? -15.859 4.98 -1.062 1 98 7 TYR B N 1
ATOM 2700 C CA . TYR B 1 7 ? -15.977 3.57 -0.71 1 98 7 TYR B CA 1
ATOM 2701 C C . TYR B 1 7 ? -16.672 2.787 -1.82 1 98 7 TYR B C 1
ATOM 2703 O O . TYR B 1 7 ? -17.297 3.375 -2.703 1 98 7 TYR B O 1
ATOM 2711 N N . ILE B 1 8 ? -16.531 1.477 -1.785 1 94.19 8 ILE B N 1
ATOM 2712 C CA . ILE B 1 8 ? -17.141 0.624 -2.801 1 94.19 8 ILE B CA 1
ATOM 2713 C C . ILE B 1 8 ? -18.047 -0.406 -2.135 1 94.19 8 ILE B C 1
ATOM 2715 O O . ILE B 1 8 ? -19.172 -0.635 -2.586 1 94.19 8 ILE B O 1
ATOM 2719 N N . THR B 1 9 ? -17.656 -1.062 -1.005 1 92.06 9 THR B N 1
ATOM 2720 C CA . THR B 1 9 ? -18.406 -2.137 -0.365 1 92.06 9 THR B CA 1
ATOM 2721 C C . THR B 1 9 ? -19.234 -1.6 0.795 1 92.06 9 THR B C 1
ATOM 2723 O O . THR B 1 9 ? -19.047 -0.461 1.228 1 92.06 9 THR B O 1
ATOM 2726 N N . LYS B 1 10 ? -20.109 -2.424 1.31 1 92.62 10 LYS B N 1
ATOM 2727 C CA . LYS B 1 10 ? -20.891 -2.066 2.482 1 92.62 10 LYS B CA 1
ATOM 2728 C C . LYS B 1 10 ? -20 -1.886 3.711 1 92.62 10 LYS B C 1
ATOM 2730 O O . LYS B 1 10 ? -20.188 -0.946 4.484 1 92.62 10 LYS B O 1
ATOM 2735 N N . ARG B 1 11 ? -19.125 -2.771 3.908 1 93.81 11 ARG B N 1
ATOM 2736 C CA . ARG B 1 11 ? -18.188 -2.648 5.02 1 93.81 11 ARG B CA 1
ATOM 2737 C C . ARG B 1 11 ? -17.328 -1.4 4.867 1 93.81 11 ARG B C 1
ATOM 2739 O O . ARG B 1 11 ? -17.031 -0.719 5.855 1 93.81 11 ARG B O 1
ATOM 2746 N N . GLY B 1 12 ? -16.922 -1.14 3.654 1 96.5 12 GLY B N 1
ATOM 2747 C CA . GLY B 1 12 ? -16.172 0.072 3.377 1 96.5 12 GLY B CA 1
ATOM 2748 C C . GLY B 1 12 ? -16.922 1.339 3.742 1 96.5 12 GLY B C 1
ATOM 2749 O O . GLY B 1 12 ? -16.328 2.311 4.203 1 96.5 12 GLY B O 1
ATOM 2750 N N . LYS B 1 13 ? -18.219 1.326 3.533 1 97.75 13 LYS B N 1
ATOM 2751 C CA . LYS B 1 13 ? -19.047 2.477 3.885 1 97.75 13 LYS B CA 1
ATOM 2752 C C . LYS B 1 13 ? -19 2.758 5.383 1 97.75 13 LYS B C 1
ATOM 2754 O O . LYS B 1 13 ? -18.906 3.914 5.801 1 97.75 13 LYS B O 1
ATOM 2759 N N . LYS B 1 14 ? -19.078 1.738 6.176 1 98.19 14 LYS B N 1
ATOM 2760 C CA . LYS B 1 14 ? -19.016 1.892 7.625 1 98.19 14 LYS B CA 1
ATOM 2761 C C . LYS B 1 14 ? -17.688 2.541 8.047 1 98.19 14 LYS B C 1
ATOM 2763 O O . LYS B 1 14 ? -17.672 3.434 8.898 1 98.19 14 LYS B O 1
ATOM 2768 N N . ILE B 1 15 ? -16.641 2.096 7.48 1 98.5 15 ILE B N 1
ATOM 2769 C CA . ILE B 1 15 ? -15.32 2.654 7.77 1 98.5 15 ILE B CA 1
ATOM 2770 C C . ILE B 1 15 ? -15.273 4.117 7.332 1 98.5 15 ILE B C 1
ATOM 2772 O O . ILE B 1 15 ? -14.734 4.965 8.039 1 98.5 15 ILE B O 1
ATOM 2776 N N . ALA B 1 16 ? -15.844 4.402 6.164 1 98.75 16 ALA B N 1
ATOM 2777 C CA . ALA B 1 16 ? -15.898 5.77 5.648 1 98.75 16 ALA B CA 1
ATOM 2778 C C . ALA B 1 16 ? -16.594 6.699 6.633 1 98.75 16 ALA B C 1
ATOM 2780 O O . ALA B 1 16 ? -16.141 7.824 6.863 1 98.75 16 ALA B O 1
ATOM 2781 N N . GLU B 1 17 ? -17.625 6.262 7.184 1 98.69 17 GLU B N 1
ATOM 2782 C CA . GLU B 1 17 ? -18.375 7.062 8.141 1 98.69 17 GLU B CA 1
ATOM 2783 C C . GLU B 1 17 ? -17.578 7.289 9.422 1 98.69 17 GLU B C 1
ATOM 2785 O O . GLU B 1 17 ? -17.641 8.367 10.023 1 98.69 17 GLU B O 1
ATOM 2790 N N . GLU B 1 18 ? -16.875 6.246 9.859 1 98.69 18 GLU B N 1
ATOM 2791 C CA . GLU B 1 18 ? -15.984 6.418 11 1 98.69 18 GLU B CA 1
ATOM 2792 C C . GLU B 1 18 ? -14.945 7.496 10.734 1 98.69 18 GLU B C 1
ATOM 2794 O O . GLU B 1 18 ? -14.664 8.328 11.594 1 98.69 18 GLU B O 1
ATOM 2799 N N . ILE B 1 19 ? -14.383 7.438 9.531 1 98.88 19 ILE B N 1
ATOM 2800 C CA . ILE B 1 19 ? -13.375 8.414 9.141 1 98.88 19 ILE B CA 1
ATOM 2801 C C . ILE B 1 19 ? -13.992 9.805 9.094 1 98.88 19 ILE B C 1
ATOM 2803 O O . ILE B 1 19 ? -13.383 10.773 9.57 1 98.88 19 ILE B O 1
ATOM 2807 N N . LYS B 1 20 ? -15.141 9.914 8.508 1 98.75 20 LYS B N 1
ATOM 2808 C CA . LYS B 1 20 ? -15.867 11.18 8.477 1 98.75 20 LYS B CA 1
ATOM 2809 C C . LYS B 1 20 ? -16.031 11.75 9.883 1 98.75 20 LYS B C 1
ATOM 2811 O O . LYS B 1 20 ? -15.859 12.953 10.094 1 98.75 20 LYS B O 1
ATOM 2816 N N . ASP B 1 21 ? -16.422 10.914 10.812 1 98.69 21 ASP B N 1
ATOM 2817 C CA . ASP B 1 21 ? -16.625 11.344 12.188 1 98.69 21 ASP B CA 1
ATOM 2818 C C . ASP B 1 21 ? -15.344 11.945 12.766 1 98.69 21 ASP B C 1
ATOM 2820 O O . ASP B 1 21 ? -15.391 12.953 13.477 1 98.69 21 ASP B O 1
ATOM 2824 N N . VAL B 1 22 ? -14.266 11.289 12.516 1 98.56 22 VAL B N 1
ATOM 2825 C CA . VAL B 1 22 ? -12.969 11.773 12.984 1 98.56 22 VAL B CA 1
ATOM 2826 C C . VAL B 1 22 ? -12.672 13.148 12.375 1 98.56 22 VAL B C 1
ATOM 2828 O O . VAL B 1 22 ? -12.328 14.086 13.086 1 98.56 22 VAL B O 1
ATOM 2831 N N . LEU B 1 23 ? -12.82 13.25 11.047 1 98.38 23 LEU B N 1
ATOM 2832 C CA . LEU B 1 23 ? -12.516 14.5 10.359 1 98.38 23 LEU B CA 1
ATOM 2833 C C . LEU B 1 23 ? -13.461 15.609 10.805 1 98.38 23 LEU B C 1
ATOM 2835 O O . LEU B 1 23 ? -13.055 16.766 10.938 1 98.38 23 LEU B O 1
ATOM 2839 N N . ASP B 1 24 ? -14.727 15.289 11.039 1 97.75 24 ASP B N 1
ATOM 2840 C CA . ASP B 1 24 ? -15.688 16.25 11.562 1 97.75 24 ASP B CA 1
ATOM 2841 C C . ASP B 1 24 ? -15.266 16.734 12.953 1 97.75 24 ASP B C 1
ATOM 2843 O O . ASP B 1 24 ? -15.352 17.938 13.25 1 97.75 24 ASP B O 1
ATOM 2847 N N . TYR B 1 25 ? -14.844 15.789 13.742 1 97.12 25 TYR B N 1
ATOM 2848 C CA . TYR B 1 25 ? -14.398 16.141 15.086 1 97.12 25 TYR B CA 1
ATOM 2849 C C . TYR B 1 25 ? -13.258 17.156 15.031 1 97.12 25 TYR B C 1
ATOM 2851 O O . TYR B 1 25 ? -13.219 18.094 15.828 1 97.12 25 TYR B O 1
ATOM 2859 N N . TYR B 1 26 ? -12.43 17 14.117 1 97.19 26 TYR B N 1
ATOM 2860 C CA . TYR B 1 26 ? -11.266 17.859 14 1 97.19 26 TYR B CA 1
ATOM 2861 C C . TYR B 1 26 ? -11.555 19.047 13.086 1 97.19 26 TYR B C 1
ATOM 2863 O O . TYR B 1 26 ? -10.648 19.812 12.75 1 97.19 26 TYR B O 1
ATOM 2871 N N . HIS B 1 27 ? -12.75 19.203 12.602 1 96.12 27 HIS B N 1
ATOM 2872 C CA . HIS B 1 27 ? -13.234 20.344 11.844 1 96.12 27 HIS B CA 1
ATOM 2873 C C . HIS B 1 27 ? -12.562 20.422 10.469 1 96.12 27 HIS B C 1
ATOM 2875 O O . HIS B 1 27 ? -12.195 21.5 10.016 1 96.12 27 HIS B O 1
ATOM 2881 N N . TYR B 1 28 ? -12.273 19.297 9.828 1 96.5 28 TYR B N 1
ATOM 2882 C CA . TYR B 1 28 ? -11.836 19.25 8.438 1 96.5 28 TYR B CA 1
ATOM 2883 C C . TYR B 1 28 ? -13.023 19.062 7.5 1 96.5 28 TYR B C 1
ATOM 2885 O O . TYR B 1 28 ? -13.914 18.266 7.773 1 96.5 28 TYR B O 1
ATOM 2893 N N . ASP B 1 29 ? -13.031 19.875 6.477 1 95.38 29 ASP B N 1
ATOM 2894 C CA . ASP B 1 29 ? -14.07 19.703 5.469 1 95.38 29 ASP B CA 1
ATOM 2895 C C . ASP B 1 29 ? -13.922 18.359 4.758 1 95.38 29 ASP B C 1
ATOM 2897 O O . ASP B 1 29 ? -12.828 18 4.32 1 95.38 29 ASP B O 1
ATOM 2901 N N . ASN B 1 30 ? -15.062 17.594 4.691 1 97.81 30 ASN B N 1
ATOM 2902 C CA . ASN B 1 30 ? -15 16.281 4.066 1 97.81 30 ASN B CA 1
ATOM 2903 C C . ASN B 1 30 ? -16.359 15.859 3.506 1 97.81 30 ASN B C 1
ATOM 2905 O O . ASN B 1 30 ? -17.359 16.5 3.771 1 97.81 30 ASN B O 1
ATOM 2909 N N . LYS B 1 31 ? -16.297 14.844 2.695 1 97.94 31 LYS B N 1
ATOM 2910 C CA . LYS B 1 31 ? -17.5 14.273 2.094 1 97.94 31 LYS B CA 1
ATOM 2911 C C . LYS B 1 31 ? -17.312 12.781 1.821 1 97.94 31 LYS B C 1
ATOM 2913 O O . LYS B 1 31 ? -16.266 12.359 1.333 1 97.94 31 LYS B O 1
ATOM 2918 N N . VAL B 1 32 ? -18.359 12.008 2.23 1 98.44 32 VAL B N 1
ATOM 2919 C CA . VAL B 1 32 ? -18.375 10.578 1.943 1 98.44 32 VAL B CA 1
ATOM 2920 C C . VAL B 1 32 ? -19.203 10.312 0.684 1 98.44 32 VAL B C 1
ATOM 2922 O O . VAL B 1 32 ? -20.312 10.812 0.546 1 98.44 32 VAL B O 1
ATOM 2925 N N . GLU B 1 33 ? -18.625 9.547 -0.224 1 97.75 33 GLU B N 1
ATOM 2926 C CA . GLU B 1 33 ? -19.391 9.211 -1.421 1 97.75 33 GLU B CA 1
ATOM 2927 C C . GLU B 1 33 ? -19.031 7.824 -1.936 1 97.75 33 GLU B C 1
ATOM 2929 O O . GLU B 1 33 ? -17.875 7.395 -1.822 1 97.75 33 GLU B O 1
ATOM 2934 N N . PRO B 1 34 ? -20.047 7.059 -2.541 1 97.94 34 PRO B N 1
ATOM 2935 C CA . PRO B 1 34 ? -19.75 5.797 -3.219 1 97.94 34 PRO B CA 1
ATOM 2936 C C . PRO B 1 34 ? -18.984 5.996 -4.523 1 97.94 34 PRO B C 1
ATOM 2938 O O . PRO B 1 34 ? -19.062 7.07 -5.129 1 97.94 34 PRO B O 1
ATOM 2941 N N . ILE B 1 35 ? -18.297 4.992 -4.906 1 97 35 ILE B N 1
ATOM 2942 C CA . ILE B 1 35 ? -17.453 5.094 -6.094 1 97 35 ILE B CA 1
ATOM 2943 C C . ILE B 1 35 ? -18.312 5.473 -7.301 1 97 35 ILE B C 1
ATOM 2945 O O . ILE B 1 35 ? -17.844 6.199 -8.188 1 97 35 ILE B O 1
ATOM 2949 N N . LYS B 1 36 ? -19.5 5.004 -7.43 1 95.19 36 LYS B N 1
ATOM 2950 C CA . LYS B 1 36 ? -20.375 5.23 -8.578 1 95.19 36 LYS B CA 1
ATOM 2951 C C . LYS B 1 36 ? -20.672 6.719 -8.75 1 95.19 36 LYS B C 1
ATOM 2953 O O . LYS B 1 36 ? -20.922 7.18 -9.867 1 95.19 36 LYS B O 1
ATOM 2958 N N . ASP B 1 37 ? -20.594 7.523 -7.695 1 96.62 37 ASP B N 1
ATOM 2959 C CA . ASP B 1 37 ? -20.938 8.945 -7.719 1 96.62 37 ASP B CA 1
ATOM 2960 C C . ASP B 1 37 ? -19.672 9.805 -7.656 1 96.62 37 ASP B C 1
ATOM 2962 O O . ASP B 1 37 ? -19.766 11.039 -7.684 1 96.62 37 ASP B O 1
ATOM 2966 N N . PHE B 1 38 ? -18.625 9.188 -7.543 1 96.5 38 PHE B N 1
ATOM 2967 C CA . PHE B 1 38 ? -17.375 9.898 -7.293 1 96.5 38 PHE B CA 1
ATOM 2968 C C . PHE B 1 38 ? -16.844 10.523 -8.578 1 96.5 38 PHE B C 1
ATOM 2970 O O . PHE B 1 38 ? -16.797 9.883 -9.625 1 96.5 38 PHE B O 1
ATOM 2977 N N . LYS B 1 39 ? -16.422 11.812 -8.469 1 94.75 39 LYS B N 1
ATOM 2978 C CA . LYS B 1 39 ? -15.727 12.562 -9.516 1 94.75 39 LYS B CA 1
ATOM 2979 C C . LYS B 1 39 ? -14.641 13.461 -8.922 1 94.75 39 LYS B C 1
ATOM 2981 O O . LYS B 1 39 ? -14.805 13.992 -7.82 1 94.75 39 LYS B O 1
ATOM 2986 N N . ILE B 1 40 ? -13.633 13.602 -9.586 1 93.62 40 ILE B N 1
ATOM 2987 C CA . ILE B 1 40 ? -12.562 14.516 -9.203 1 93.62 40 ILE B CA 1
ATOM 2988 C C . ILE B 1 40 ? -12.906 15.93 -9.656 1 93.62 40 ILE B C 1
ATOM 2990 O O . ILE B 1 40 ? -13.102 16.172 -10.852 1 93.62 40 ILE B O 1
ATOM 2994 N N . GLU B 1 41 ? -12.93 16.891 -8.82 1 90.56 41 GLU B N 1
ATOM 2995 C CA . GLU B 1 41 ? -13.297 18.266 -9.133 1 90.56 41 GLU B CA 1
ATOM 2996 C C . GLU B 1 41 ? -12.07 19.156 -9.227 1 90.56 41 GLU B C 1
ATOM 2998 O O . GLU B 1 41 ? -12.172 20.344 -9.562 1 90.56 41 GLU B O 1
ATOM 3003 N N . ARG B 1 42 ? -10.922 18.75 -8.812 1 85.88 42 ARG B N 1
ATOM 3004 C CA . ARG B 1 42 ? -9.625 19.406 -8.961 1 85.88 42 ARG B CA 1
ATOM 3005 C C . ARG B 1 42 ? -9.445 20.5 -7.906 1 85.88 42 ARG B C 1
ATOM 3007 O O . ARG B 1 42 ? -8.516 21.312 -7.996 1 85.88 42 ARG B O 1
ATOM 3014 N N . ASN B 1 43 ? -10.281 20.516 -6.93 1 86.81 43 ASN B N 1
ATOM 3015 C CA . ASN B 1 43 ? -10.109 21.438 -5.82 1 86.81 43 ASN B CA 1
ATOM 3016 C C . ASN B 1 43 ? -9.961 20.703 -4.488 1 86.81 43 ASN B C 1
ATOM 3018 O O . ASN B 1 43 ? -9.906 21.328 -3.432 1 86.81 43 ASN B O 1
ATOM 3022 N N . GLU B 1 44 ? -9.891 19.406 -4.59 1 93 44 GLU B N 1
ATOM 3023 C CA . GLU B 1 44 ? -9.75 18.609 -3.373 1 93 44 GLU B CA 1
ATOM 3024 C C . GLU B 1 44 ? -8.352 18.719 -2.791 1 93 44 GLU B C 1
ATOM 3026 O O . GLU B 1 44 ? -7.363 18.781 -3.533 1 93 44 GLU B O 1
ATOM 3031 N N . GLY B 1 45 ? -8.312 18.688 -1.496 1 93.38 45 GLY B N 1
ATOM 3032 C CA . GLY B 1 45 ? -7.027 18.625 -0.815 1 93.38 45 GLY B CA 1
ATOM 3033 C C . GLY B 1 45 ? -6.492 17.219 -0.661 1 93.38 45 GLY B C 1
ATOM 3034 O O . GLY B 1 45 ? -5.293 17.016 -0.476 1 93.38 45 GLY B O 1
ATOM 3035 N N . GLY B 1 46 ? -7.461 16.281 -0.674 1 96.94 46 GLY B N 1
ATOM 3036 C CA . GLY B 1 46 ? -7.02 14.906 -0.522 1 96.94 46 GLY B CA 1
ATOM 3037 C C . GLY B 1 46 ? -8.125 13.898 -0.749 1 96.94 46 GLY B C 1
ATOM 3038 O O . GLY B 1 46 ? -9.305 14.258 -0.798 1 96.94 46 GLY B O 1
ATOM 3039 N N . PHE B 1 47 ? -7.715 12.688 -0.898 1 98.38 47 PHE B N 1
ATOM 3040 C CA . PHE B 1 47 ? -8.617 11.57 -1.136 1 98.38 47 PHE B CA 1
ATOM 3041 C C . PHE B 1 47 ? -8.289 10.398 -0.217 1 98.38 47 PHE B C 1
ATOM 3043 O O . PHE B 1 47 ? -7.117 10.094 0.007 1 98.38 47 PHE B O 1
ATOM 3050 N N . ILE B 1 48 ? -9.305 9.82 0.312 1 98.81 48 ILE B N 1
ATOM 3051 C CA . ILE B 1 48 ? -9.203 8.547 1.027 1 98.81 48 ILE B CA 1
ATOM 3052 C C . ILE B 1 48 ? -10.086 7.504 0.345 1 98.81 48 ILE B C 1
ATOM 3054 O O . ILE B 1 48 ? -11.312 7.625 0.33 1 98.81 48 ILE B O 1
ATOM 3058 N N . PHE B 1 49 ? -9.453 6.547 -0.206 1 98.75 49 PHE B N 1
ATOM 3059 C CA . PHE B 1 49 ? -10.156 5.504 -0.942 1 98.75 49 PHE B CA 1
ATOM 3060 C C . PHE B 1 49 ? -10.234 4.219 -0.125 1 98.75 49 PHE B C 1
ATOM 3062 O O . PHE B 1 49 ? -9.203 3.611 0.179 1 98.75 49 PHE B O 1
ATOM 3069 N N . ILE B 1 50 ? -11.398 3.771 0.209 1 98.44 50 ILE B N 1
ATOM 3070 C CA . ILE B 1 50 ? -11.602 2.494 0.884 1 98.44 50 ILE B CA 1
ATOM 3071 C C . ILE B 1 50 ? -11.945 1.417 -0.144 1 98.44 50 ILE B C 1
ATOM 3073 O O . ILE B 1 50 ? -13.094 0.98 -0.238 1 98.44 50 ILE B O 1
ATOM 3077 N N . MET B 1 51 ? -10.945 0.94 -0.875 1 96.88 51 MET B N 1
ATOM 3078 C CA . MET B 1 51 ? -11.055 -0.024 -1.966 1 96.88 51 MET B CA 1
ATOM 3079 C C . MET B 1 51 ? -9.68 -0.554 -2.361 1 96.88 51 MET B C 1
ATOM 3081 O O . MET B 1 51 ? -8.664 -0.161 -1.778 1 96.88 51 MET B O 1
ATOM 3085 N N . ALA B 1 52 ? -9.648 -1.416 -3.285 1 95.31 52 ALA B N 1
ATOM 3086 C CA . ALA B 1 52 ? -8.398 -2.004 -3.758 1 95.31 52 ALA B CA 1
ATOM 3087 C C . ALA B 1 52 ? -7.5 -0.948 -4.398 1 95.31 52 ALA B C 1
ATOM 3089 O O . ALA B 1 52 ? -7.973 -0.117 -5.18 1 95.31 52 ALA B O 1
ATOM 3090 N N . THR B 1 53 ? -6.195 -0.983 -4.113 1 96.25 53 THR B N 1
ATOM 3091 C CA . THR B 1 53 ? -5.223 -0.055 -4.672 1 96.25 53 THR B CA 1
ATOM 3092 C C . THR B 1 53 ? -5.273 -0.074 -6.199 1 96.25 53 THR B C 1
ATOM 3094 O O . THR B 1 53 ? -5.219 0.977 -6.84 1 96.25 53 THR B O 1
ATOM 3097 N N . GLY B 1 54 ? -5.387 -1.276 -6.816 1 93.12 54 GLY B N 1
ATOM 3098 C CA . GLY B 1 54 ? -5.398 -1.396 -8.266 1 93.12 54 GLY B CA 1
ATOM 3099 C C . GLY B 1 54 ? -6.504 -0.594 -8.922 1 93.12 54 GLY B C 1
ATOM 3100 O O . GLY B 1 54 ? -6.316 -0.04 -10.008 1 93.12 54 GLY B O 1
ATOM 3101 N N . ILE B 1 55 ? -7.645 -0.563 -8.328 1 93.31 55 ILE B N 1
ATOM 3102 C CA . ILE B 1 55 ? -8.758 0.215 -8.852 1 93.31 55 ILE B CA 1
ATOM 3103 C C . ILE B 1 55 ? -8.391 1.695 -8.883 1 93.31 55 ILE B C 1
ATOM 3105 O O . ILE B 1 55 ? -8.602 2.375 -9.891 1 93.31 55 ILE B O 1
ATOM 3109 N N . VAL B 1 56 ? -7.828 2.213 -7.832 1 96 56 VAL B N 1
ATOM 3110 C CA . VAL B 1 56 ? -7.465 3.619 -7.699 1 96 56 VAL B CA 1
ATOM 3111 C C . VAL B 1 56 ? -6.395 3.977 -8.727 1 96 56 VAL B C 1
ATOM 3113 O O . VAL B 1 56 ? -6.484 5.008 -9.398 1 96 56 VAL B O 1
ATOM 3116 N N . LEU B 1 57 ? -5.426 3.109 -8.859 1 94.75 57 LEU B N 1
ATOM 3117 C CA . LEU B 1 57 ? -4.316 3.355 -9.773 1 94.75 57 LEU B CA 1
ATOM 3118 C C . LEU B 1 57 ? -4.812 3.426 -11.219 1 94.75 57 LEU B C 1
ATOM 3120 O O . LEU B 1 57 ? -4.355 4.27 -11.992 1 94.75 57 LEU B O 1
ATOM 3124 N N . ARG B 1 58 ? -5.719 2.607 -11.562 1 91.38 58 ARG B N 1
ATOM 3125 C CA . ARG B 1 58 ? -6.148 2.5 -12.953 1 91.38 58 ARG B CA 1
ATOM 3126 C C . ARG B 1 58 ? -7.195 3.559 -13.289 1 91.38 58 ARG B C 1
ATOM 3128 O O . ARG B 1 58 ? -7.199 4.105 -14.391 1 91.38 58 ARG B O 1
ATOM 3135 N N . LYS B 1 59 ? -8.039 3.846 -12.336 1 92.56 59 LYS B N 1
ATOM 3136 C CA . LYS B 1 59 ? -9.195 4.676 -12.664 1 92.56 59 LYS B CA 1
ATOM 3137 C C . LYS B 1 59 ? -8.93 6.141 -12.336 1 92.56 59 LYS B C 1
ATOM 3139 O O . LYS B 1 59 ? -9.461 7.039 -12.992 1 92.56 59 LYS B O 1
ATOM 3144 N N . PHE B 1 60 ? -8.117 6.43 -11.281 1 93.81 60 PHE B N 1
ATOM 3145 C CA . PHE B 1 60 ? -8.172 7.789 -10.758 1 93.81 60 PHE B CA 1
ATOM 3146 C C . PHE B 1 60 ? -6.781 8.398 -10.695 1 93.81 60 PHE B C 1
ATOM 3148 O O . PHE B 1 60 ? -6.629 9.625 -10.781 1 93.81 60 PHE B O 1
ATOM 3155 N N . LEU B 1 61 ? -5.789 7.648 -10.477 1 92.62 61 LEU B N 1
ATOM 3156 C CA . LEU B 1 61 ? -4.477 8.172 -10.117 1 92.62 61 LEU B CA 1
ATOM 3157 C C . LEU B 1 61 ? -3.939 9.102 -11.203 1 92.62 61 LEU B C 1
ATOM 3159 O O . LEU B 1 61 ? -3.354 10.141 -10.898 1 92.62 61 LEU B O 1
ATOM 3163 N N . ASP B 1 62 ? -4.125 8.742 -12.461 1 90.12 62 ASP B N 1
ATOM 3164 C CA . ASP B 1 62 ? -3.6 9.539 -13.562 1 90.12 62 ASP B CA 1
ATOM 3165 C C . ASP B 1 62 ? -4.18 10.953 -13.547 1 90.12 62 ASP B C 1
ATOM 3167 O O . ASP B 1 62 ? -3.5 11.914 -13.906 1 90.12 62 ASP B O 1
ATOM 3171 N N . GLU B 1 63 ? -5.375 11.07 -13.156 1 91.38 63 GLU B N 1
ATOM 3172 C CA . GLU B 1 63 ? -6.031 12.375 -13.086 1 91.38 63 GLU B CA 1
ATOM 3173 C C . GLU B 1 63 ? -5.59 13.148 -11.844 1 91.38 63 GLU B C 1
ATOM 3175 O O . GLU B 1 63 ? -5.594 14.383 -11.836 1 91.38 63 GLU B O 1
ATOM 3180 N N . ILE B 1 64 ? -5.195 12.453 -10.836 1 92.25 64 ILE B N 1
ATOM 3181 C CA . ILE B 1 64 ? -4.848 13.062 -9.562 1 92.25 64 ILE B CA 1
ATOM 3182 C C . ILE B 1 64 ? -3.381 13.492 -9.578 1 92.25 64 ILE B C 1
ATOM 3184 O O . ILE B 1 64 ? -3.033 14.562 -9.086 1 92.25 64 ILE B O 1
ATOM 3188 N N . LYS B 1 65 ? -2.621 12.648 -10.125 1 85.56 65 LYS B N 1
ATOM 3189 C CA . LYS B 1 65 ? -1.173 12.836 -10.109 1 85.56 65 LYS B CA 1
ATOM 3190 C C . LYS B 1 65 ? -0.732 13.82 -11.188 1 85.56 65 LYS B C 1
ATOM 3192 O O . LYS B 1 65 ? -0.893 13.555 -12.383 1 85.56 65 LYS B O 1
ATOM 3197 N N . ASN B 1 66 ? -0.267 14.969 -10.891 1 78.44 66 ASN B N 1
ATOM 3198 C CA . ASN B 1 66 ? 0.249 15.977 -11.812 1 78.44 66 ASN B CA 1
ATOM 3199 C C . ASN B 1 66 ? 1.599 16.516 -11.352 1 78.44 66 ASN B C 1
ATOM 3201 O O . ASN B 1 66 ? 2.592 16.422 -12.07 1 78.44 66 ASN B O 1
ATOM 3205 N N . ASP B 1 67 ? 1.611 17.109 -10.148 1 73.38 67 ASP B N 1
ATOM 3206 C CA . ASP B 1 67 ? 2.809 17.688 -9.547 1 73.38 67 ASP B CA 1
ATOM 3207 C C . ASP B 1 67 ? 2.936 17.281 -8.086 1 73.38 67 ASP B C 1
ATOM 3209 O O . ASP B 1 67 ? 2.033 17.547 -7.285 1 73.38 67 ASP B O 1
ATOM 3213 N N . LYS B 1 68 ? 3.996 16.703 -7.859 1 67.25 68 LYS B N 1
ATOM 3214 C CA . LYS B 1 68 ? 4.223 16.172 -6.52 1 67.25 68 LYS B CA 1
ATOM 3215 C C . LYS B 1 68 ? 4.051 17.25 -5.457 1 67.25 68 LYS B C 1
ATOM 3217 O O . LYS B 1 68 ? 3.688 16.969 -4.316 1 67.25 68 LYS B O 1
ATOM 3222 N N . PHE B 1 69 ? 4.277 18.422 -5.73 1 66.12 69 PHE B N 1
ATOM 3223 C CA . PHE B 1 69 ? 4.258 19.484 -4.734 1 66.12 69 PHE B CA 1
ATOM 3224 C C . PHE B 1 69 ? 2.867 20.094 -4.621 1 66.12 69 PHE B C 1
ATOM 3226 O O . PHE B 1 69 ? 2.572 20.797 -3.658 1 66.12 69 PHE B O 1
ATOM 3233 N N . LYS B 1 70 ? 1.964 19.656 -5.484 1 78.31 70 LYS B N 1
ATOM 3234 C CA . LYS B 1 70 ? 0.661 20.312 -5.512 1 78.31 70 LYS B CA 1
ATOM 3235 C C . LYS B 1 70 ? -0.471 19.297 -5.48 1 78.31 70 LYS B C 1
ATOM 3237 O O . LYS B 1 70 ? -1.616 19.641 -5.176 1 78.31 70 LYS B O 1
ATOM 3242 N N . ASP B 1 71 ? -0.071 18.125 -5.703 1 87.25 71 ASP B N 1
ATOM 3243 C CA . ASP B 1 71 ? -1.097 17.094 -5.789 1 87.25 71 ASP B CA 1
ATOM 3244 C C . ASP B 1 71 ? -1.784 16.875 -4.441 1 87.25 71 ASP B C 1
ATOM 3246 O O . ASP B 1 71 ? -1.158 17.031 -3.389 1 87.25 71 ASP B O 1
ATOM 3250 N N . PRO B 1 72 ? -3.062 16.609 -4.496 1 94 72 PRO B N 1
ATOM 3251 C CA . PRO B 1 72 ? -3.707 16.172 -3.258 1 94 72 PRO B CA 1
ATOM 3252 C C . PRO B 1 72 ? -3.117 14.867 -2.723 1 94 72 PRO B C 1
ATOM 3254 O O . PRO B 1 72 ? -2.508 14.102 -3.479 1 94 72 PRO B O 1
ATOM 3257 N N . PHE B 1 73 ? -3.234 14.719 -1.442 1 95.81 73 PHE B N 1
ATOM 3258 C CA . PHE B 1 73 ? -2.771 13.445 -0.914 1 95.81 73 PHE B CA 1
ATOM 3259 C C . PHE B 1 73 ? -3.742 12.328 -1.275 1 95.81 73 PHE B C 1
ATOM 3261 O O . PHE B 1 73 ? -4.922 12.578 -1.523 1 95.81 73 PHE B O 1
ATOM 3268 N N . VAL B 1 74 ? -3.291 11.141 -1.38 1 97.81 74 VAL B N 1
ATOM 3269 C CA . VAL B 1 74 ? -4.094 9.953 -1.633 1 97.81 74 VAL B CA 1
ATOM 3270 C C . VAL B 1 74 ? -3.762 8.875 -0.604 1 97.81 74 VAL B C 1
ATOM 3272 O O . VAL B 1 74 ? -2.596 8.508 -0.439 1 97.81 74 VAL B O 1
ATOM 3275 N N . ILE B 1 75 ? -4.75 8.406 0.112 1 98.62 75 ILE B N 1
ATOM 3276 C CA . ILE B 1 75 ? -4.637 7.34 1.099 1 98.62 75 ILE B CA 1
ATOM 3277 C C . ILE B 1 75 ? -5.539 6.176 0.706 1 98.62 75 ILE B C 1
ATOM 3279 O O . ILE B 1 75 ? -6.711 6.375 0.371 1 98.62 75 ILE B O 1
ATOM 3283 N N . ILE B 1 76 ? -4.98 5.02 0.664 1 98.75 76 ILE B N 1
ATOM 3284 C CA . ILE B 1 76 ? -5.766 3.799 0.519 1 98.75 76 ILE B CA 1
ATOM 3285 C C . ILE B 1 76 ? -6.059 3.205 1.896 1 98.75 76 ILE B C 1
ATOM 3287 O O . ILE B 1 76 ? -5.176 3.156 2.756 1 98.75 76 ILE B O 1
ATOM 3291 N N . CYS B 1 77 ? -7.238 2.863 2.121 1 98.69 77 CYS B N 1
ATOM 3292 C CA . CYS B 1 77 ? -7.629 2.195 3.357 1 98.69 77 CYS B CA 1
ATOM 3293 C C . CYS B 1 77 ? -8.328 0.871 3.066 1 98.69 77 CYS B C 1
ATOM 3295 O O . CYS B 1 77 ? -9.289 0.829 2.301 1 98.69 77 CYS B O 1
ATOM 3297 N N . ASN B 1 78 ? -7.781 -0.216 3.633 1 97.81 78 ASN B N 1
ATOM 3298 C CA . ASN B 1 78 ? -8.453 -1.496 3.434 1 97.81 78 ASN B CA 1
ATOM 3299 C C . ASN B 1 78 ? -9.461 -1.78 4.543 1 97.81 78 ASN B C 1
ATOM 3301 O O . ASN B 1 78 ? -9.641 -0.96 5.445 1 97.81 78 ASN B O 1
ATOM 3305 N N . GLU B 1 79 ? -10.133 -2.869 4.504 1 96.5 79 GLU B N 1
ATOM 3306 C CA . GLU B 1 79 ? -11.242 -3.15 5.41 1 96.5 79 GLU B CA 1
ATOM 3307 C C . GLU B 1 79 ? -10.734 -3.566 6.789 1 96.5 79 GLU B C 1
ATOM 3309 O O . GLU B 1 79 ? -11.516 -3.658 7.742 1 96.5 79 GLU B O 1
ATOM 3314 N N . ASN B 1 80 ? -9.453 -3.785 6.949 1 96.5 80 ASN B N 1
ATOM 3315 C CA . ASN B 1 80 ? -8.836 -3.992 8.258 1 96.5 80 ASN B CA 1
ATOM 3316 C C . ASN B 1 80 ? -8.391 -2.672 8.883 1 96.5 80 ASN B C 1
ATOM 3318 O O . ASN B 1 80 ? -7.711 -2.664 9.906 1 96.5 80 ASN B O 1
ATOM 3322 N N . LYS B 1 81 ? -8.703 -1.561 8.281 1 97.88 81 LYS B N 1
ATOM 3323 C CA . LYS B 1 81 ? -8.375 -0.208 8.719 1 97.88 81 LYS B CA 1
ATOM 3324 C C . LYS B 1 81 ? -6.863 0.022 8.688 1 97.88 81 LYS B C 1
ATOM 3326 O O . LYS B 1 81 ? -6.305 0.618 9.617 1 97.88 81 LYS B O 1
ATOM 3331 N N . GLU B 1 82 ? -6.215 -0.614 7.77 1 98.5 82 GLU B N 1
ATOM 3332 C CA . GLU B 1 82 ? -4.836 -0.268 7.441 1 98.5 82 GLU B CA 1
ATOM 3333 C C . GLU B 1 82 ? -4.781 0.852 6.406 1 98.5 82 GLU B C 1
ATOM 3335 O O . GLU B 1 82 ? -5.301 0.705 5.297 1 98.5 82 GLU B O 1
ATOM 3340 N N . LEU B 1 83 ? -4.207 1.967 6.777 1 98.75 83 LEU B N 1
ATOM 3341 C CA . LEU B 1 83 ? -4.113 3.143 5.918 1 98.75 83 LEU B CA 1
ATOM 3342 C C . LEU B 1 83 ? -2.752 3.209 5.234 1 98.75 83 LEU B C 1
ATOM 3344 O O . LEU B 1 83 ? -1.716 3.176 5.902 1 98.75 83 LEU B O 1
ATOM 3348 N N . ILE B 1 84 ? -2.746 3.312 3.957 1 98.5 84 ILE B N 1
ATOM 3349 C CA . ILE B 1 84 ? -1.533 3.34 3.146 1 98.5 84 ILE B CA 1
ATOM 3350 C C . ILE B 1 84 ? -1.451 4.66 2.385 1 98.5 84 ILE B C 1
ATOM 3352 O O . ILE B 1 84 ? -2.014 4.793 1.294 1 98.5 84 ILE B O 1
ATOM 3356 N N . PRO B 1 85 ? -0.707 5.629 2.869 1 98 85 PRO B N 1
ATOM 3357 C CA . PRO B 1 85 ? -0.488 6.836 2.068 1 98 85 PRO B CA 1
ATOM 3358 C C . PRO B 1 85 ? 0.368 6.578 0.831 1 98 85 PRO B C 1
ATOM 3360 O O . PRO B 1 85 ? 1.492 6.082 0.946 1 98 85 PRO B O 1
ATOM 3363 N N . ILE B 1 86 ? -0.155 6.992 -0.314 1 96.56 86 ILE B N 1
ATOM 3364 C CA . ILE B 1 86 ? 0.566 6.582 -1.513 1 96.56 86 ILE B CA 1
ATOM 3365 C C . ILE B 1 86 ? 1.027 7.812 -2.287 1 96.56 86 ILE B C 1
ATOM 3367 O O . ILE B 1 86 ? 1.913 7.723 -3.141 1 96.56 86 ILE B O 1
ATOM 3371 N N . LEU B 1 87 ? 0.418 8.961 -2.098 1 94.25 87 LEU B N 1
ATOM 3372 C CA . LEU B 1 87 ? 0.794 10.195 -2.777 1 94.25 87 LEU B CA 1
ATOM 3373 C C . LEU B 1 87 ? 0.777 11.375 -1.812 1 94.25 87 LEU B C 1
ATOM 3375 O O . LEU B 1 87 ? -0.101 11.461 -0.952 1 94.25 87 LEU B O 1
ATOM 3379 N N . SER B 1 88 ? 1.751 12.32 -1.987 1 91.94 88 SER B N 1
ATOM 3380 C CA . SER B 1 88 ? 1.825 13.57 -1.238 1 91.94 88 SER B CA 1
ATOM 3381 C C . SER B 1 88 ? 1.774 13.312 0.265 1 91.94 88 SER B C 1
ATOM 3383 O O . SER B 1 88 ? 0.956 13.906 0.972 1 91.94 88 SER B O 1
ATOM 3385 N N . ASN B 1 89 ? 2.666 12.477 0.699 1 91.25 89 ASN B N 1
ATOM 3386 C CA . ASN B 1 89 ? 2.635 11.938 2.057 1 91.25 89 ASN B CA 1
ATOM 3387 C C . ASN B 1 89 ? 3.203 12.938 3.064 1 91.25 89 ASN B C 1
ATOM 3389 O O . ASN B 1 89 ? 2.723 13.023 4.195 1 91.25 89 ASN B O 1
ATOM 3393 N N . HIS B 1 90 ? 4.191 13.656 2.656 1 89.44 90 HIS B N 1
ATOM 3394 C CA . HIS B 1 90 ? 4.879 14.547 3.592 1 89.44 90 HIS B CA 1
ATOM 3395 C C . HIS B 1 90 ? 4.328 15.961 3.516 1 89.44 90 HIS B C 1
ATOM 3397 O O . HIS B 1 90 ? 3.354 16.297 4.195 1 89.44 90 HIS B O 1
ATOM 3403 N N . LEU B 1 91 ? 4.621 16.672 2.447 1 84.75 91 LEU B N 1
ATOM 3404 C CA . LEU B 1 91 ? 4.199 18.062 2.326 1 84.75 91 LEU B CA 1
ATOM 3405 C C . LEU B 1 91 ? 2.695 18.156 2.1 1 84.75 91 LEU B C 1
ATOM 3407 O O . LEU B 1 91 ? 2.053 19.109 2.561 1 84.75 91 LEU B O 1
ATOM 3411 N N . GLY B 1 92 ? 2.123 17.172 1.501 1 87.5 92 GLY B N 1
ATOM 3412 C CA . GLY B 1 92 ? 0.712 17.203 1.149 1 87.5 92 GLY B CA 1
ATOM 3413 C C . GLY B 1 92 ? -0.196 16.75 2.275 1 87.5 92 GLY B C 1
ATOM 3414 O O . GLY B 1 92 ? -1.416 16.906 2.197 1 87.5 92 GLY B O 1
ATOM 3415 N N . GLY B 1 93 ? 0.414 16.109 3.295 1 91.75 93 GLY B N 1
ATOM 3416 C CA . GLY B 1 93 ? -0.367 15.805 4.48 1 91.75 93 GLY B CA 1
ATOM 3417 C C . GLY B 1 93 ? -0.825 14.359 4.531 1 91.75 93 GLY B C 1
ATOM 3418 O O . GLY B 1 93 ? -1.517 13.953 5.469 1 91.75 93 GLY B O 1
ATOM 3419 N N . GLY B 1 94 ? -0.47 13.594 3.594 1 95 94 GLY B N 1
ATOM 3420 C CA . GLY B 1 94 ? -0.89 12.195 3.58 1 95 94 GLY B CA 1
ATOM 3421 C C . GLY B 1 94 ? -0.555 11.461 4.863 1 95 94 GLY B C 1
ATOM 3422 O O . GLY B 1 94 ? -1.395 10.742 5.41 1 95 94 GLY B O 1
ATOM 3423 N N . ASN B 1 95 ? 0.657 11.641 5.336 1 95.75 95 ASN B N 1
ATOM 3424 C CA . ASN B 1 95 ? 1.076 10.992 6.574 1 95.75 95 ASN B CA 1
ATOM 3425 C C . ASN B 1 95 ? 0.302 11.531 7.773 1 95.75 95 ASN B C 1
ATOM 3427 O O . ASN B 1 95 ? -0.14 10.758 8.633 1 95.75 95 ASN B O 1
ATOM 3431 N N . TYR B 1 96 ? 0.111 12.789 7.801 1 94.69 96 TYR B N 1
ATOM 3432 C CA . TYR B 1 96 ? -0.601 13.438 8.898 1 94.69 96 TYR B CA 1
ATOM 3433 C C . TYR B 1 96 ? -2.018 12.891 9.031 1 94.69 96 TYR B C 1
ATOM 3435 O O . TYR B 1 96 ? -2.414 12.422 10.102 1 94.69 96 TYR B O 1
ATOM 3443 N N . PHE B 1 97 ? -2.738 12.906 7.957 1 97.69 97 PHE B N 1
ATOM 3444 C CA . PHE B 1 97 ? -4.129 12.469 7.988 1 97.69 97 PHE B CA 1
ATOM 3445 C C . PHE B 1 97 ? -4.219 10.969 8.227 1 97.69 97 PHE B C 1
ATOM 3447 O O . PHE B 1 97 ? -5.148 10.492 8.883 1 97.69 97 PHE B O 1
ATOM 3454 N N . SER B 1 98 ? -3.275 10.203 7.688 1 98.44 98 SER B N 1
ATOM 3455 C CA . SER B 1 98 ? -3.26 8.766 7.941 1 98.44 98 SER B CA 1
ATOM 3456 C C . SER B 1 98 ? -3.121 8.469 9.43 1 98.44 98 SER B C 1
ATOM 3458 O O . SER B 1 98 ? -3.861 7.652 9.977 1 98.44 98 SER B O 1
ATOM 3460 N N . LYS B 1 99 ? -2.188 9.148 10.117 1 97.12 99 LYS B N 1
ATOM 3461 C CA . LYS B 1 99 ? -1.97 8.945 11.547 1 97.12 99 LYS B CA 1
ATOM 3462 C C . LYS B 1 99 ? -3.184 9.398 12.359 1 97.12 99 LYS B C 1
ATOM 3464 O O . LYS B 1 99 ? -3.627 8.688 13.266 1 97.12 99 LYS B O 1
ATOM 3469 N N . LEU B 1 100 ? -3.65 10.594 12 1 97.5 100 LEU B N 1
ATOM 3470 C CA . LEU B 1 100 ? -4.812 11.148 12.695 1 97.5 100 LEU B CA 1
ATOM 3471 C C . LEU B 1 100 ? -5.977 10.164 12.664 1 97.5 100 LEU B C 1
ATOM 3473 O O . LEU B 1 100 ? -6.57 9.867 13.703 1 97.5 100 LEU B O 1
ATOM 3477 N N . ILE B 1 101 ? -6.254 9.633 11.508 1 98.62 101 ILE B N 1
ATOM 3478 C CA . ILE B 1 101 ? -7.391 8.742 11.312 1 98.62 101 ILE B CA 1
ATOM 3479 C C . ILE B 1 101 ? -7.121 7.402 12 1 98.62 101 ILE B C 1
ATOM 3481 O O . ILE B 1 101 ? -7.945 6.922 12.781 1 98.62 101 ILE B O 1
ATOM 3485 N N . ALA B 1 102 ? -6 6.812 11.742 1 98.5 102 ALA B N 1
ATOM 3486 C CA . ALA B 1 102 ? -5.672 5.504 12.305 1 98.5 102 ALA B CA 1
ATOM 3487 C C . ALA B 1 102 ? -5.781 5.516 13.82 1 98.5 102 ALA B C 1
ATOM 3489 O O . ALA B 1 102 ? -6.355 4.602 14.414 1 98.5 102 ALA B O 1
ATOM 3490 N N . ASN B 1 103 ? -5.281 6.539 14.422 1 97.38 103 ASN B N 1
ATOM 3491 C CA . ASN B 1 103 ? -5.266 6.656 15.883 1 97.38 103 ASN B CA 1
ATOM 3492 C C . ASN B 1 103 ? -6.68 6.734 16.453 1 97.38 103 ASN B C 1
ATOM 3494 O O . ASN B 1 103 ? -6.895 6.434 17.625 1 97.38 103 ASN B O 1
ATOM 3498 N N . ASN B 1 104 ? -7.598 7.113 15.664 1 98.12 104 ASN B N 1
ATOM 3499 C CA . ASN B 1 104 ? -8.93 7.391 16.203 1 98.12 104 ASN B CA 1
ATOM 3500 C C . ASN B 1 104 ? -9.938 6.336 15.758 1 98.12 104 ASN B C 1
ATOM 3502 O O . ASN B 1 104 ? -11.086 6.348 16.203 1 98.12 104 ASN B O 1
ATOM 3506 N N . ILE B 1 105 ? -9.562 5.441 14.914 1 98.12 105 ILE B N 1
ATOM 3507 C CA . ILE B 1 105 ? -10.516 4.422 14.484 1 98.12 105 ILE B CA 1
ATOM 3508 C C . ILE B 1 105 ? -9.953 3.033 14.766 1 98.12 105 ILE B C 1
ATOM 3510 O O . ILE B 1 105 ? -10.414 2.041 14.203 1 98.12 105 ILE B O 1
ATOM 3514 N N . ASN B 1 106 ? -8.875 2.947 15.594 1 97.44 106 ASN B N 1
ATOM 3515 C CA . ASN B 1 106 ? -8.203 1.703 15.945 1 97.44 106 ASN B CA 1
ATOM 3516 C C . ASN B 1 106 ? -7.598 1.025 14.719 1 97.44 106 ASN B C 1
ATOM 3518 O O . ASN B 1 106 ? -7.793 -0.173 14.508 1 97.44 106 ASN B O 1
ATOM 3522 N N . GLY B 1 107 ? -7.121 1.786 13.828 1 97.94 107 GLY B N 1
ATOM 3523 C CA . GLY B 1 107 ? -6.414 1.312 12.648 1 97.94 107 GLY B CA 1
ATOM 3524 C C . GLY B 1 107 ? -4.906 1.411 12.781 1 97.94 107 GLY B C 1
ATOM 3525 O O . GLY B 1 107 ? -4.379 1.544 13.883 1 97.94 107 GLY B O 1
ATOM 3526 N N . ARG B 1 108 ? -4.195 1.263 11.719 1 97.62 108 ARG B N 1
ATOM 3527 C CA . ARG B 1 108 ? -2.744 1.423 11.68 1 97.62 108 ARG B CA 1
ATOM 3528 C C . ARG B 1 108 ? -2.287 1.977 10.336 1 97.62 108 ARG B C 1
ATOM 3530 O O . ARG B 1 108 ? -2.947 1.768 9.312 1 97.62 108 ARG B O 1
ATOM 3537 N N . VAL B 1 109 ? -1.15 2.643 10.336 1 98.44 109 VAL B N 1
ATOM 3538 C CA . VAL B 1 109 ? -0.597 3.223 9.117 1 98.44 109 VAL B CA 1
ATOM 3539 C C . VAL B 1 109 ? 0.487 2.307 8.555 1 98.44 109 VAL B C 1
ATOM 3541 O O . VAL B 1 109 ? 1.306 1.77 9.305 1 98.44 109 VAL B O 1
ATOM 3544 N N . ILE B 1 110 ? 0.449 2.012 7.285 1 98.25 110 ILE B N 1
ATOM 3545 C CA . ILE B 1 110 ? 1.488 1.28 6.57 1 98.25 110 ILE B CA 1
ATOM 3546 C C . ILE B 1 110 ? 2.35 2.256 5.773 1 98.25 110 ILE B C 1
ATOM 3548 O O . ILE B 1 110 ? 2.002 2.621 4.645 1 98.25 110 ILE B O 1
ATOM 3552 N N . PHE B 1 111 ? 3.482 2.639 6.293 1 97.19 111 PHE B N 1
ATOM 3553 C CA . PHE B 1 111 ? 4.402 3.541 5.609 1 97.19 111 PHE B CA 1
ATOM 3554 C C . PHE B 1 111 ? 5.262 2.783 4.605 1 97.19 111 PHE B C 1
ATOM 3556 O O . PHE B 1 111 ? 5.625 1.628 4.84 1 97.19 111 PHE B O 1
ATOM 3563 N N . THR B 1 112 ? 5.582 3.439 3.52 1 95.38 112 THR B N 1
ATOM 3564 C CA . THR B 1 112 ? 6.469 2.787 2.562 1 95.38 112 THR B CA 1
ATOM 3565 C C . THR B 1 112 ? 7.766 3.578 2.398 1 95.38 112 THR B C 1
ATOM 3567 O O . THR B 1 112 ? 8.742 3.068 1.85 1 95.38 112 THR B O 1
ATOM 3570 N N . THR B 1 113 ? 7.781 4.844 2.801 1 93.06 113 THR B N 1
ATOM 3571 C CA . THR B 1 113 ? 9.016 5.621 2.764 1 93.06 113 THR B CA 1
ATOM 3572 C C . THR B 1 113 ? 9.961 5.188 3.875 1 93.06 113 THR B C 1
ATOM 3574 O O . THR B 1 113 ? 9.539 4.961 5.008 1 93.06 113 THR B O 1
ATOM 3577 N N . ALA B 1 114 ? 11.203 5.066 3.574 1 91.19 114 ALA B N 1
ATOM 3578 C CA . ALA B 1 114 ? 12.203 4.555 4.504 1 91.19 114 ALA B CA 1
ATOM 3579 C C . ALA B 1 114 ? 12.242 5.387 5.785 1 91.19 114 ALA B C 1
ATOM 3581 O O . ALA B 1 114 ? 12.32 4.836 6.887 1 91.19 114 ALA B O 1
ATOM 3582 N N . THR B 1 115 ? 12.195 6.684 5.676 1 90.81 115 THR B N 1
ATOM 3583 C CA . THR B 1 115 ? 12.242 7.547 6.852 1 90.81 115 THR B CA 1
ATOM 3584 C C . THR B 1 115 ? 11.047 7.273 7.766 1 90.81 115 THR B C 1
ATOM 3586 O O . THR B 1 115 ? 11.219 7.094 8.977 1 90.81 115 THR B O 1
ATOM 3589 N N . ASP B 1 116 ? 9.906 7.145 7.227 1 92.62 116 ASP B N 1
ATOM 3590 C CA . ASP B 1 116 ? 8.695 6.922 8.008 1 92.62 116 ASP B CA 1
ATOM 3591 C C . ASP B 1 116 ? 8.703 5.535 8.648 1 92.62 116 ASP B C 1
ATOM 3593 O O . ASP B 1 116 ? 8.32 5.379 9.812 1 92.62 116 ASP B O 1
ATOM 3597 N N . VAL B 1 117 ? 9.125 4.539 7.941 1 93.44 117 VAL B N 1
ATOM 3598 C CA . VAL B 1 117 ? 9.164 3.162 8.43 1 93.44 117 VAL B CA 1
ATOM 3599 C C . VAL B 1 117 ? 10.094 3.066 9.633 1 93.44 117 VAL B C 1
ATOM 3601 O O . VAL B 1 117 ? 9.828 2.32 10.57 1 93.44 117 VAL B O 1
ATOM 3604 N N . ASN B 1 118 ? 11.148 3.875 9.586 1 91 118 ASN B N 1
ATOM 3605 C CA . ASN B 1 118 ? 12.148 3.818 10.641 1 91 118 ASN B CA 1
ATOM 3606 C C . ASN B 1 118 ? 11.875 4.844 11.734 1 91 118 ASN B C 1
ATOM 3608 O O . ASN B 1 118 ? 12.719 5.074 12.609 1 91 118 ASN B O 1
ATOM 3612 N N . GLY B 1 119 ? 10.812 5.613 11.633 1 91.31 119 GLY B N 1
ATOM 3613 C CA . GLY B 1 119 ? 10.406 6.559 12.656 1 91.31 119 GLY B CA 1
ATOM 3614 C C . GLY B 1 119 ? 11.211 7.84 12.648 1 91.31 119 GLY B C 1
ATOM 3615 O O . GLY B 1 119 ? 11.258 8.562 13.648 1 91.31 119 GLY B O 1
ATOM 3616 N N . LYS B 1 120 ? 11.883 8.047 11.57 1 92.69 120 LYS B N 1
ATOM 3617 C CA . LYS B 1 120 ? 12.664 9.273 11.422 1 92.69 120 LYS B CA 1
ATOM 3618 C C . LYS B 1 120 ? 11.82 10.383 10.797 1 92.69 120 LYS B C 1
ATOM 3620 O O . LYS B 1 120 ? 10.914 10.117 10.016 1 92.69 120 LYS B O 1
ATOM 3625 N N . VAL B 1 121 ? 12.148 11.586 11.18 1 93.62 121 VAL B N 1
ATOM 3626 C CA . VAL B 1 121 ? 11.43 12.742 10.664 1 93.62 121 VAL B CA 1
ATOM 3627 C C . VAL B 1 121 ? 12.273 13.453 9.609 1 93.62 121 VAL B C 1
ATOM 3629 O O . VAL B 1 121 ? 13.25 14.133 9.945 1 93.62 121 VAL B O 1
ATOM 3632 N N . GLY B 1 122 ? 11.883 13.328 8.398 1 94.12 122 GLY B N 1
ATOM 3633 C CA . GLY B 1 122 ? 12.578 14.062 7.355 1 94.12 122 GLY B CA 1
ATOM 3634 C C . GLY B 1 122 ? 12.43 15.57 7.492 1 94.12 122 GLY B C 1
ATOM 3635 O O . GLY B 1 122 ? 11.547 16.047 8.211 1 94.12 122 GLY B O 1
ATOM 3636 N N . ILE B 1 123 ? 13.289 16.328 6.734 1 95.94 123 ILE B N 1
ATOM 3637 C CA . ILE B 1 123 ? 13.305 17.781 6.883 1 95.94 123 ILE B CA 1
ATOM 3638 C C . ILE B 1 123 ? 11.992 18.359 6.375 1 95.94 123 ILE B C 1
ATOM 3640 O O . ILE B 1 123 ? 11.523 19.391 6.879 1 95.94 123 ILE B O 1
ATOM 3644 N N . ASP B 1 124 ? 11.398 17.734 5.344 1 93.44 124 ASP B N 1
ATOM 3645 C CA . ASP B 1 124 ? 10.109 18.188 4.84 1 93.44 124 ASP B CA 1
ATOM 3646 C C . ASP B 1 124 ? 9.008 17.969 5.875 1 93.44 124 ASP B C 1
ATOM 3648 O O . ASP B 1 124 ? 8.148 18.844 6.062 1 93.44 124 ASP B O 1
ATOM 3652 N N . GLU B 1 125 ? 9 16.922 6.551 1 92.88 125 GLU B N 1
ATOM 3653 C CA . GLU B 1 125 ? 8.055 16.672 7.633 1 92.88 125 GLU B CA 1
ATOM 3654 C C . GLU B 1 125 ? 8.312 17.609 8.812 1 92.88 125 GLU B C 1
ATOM 3656 O O . GLU B 1 125 ? 7.367 18.094 9.445 1 92.88 125 GLU B O 1
ATOM 3661 N N . LEU B 1 126 ? 9.555 17.766 9.141 1 94.56 126 LEU B N 1
ATOM 3662 C CA . LEU B 1 126 ? 9.93 18.703 10.195 1 94.56 126 LEU B CA 1
ATOM 3663 C C . LEU B 1 126 ? 9.375 20.094 9.906 1 94.56 126 LEU B C 1
ATOM 3665 O O . LEU B 1 126 ? 8.852 20.75 10.805 1 94.56 126 LEU B O 1
ATOM 3669 N N . SER B 1 127 ? 9.555 20.469 8.68 1 94.88 127 SER B N 1
ATOM 3670 C CA . SER B 1 127 ? 9.062 21.766 8.258 1 94.88 127 SER B CA 1
ATOM 3671 C C . SER B 1 127 ? 7.555 21.891 8.484 1 94.88 127 SER B C 1
ATOM 3673 O O . SER B 1 127 ? 7.078 22.922 8.969 1 94.88 127 SER B O 1
ATOM 3675 N N . LYS B 1 128 ? 6.84 20.922 8.164 1 92 128 LYS B N 1
ATOM 3676 C CA . LYS B 1 128 ? 5.391 20.922 8.352 1 92 128 LYS B CA 1
ATOM 3677 C C . LYS B 1 128 ? 5.031 20.922 9.836 1 92 128 LYS B C 1
ATOM 3679 O O . LYS B 1 128 ? 4.152 21.672 10.266 1 92 128 LYS B O 1
ATOM 3684 N N . MET B 1 129 ? 5.719 20.172 10.586 1 92.25 129 MET B N 1
ATOM 3685 C CA . MET B 1 129 ? 5.461 20 12.008 1 92.25 129 MET B CA 1
ATOM 3686 C C . MET B 1 129 ? 5.676 21.312 12.758 1 92.25 129 MET B C 1
ATOM 3688 O O . MET B 1 129 ? 4.926 21.641 13.68 1 92.25 129 MET B O 1
ATOM 3692 N N . LEU B 1 130 ? 6.652 22 12.328 1 95.12 130 LEU B N 1
ATOM 3693 C CA . LEU B 1 130 ? 7.043 23.203 13.055 1 95.12 130 LEU B CA 1
ATOM 3694 C C . LEU B 1 130 ? 6.578 24.453 12.328 1 95.12 130 LEU B C 1
ATOM 3696 O O . LEU B 1 130 ? 6.91 25.562 12.734 1 95.12 130 LEU B O 1
ATOM 3700 N N . PHE B 1 131 ? 5.816 24.25 11.227 1 95.06 131 PHE B N 1
ATOM 3701 C CA . PHE B 1 131 ? 5.309 25.375 10.438 1 95.06 131 PHE B CA 1
ATOM 3702 C C . PHE B 1 131 ? 6.453 26.25 9.953 1 95.06 131 PHE B C 1
ATOM 3704 O O . PHE B 1 131 ? 6.465 27.453 10.211 1 95.06 131 PHE B O 1
ATOM 3711 N N . LEU B 1 132 ? 7.344 25.656 9.211 1 96.12 132 LEU B N 1
ATOM 3712 C CA . LEU B 1 132 ? 8.469 26.359 8.594 1 96.12 132 LEU B CA 1
ATOM 3713 C C . LEU B 1 132 ? 8.258 26.531 7.094 1 96.12 132 LEU B C 1
ATOM 3715 O O . LEU B 1 132 ? 7.336 25.938 6.527 1 96.12 132 LEU B O 1
ATOM 3719 N N . GLU B 1 133 ? 9.039 27.391 6.535 1 95.12 133 GLU B N 1
ATOM 3720 C CA . GLU B 1 133 ? 9.031 27.453 5.078 1 95.12 133 GLU B CA 1
ATOM 3721 C C . GLU B 1 133 ? 9.445 26.109 4.465 1 95.12 133 GLU B C 1
ATOM 3723 O O . GLU B 1 133 ? 10.133 25.312 5.105 1 95.12 133 GLU B O 1
ATOM 3728 N N . THR B 1 134 ? 9.047 25.828 3.248 1 92.62 134 THR B N 1
ATOM 3729 C CA . THR B 1 134 ? 9.344 24.578 2.57 1 92.62 134 THR B CA 1
ATOM 3730 C C . THR B 1 134 ? 10.82 24.5 2.182 1 92.62 134 THR B C 1
ATOM 3732 O O . THR B 1 134 ? 11.344 25.406 1.535 1 92.62 134 THR B O 1
ATOM 3735 N N . PRO B 1 135 ? 11.469 23.469 2.605 1 94.88 135 PRO B N 1
ATOM 3736 C CA . PRO B 1 135 ? 12.875 23.328 2.209 1 94.88 135 PRO B CA 1
ATOM 3737 C C . PRO B 1 135 ? 13.047 23.078 0.713 1 94.88 135 PRO B C 1
ATOM 3739 O O . PRO B 1 135 ? 12.125 22.594 0.057 1 94.88 135 PRO B O 1
ATOM 3742 N N . LYS B 1 136 ? 14.25 23.406 0.244 1 94 136 LYS B N 1
ATOM 3743 C CA . LYS B 1 136 ? 14.586 23.094 -1.142 1 94 136 LYS B CA 1
ATOM 3744 C C . LYS B 1 136 ? 14.664 21.594 -1.371 1 94 136 LYS B C 1
ATOM 3746 O O . LYS B 1 136 ? 15.016 20.828 -0.464 1 94 136 LYS B O 1
ATOM 3751 N N . ARG B 1 137 ? 14.367 21.203 -2.529 1 88.75 137 ARG B N 1
ATOM 3752 C CA . ARG B 1 137 ? 14.336 19.781 -2.91 1 88.75 137 ARG B CA 1
ATOM 3753 C C . ARG B 1 137 ? 15.672 19.109 -2.617 1 88.75 137 ARG B C 1
ATOM 3755 O O . ARG B 1 137 ? 15.711 17.984 -2.113 1 88.75 137 ARG B O 1
ATOM 3762 N N . LYS B 1 138 ? 16.703 19.766 -3.031 1 93.88 138 LYS B N 1
ATOM 3763 C CA . LYS B 1 138 ? 18.047 19.234 -2.811 1 93.88 138 LYS B CA 1
ATOM 3764 C C . LYS B 1 138 ? 18.281 18.938 -1.332 1 93.88 138 LYS B C 1
ATOM 3766 O O . LYS B 1 138 ? 18.891 17.922 -0.982 1 93.88 138 LYS B O 1
ATOM 3771 N N . HIS B 1 139 ? 17.812 19.828 -0.462 1 95.69 139 HIS B N 1
ATOM 3772 C CA . HIS B 1 139 ? 17.984 19.641 0.976 1 95.69 139 HIS B CA 1
ATOM 3773 C C . HIS B 1 139 ? 17.156 18.469 1.487 1 95.69 139 HIS B C 1
ATOM 3775 O O . HIS B 1 139 ? 17.594 17.75 2.391 1 95.69 139 HIS B O 1
ATOM 3781 N N . ILE B 1 140 ? 15.992 18.344 0.915 1 93.44 140 ILE B N 1
ATOM 3782 C CA . ILE B 1 140 ? 15.133 17.219 1.308 1 93.44 140 ILE B CA 1
ATOM 3783 C C . ILE B 1 140 ? 15.836 15.906 1.007 1 93.44 140 ILE B C 1
ATOM 3785 O O . ILE B 1 140 ? 15.938 15.031 1.877 1 93.44 140 ILE B O 1
ATOM 3789 N N . LEU B 1 141 ? 16.328 15.75 -0.189 1 90.56 141 LEU B N 1
ATOM 3790 C CA . LEU B 1 141 ? 17 14.516 -0.594 1 90.56 141 LEU B CA 1
ATOM 3791 C C . LEU B 1 141 ? 18.219 14.25 0.292 1 90.56 141 LEU B C 1
ATOM 3793 O O . LEU B 1 141 ? 18.391 13.133 0.797 1 90.56 141 LEU B O 1
ATOM 3797 N N . ASP B 1 142 ? 19 15.266 0.511 1 94.38 142 ASP B N 1
ATOM 3798 C CA . ASP B 1 142 ? 20.25 15.141 1.257 1 94.38 142 ASP B CA 1
ATOM 3799 C C . ASP B 1 142 ? 19.984 14.789 2.719 1 94.38 142 ASP B C 1
ATOM 3801 O O . ASP B 1 142 ? 20.562 13.844 3.252 1 94.38 142 ASP B O 1
ATOM 3805 N N . ILE B 1 143 ? 19.125 15.508 3.332 1 96.19 143 ILE B N 1
ATOM 3806 C CA . ILE B 1 143 ? 18.891 15.359 4.766 1 96.19 143 ILE B CA 1
ATOM 3807 C C . ILE B 1 143 ? 18.141 14.055 5.031 1 96.19 143 ILE B C 1
ATOM 3809 O O . ILE B 1 143 ? 18.438 13.352 6.008 1 96.19 143 ILE B O 1
ATOM 3813 N N . ASN B 1 144 ? 17.188 13.711 4.203 1 93.25 144 ASN B N 1
ATOM 3814 C CA . ASN B 1 144 ? 16.406 12.5 4.422 1 93.25 144 ASN B CA 1
ATOM 3815 C C . ASN B 1 144 ? 17.25 11.242 4.238 1 93.25 144 ASN B C 1
ATOM 3817 O O . ASN B 1 144 ? 16.984 10.211 4.863 1 93.25 144 ASN B O 1
ATOM 3821 N N . LYS B 1 145 ? 18.234 11.312 3.369 1 91.25 145 LYS B N 1
ATOM 3822 C CA . LYS B 1 145 ? 19.188 10.219 3.254 1 91.25 145 LYS B CA 1
ATOM 3823 C C . LYS B 1 145 ? 20.094 10.148 4.48 1 91.25 145 LYS B C 1
ATOM 3825 O O . LYS B 1 145 ? 20.344 9.07 5.023 1 91.25 145 LYS B O 1
ATOM 3830 N N . LYS B 1 146 ? 20.562 11.281 4.953 1 94.62 146 LYS B N 1
ATOM 3831 C CA . LYS B 1 146 ? 21.516 11.391 6.055 1 94.62 146 LYS B CA 1
ATOM 3832 C C . LYS B 1 146 ? 20.891 10.938 7.371 1 94.62 146 LYS B C 1
ATOM 3834 O O . LYS B 1 146 ? 21.547 10.258 8.172 1 94.62 146 LYS B O 1
ATOM 3839 N N . ILE B 1 147 ? 19.703 11.266 7.598 1 95 147 ILE B N 1
ATOM 3840 C CA . ILE B 1 147 ? 19.031 11.031 8.875 1 95 147 ILE B CA 1
ATOM 3841 C C . ILE B 1 147 ? 18.828 9.531 9.086 1 95 147 ILE B C 1
ATOM 3843 O O . ILE B 1 147 ? 18.609 9.086 10.211 1 95 147 ILE B O 1
ATOM 3847 N N . LEU B 1 148 ? 18.828 8.758 8.039 1 91.25 148 LEU B N 1
ATOM 3848 C CA . LEU B 1 148 ? 18.703 7.312 8.141 1 91.25 148 LEU B CA 1
ATOM 3849 C C . LEU B 1 148 ? 19.984 6.691 8.68 1 91.25 148 LEU B C 1
ATOM 3851 O O . LEU B 1 148 ? 19.969 5.578 9.211 1 91.25 148 LEU B O 1
ATOM 3855 N N . GLU B 1 149 ? 21.062 7.379 8.562 1 91.88 149 GLU B N 1
ATOM 3856 C CA . GLU B 1 149 ? 22.359 6.824 8.898 1 91.88 149 GLU B CA 1
ATOM 3857 C C . GLU B 1 149 ? 22.906 7.43 10.188 1 91.88 149 GLU B C 1
ATOM 3859 O O . GLU B 1 149 ? 23.656 6.777 10.914 1 91.88 149 GLU B O 1
ATOM 3864 N N . GLU B 1 150 ? 22.562 8.648 10.438 1 94.62 150 GLU B N 1
ATOM 3865 C CA . GLU B 1 150 ? 23.078 9.336 11.617 1 94.62 150 GLU B CA 1
ATOM 3866 C C . GLU B 1 150 ? 22.141 10.453 12.07 1 94.62 150 GLU B C 1
ATOM 3868 O O . GLU B 1 150 ? 21.234 10.836 11.336 1 94.62 150 GLU B O 1
ATOM 3873 N N . ASP B 1 151 ? 22.453 10.922 13.305 1 96 151 ASP B N 1
ATOM 3874 C CA . ASP B 1 151 ? 21.688 12.055 13.805 1 96 151 ASP B CA 1
ATOM 3875 C C . ASP B 1 151 ? 22.109 13.352 13.133 1 96 151 ASP B C 1
ATOM 3877 O O . ASP B 1 151 ? 23.297 13.562 12.867 1 96 151 ASP B O 1
ATOM 3881 N N . VAL B 1 152 ? 21.172 14.188 12.867 1 97.5 152 VAL B N 1
ATOM 3882 C CA . VAL B 1 152 ? 21.391 15.484 12.219 1 97.5 152 VAL B CA 1
ATOM 3883 C C . VAL B 1 152 ? 21.219 16.609 13.242 1 97.5 152 VAL B C 1
ATOM 3885 O O . VAL B 1 152 ? 20.328 16.531 14.102 1 97.5 152 VAL B O 1
ATOM 3888 N N . SER B 1 153 ? 22.047 17.625 13.172 1 98.25 153 SER B N 1
ATOM 3889 C CA . SER B 1 153 ? 21.922 18.75 14.102 1 98.25 153 SER B CA 1
ATOM 3890 C C . SER B 1 153 ? 20.688 19.578 13.805 1 98.25 153 SER B C 1
ATOM 3892 O O . SER B 1 153 ? 20.344 19.797 12.641 1 98.25 153 SER B O 1
ATOM 3894 N N . LEU B 1 154 ? 20.016 19.969 14.82 1 98.44 154 LEU B N 1
ATOM 3895 C CA . LEU B 1 154 ? 18.828 20.828 14.75 1 98.44 154 LEU B CA 1
ATOM 3896 C C . LEU B 1 154 ? 18.906 21.953 15.781 1 98.44 154 LEU B C 1
ATOM 3898 O O . LEU B 1 154 ? 18.875 21.703 16.984 1 98.44 154 LEU B O 1
ATOM 3902 N N . THR B 1 155 ? 19.016 23.188 15.328 1 98.56 155 THR B N 1
ATOM 3903 C CA . THR B 1 155 ? 19.062 24.344 16.219 1 98.56 155 THR B CA 1
ATOM 3904 C C . THR B 1 155 ? 17.75 25.125 16.141 1 98.56 155 THR B C 1
ATOM 3906 O O . THR B 1 155 ? 17.312 25.531 15.07 1 98.56 155 THR B O 1
ATOM 3909 N N . LEU B 1 156 ? 17.172 25.297 17.266 1 98.25 156 LEU B N 1
ATOM 3910 C CA . LEU B 1 156 ? 15.844 25.906 17.359 1 98.25 156 LEU B CA 1
ATOM 3911 C C . LEU B 1 156 ? 15.898 27.219 18.125 1 98.25 156 LEU B C 1
ATOM 3913 O O . LEU B 1 156 ? 16.844 27.469 18.875 1 98.25 156 LEU B O 1
ATOM 3917 N N . PRO B 1 157 ? 14.883 28.062 17.922 1 96.94 157 PRO B N 1
ATOM 3918 C CA . PRO B 1 157 ? 14.766 29.234 18.781 1 96.94 157 PRO B CA 1
ATOM 3919 C C . PRO B 1 157 ? 14.648 28.891 20.25 1 96.94 157 PRO B C 1
ATOM 3921 O O . PRO B 1 157 ? 13.969 27.922 20.609 1 96.94 157 PRO B O 1
ATOM 3924 N N . LYS B 1 158 ? 15.234 29.641 21.141 1 94.56 158 LYS B N 1
ATOM 3925 C CA . LYS B 1 158 ? 15.375 29.328 22.562 1 94.56 158 LYS B CA 1
ATOM 3926 C C . LYS B 1 158 ? 14.016 29.219 23.234 1 94.56 158 LYS B C 1
ATOM 3928 O O . LYS B 1 158 ? 13.859 28.484 24.219 1 94.56 158 LYS B O 1
ATOM 3933 N N . TYR B 1 159 ? 12.992 29.781 22.734 1 91.81 159 TYR B N 1
ATOM 3934 C CA . TYR B 1 159 ? 11.703 29.797 23.422 1 91.81 159 TYR B CA 1
ATOM 3935 C C . TYR B 1 159 ? 10.836 28.625 22.969 1 91.81 159 TYR B C 1
ATOM 3937 O O . TYR B 1 159 ? 9.742 28.422 23.484 1 91.81 159 TYR B O 1
ATOM 3945 N N . TRP B 1 160 ? 11.352 27.859 21.984 1 95.69 160 TRP B N 1
ATOM 3946 C CA . TRP B 1 160 ? 10.617 26.672 21.562 1 95.69 160 TRP B CA 1
ATOM 3947 C C . TRP B 1 160 ? 10.875 25.516 22.516 1 95.69 160 TRP B C 1
ATOM 3949 O O . TRP B 1 160 ? 11.992 25.328 22.984 1 95.69 160 TRP B O 1
ATOM 3959 N N . LYS B 1 161 ? 9.906 24.688 22.766 1 93.88 161 LYS B N 1
ATOM 3960 C CA . LYS B 1 161 ? 10.008 23.703 23.844 1 93.88 161 LYS B CA 1
ATOM 3961 C C . LYS B 1 161 ? 10.133 22.297 23.281 1 93.88 161 LYS B C 1
ATOM 3963 O O . LYS B 1 161 ? 9.883 21.312 23.969 1 93.88 161 LYS B O 1
ATOM 3968 N N . LEU B 1 162 ? 10.508 22.188 22.062 1 93.44 162 LEU B N 1
ATOM 3969 C CA . LEU B 1 162 ? 10.773 20.859 21.516 1 93.44 162 LEU B CA 1
ATOM 3970 C C . LEU B 1 162 ? 12.07 20.281 22.078 1 93.44 162 LEU B C 1
ATOM 3972 O O . LEU B 1 162 ? 13.141 20.859 21.875 1 93.44 162 LEU B O 1
ATOM 3976 N N . ARG B 1 163 ? 12.086 19.125 22.797 1 91.44 163 ARG B N 1
ATOM 3977 C CA . ARG B 1 163 ? 13.242 18.625 23.531 1 91.44 163 ARG B CA 1
ATOM 3978 C C . ARG B 1 163 ? 13.867 17.438 22.828 1 91.44 163 ARG B C 1
ATOM 3980 O O . ARG B 1 163 ? 15.078 17.203 22.922 1 91.44 163 ARG B O 1
ATOM 3987 N N . ASN B 1 164 ? 12.945 16.703 22.188 1 93.56 164 ASN B N 1
ATOM 3988 C CA . ASN B 1 164 ? 13.461 15.5 21.531 1 93.56 164 ASN B CA 1
ATOM 3989 C C . ASN B 1 164 ? 12.75 15.234 20.203 1 93.56 164 ASN B C 1
ATOM 3991 O O . ASN B 1 164 ? 11.562 15.516 20.078 1 93.56 164 ASN B O 1
ATOM 3995 N N . LEU B 1 165 ? 13.484 14.766 19.344 1 94.19 165 LEU B N 1
ATOM 3996 C CA . LEU B 1 165 ? 12.992 14.352 18.047 1 94.19 165 LEU B CA 1
ATOM 3997 C C . LEU B 1 165 ? 13.898 13.281 17.438 1 94.19 165 LEU B C 1
ATOM 3999 O O . LEU B 1 165 ? 15.109 13.484 17.312 1 94.19 165 LEU B O 1
ATOM 4003 N N . ASN B 1 166 ? 13.336 12.188 17.094 1 91.56 166 ASN B N 1
ATOM 4004 C CA . ASN B 1 166 ? 14.117 11.07 16.578 1 91.56 166 ASN B CA 1
ATOM 4005 C C . ASN B 1 166 ? 14.922 11.461 15.336 1 91.56 166 ASN B C 1
ATOM 4007 O O . ASN B 1 166 ? 14.367 12.023 14.391 1 91.56 166 ASN B O 1
ATOM 4011 N N . GLY B 1 167 ? 16.172 11.266 15.43 1 92.75 167 GLY B N 1
ATOM 4012 C CA . GLY B 1 167 ? 17.047 11.547 14.305 1 92.75 167 GLY B CA 1
ATOM 4013 C C . GLY B 1 167 ? 17.719 12.898 14.406 1 92.75 167 GLY B C 1
ATOM 4014 O O . GLY B 1 167 ? 18.547 13.25 13.562 1 92.75 167 GLY B O 1
ATOM 4015 N N . TYR B 1 168 ? 17.391 13.641 15.445 1 96.5 168 TYR B N 1
ATOM 4016 C CA . TYR B 1 168 ? 17.938 14.984 15.539 1 96.5 168 TYR B CA 1
ATOM 4017 C C . TYR B 1 168 ? 18.641 15.195 16.875 1 96.5 168 TYR B C 1
ATOM 4019 O O . TYR B 1 168 ? 18.203 14.656 17.906 1 96.5 168 TYR B O 1
ATOM 4027 N N . LYS B 1 169 ? 19.766 15.922 16.891 1 97.5 169 LYS B N 1
ATOM 4028 C CA . LYS B 1 169 ? 20.391 16.5 18.078 1 97.5 169 LYS B CA 1
ATOM 4029 C C . LYS B 1 169 ? 20 17.969 18.25 1 97.5 169 LYS B C 1
ATOM 4031 O O . LYS B 1 169 ? 20.484 18.828 17.516 1 97.5 169 LYS B O 1
ATOM 4036 N N . ILE B 1 170 ? 19.312 18.266 19.234 1 97.75 170 ILE B N 1
ATOM 4037 C CA . ILE B 1 170 ? 18.656 19.562 19.344 1 97.75 170 ILE B CA 1
ATOM 4038 C C . ILE B 1 170 ? 19.516 20.516 20.156 1 97.75 170 ILE B C 1
ATOM 4040 O O . ILE B 1 170 ? 20.094 20.125 21.188 1 97.75 170 ILE B O 1
ATOM 4044 N N . SER B 1 171 ? 19.703 21.641 19.703 1 97.88 171 SER B N 1
ATOM 4045 C CA . SER B 1 171 ? 20.281 22.781 20.391 1 97.88 171 SER B CA 1
ATOM 4046 C C . SER B 1 171 ? 19.438 24.031 20.203 1 97.88 171 SER B C 1
ATOM 4048 O O . SER B 1 171 ? 18.453 24.016 19.453 1 97.88 171 SER B O 1
ATOM 4050 N N . TYR B 1 172 ? 19.781 25.078 20.969 1 97.56 172 TYR B N 1
ATOM 4051 C CA . TYR B 1 172 ? 18.969 26.281 20.922 1 97.56 172 TYR B CA 1
ATOM 4052 C C . TYR B 1 172 ? 19.828 27.531 20.703 1 97.56 172 TYR B C 1
ATOM 4054 O O . TYR B 1 172 ? 21.016 27.547 21.078 1 97.56 172 TYR B O 1
ATOM 4062 N N . HIS B 1 173 ? 19.234 28.516 20.031 1 97.44 173 HIS B N 1
ATOM 4063 C CA . HIS B 1 173 ? 19.906 29.797 19.844 1 97.44 173 HIS B CA 1
ATOM 4064 C C . HIS B 1 173 ? 18.906 30.953 19.953 1 97.44 173 HIS B C 1
ATOM 4066 O O . HIS B 1 173 ? 17.719 30.734 20.172 1 97.44 173 HIS B O 1
ATOM 4072 N N . ASP B 1 174 ? 19.359 32.25 19.828 1 96.25 174 ASP B N 1
ATOM 4073 C CA . ASP B 1 174 ? 18.531 33.438 20.094 1 96.25 174 ASP B CA 1
ATOM 4074 C C . ASP B 1 174 ? 17.875 33.938 18.812 1 96.25 174 ASP B C 1
ATOM 4076 O O . ASP B 1 174 ? 17.062 34.875 18.844 1 96.25 174 ASP B O 1
ATOM 4080 N N . LYS B 1 175 ? 18.156 33.281 17.734 1 96.31 175 LYS B N 1
ATOM 4081 C CA . LYS B 1 175 ? 17.594 33.719 16.469 1 96.31 175 LYS B CA 1
ATOM 4082 C C . LYS B 1 175 ? 16.25 33.062 16.219 1 96.31 175 LYS B C 1
ATOM 4084 O O . LYS B 1 175 ? 15.977 31.969 16.719 1 96.31 175 LYS B O 1
ATOM 4089 N N . TYR B 1 176 ? 15.414 33.781 15.516 1 95.88 176 TYR B N 1
ATOM 4090 C CA . TYR B 1 176 ? 14.117 33.219 15.148 1 95.88 176 TYR B CA 1
ATOM 4091 C C . TYR B 1 176 ? 14.203 32.5 13.812 1 95.88 176 TYR B C 1
ATOM 4093 O O . TYR B 1 176 ? 13.539 32.875 12.844 1 95.88 176 TYR B O 1
ATOM 4101 N N . GLU B 1 177 ? 14.914 31.5 13.734 1 97.12 177 GLU B N 1
ATOM 4102 C CA . GLU B 1 177 ? 15.102 30.609 12.594 1 97.12 177 GLU B CA 1
ATOM 4103 C C . GLU B 1 177 ? 15.453 29.203 13.047 1 97.12 177 GLU B C 1
ATOM 4105 O O . GLU B 1 177 ? 15.844 28.984 14.195 1 97.12 177 GLU B O 1
ATOM 4110 N N . VAL B 1 178 ? 15.273 28.281 12.195 1 98.06 178 VAL B N 1
ATOM 4111 C CA . VAL B 1 178 ? 15.641 26.906 12.438 1 98.06 178 VAL B CA 1
ATOM 4112 C C . VAL B 1 178 ? 16.812 26.5 11.539 1 98.06 178 VAL B C 1
ATOM 4114 O O . VAL B 1 178 ? 16.781 26.75 10.336 1 98.06 178 VAL B O 1
ATOM 4117 N N . VAL B 1 179 ? 17.797 25.984 12.133 1 98.5 179 VAL B N 1
ATOM 4118 C CA . VAL B 1 179 ? 18.969 25.562 11.375 1 98.5 179 VAL B CA 1
ATOM 4119 C C . VAL B 1 179 ? 19.094 24.031 11.422 1 98.5 179 VAL B C 1
ATOM 4121 O O . VAL B 1 179 ? 19.141 23.453 12.5 1 98.5 179 VAL B O 1
ATOM 4124 N N . VAL B 1 180 ? 19.141 23.469 10.258 1 98.31 180 VAL B N 1
ATOM 4125 C CA . VAL B 1 180 ? 19.281 22.031 10.141 1 98.31 180 VAL B CA 1
ATOM 4126 C C . VAL B 1 180 ? 20.656 21.672 9.57 1 98.31 180 VAL B C 1
ATOM 4128 O O . VAL B 1 180 ? 21.109 22.312 8.609 1 98.31 180 VAL B O 1
ATOM 4131 N N . ASP B 1 181 ? 21.266 20.766 10.148 1 97.94 181 ASP B N 1
ATOM 4132 C CA . ASP B 1 181 ? 22.562 20.281 9.719 1 97.94 181 ASP B CA 1
ATOM 4133 C C . ASP B 1 181 ? 23.594 21.406 9.648 1 97.94 181 ASP B C 1
ATOM 4135 O O . ASP B 1 181 ? 24.375 21.484 8.695 1 97.94 181 ASP B O 1
ATOM 4139 N N . ASP B 1 182 ? 23.469 22.391 10.461 1 96.19 182 ASP B N 1
ATOM 4140 C CA . ASP B 1 182 ? 24.391 23.5 10.688 1 96.19 182 ASP B CA 1
ATOM 4141 C C . ASP B 1 182 ? 24.484 24.406 9.461 1 96.19 182 ASP B C 1
ATOM 4143 O O . ASP B 1 182 ? 25.297 25.328 9.414 1 96.19 182 ASP B O 1
ATOM 4147 N N . SER B 1 183 ? 23.688 24.141 8.438 1 95.62 183 SER B N 1
ATOM 4148 C CA . SER B 1 183 ? 23.875 24.938 7.23 1 95.62 183 SER B CA 1
ATOM 4149 C C . SER B 1 183 ? 22.531 25.328 6.617 1 95.62 183 SER B C 1
ATOM 4151 O O . SER B 1 183 ? 22.406 26.391 6.012 1 95.62 183 SER B O 1
ATOM 4153 N N . ILE B 1 184 ? 21.531 24.578 6.699 1 98.06 184 ILE B N 1
ATOM 4154 C CA . ILE B 1 184 ? 20.234 24.844 6.082 1 98.06 184 ILE B CA 1
ATOM 4155 C C . ILE B 1 184 ? 19.391 25.688 7.023 1 98.06 184 ILE B C 1
ATOM 4157 O O . ILE B 1 184 ? 19.031 25.25 8.117 1 98.06 184 ILE B O 1
ATOM 4161 N N . ARG B 1 185 ? 19.047 26.828 6.637 1 98 185 ARG B N 1
ATOM 4162 C CA . ARG B 1 185 ? 18.25 27.734 7.449 1 98 185 ARG B CA 1
ATOM 4163 C C . ARG B 1 185 ? 16.812 27.797 6.945 1 98 185 ARG B C 1
ATOM 4165 O O . ARG B 1 185 ? 16.578 28.031 5.758 1 98 185 ARG B O 1
ATOM 4172 N N . LEU B 1 186 ? 15.883 27.562 7.832 1 97.69 186 LEU B N 1
ATOM 4173 C CA . LEU B 1 186 ? 14.461 27.609 7.504 1 97.69 186 LEU B CA 1
ATOM 4174 C C . LEU B 1 186 ? 13.75 28.656 8.352 1 97.69 186 LEU B C 1
ATOM 4176 O O . LEU B 1 186 ? 13.914 28.688 9.578 1 97.69 186 LEU B O 1
ATOM 4180 N N . LYS B 1 187 ? 12.984 29.438 7.738 1 96.69 187 LYS B N 1
ATOM 4181 C CA . LYS B 1 187 ? 12.234 30.484 8.422 1 96.69 187 LYS B CA 1
ATOM 4182 C C . LYS B 1 187 ? 10.914 29.953 8.977 1 96.69 187 LYS B C 1
ATOM 4184 O O . LYS B 1 187 ? 10.172 29.266 8.266 1 96.69 187 LYS B O 1
ATOM 4189 N N . PRO B 1 188 ? 10.594 30.25 10.25 1 97 188 PRO B N 1
ATOM 4190 C CA . PRO B 1 188 ? 9.258 29.922 10.766 1 97 188 PRO B CA 1
ATOM 4191 C C . PRO B 1 188 ? 8.156 30.766 10.125 1 97 188 PRO B C 1
ATOM 4193 O O . PRO B 1 188 ? 8.305 31.984 9.977 1 97 188 PRO B O 1
ATOM 4196 N N . LEU B 1 189 ? 7.133 30.094 9.75 1 96.88 189 LEU B N 1
ATOM 4197 C CA . LEU B 1 189 ? 5.953 30.812 9.273 1 96.88 189 LEU B CA 1
ATOM 4198 C C . LEU B 1 189 ? 5.164 31.406 10.438 1 96.88 189 LEU B C 1
ATOM 4200 O O . LEU B 1 189 ? 5.02 30.766 11.484 1 96.88 189 LEU B O 1
ATOM 4204 N N . LYS B 1 190 ? 4.707 32.562 10.242 1 97.56 190 LYS B N 1
ATOM 4205 C CA . LYS B 1 190 ? 3.992 33.219 11.328 1 97.56 190 LYS B CA 1
ATOM 4206 C C . LYS B 1 190 ? 2.611 32.594 11.531 1 97.56 190 LYS B C 1
ATOM 4208 O O . LYS B 1 190 ? 1.902 32.312 10.57 1 97.56 190 LYS B O 1
ATOM 4213 N N . ILE B 1 191 ? 2.271 32.375 12.797 1 97.88 191 ILE B N 1
ATOM 4214 C CA . ILE B 1 191 ? 0.974 31.828 13.188 1 97.88 191 ILE B CA 1
ATOM 4215 C C . ILE B 1 191 ? 0.269 32.812 14.125 1 97.88 191 ILE B C 1
ATOM 4217 O O . ILE B 1 191 ? 0.832 33.219 15.141 1 97.88 191 ILE B O 1
ATOM 4221 N N . ALA B 1 192 ? -0.941 33.125 13.789 1 98.44 192 ALA B N 1
ATOM 4222 C CA . ALA B 1 192 ? -1.73 34.031 14.633 1 98.44 192 ALA B CA 1
ATOM 4223 C C . ALA B 1 192 ? -3.08 33.406 14.977 1 98.44 192 ALA B C 1
ATOM 4225 O O . ALA B 1 192 ? -3.705 32.75 14.133 1 98.44 192 ALA B O 1
ATOM 4226 N N . VAL B 1 193 ? -3.48 33.656 16.172 1 98.69 193 VAL B N 1
ATOM 4227 C CA . VAL B 1 193 ? -4.754 33.156 16.672 1 98.69 193 VAL B CA 1
ATOM 4228 C C . VAL B 1 193 ? -5.719 34.312 16.906 1 98.69 193 VAL B C 1
ATOM 4230 O O . VAL B 1 193 ? -5.441 35.219 17.688 1 98.69 193 VAL B O 1
ATOM 4233 N N . GLY B 1 194 ? -6.84 34.281 16.203 1 98.44 194 GLY B N 1
ATOM 4234 C CA . GLY B 1 194 ? -7.895 35.281 16.391 1 98.44 194 GLY B CA 1
ATOM 4235 C C . GLY B 1 194 ? -8.914 34.875 17.438 1 98.44 194 GLY B C 1
ATOM 4236 O O . GLY B 1 194 ? -9.375 33.719 17.453 1 98.44 194 GLY B O 1
ATOM 4237 N N . LEU B 1 195 ? -9.312 35.875 18.266 1 98.12 195 LEU B N 1
ATOM 4238 C CA . LEU B 1 195 ? -10.195 35.594 19.391 1 98.12 195 LEU B CA 1
ATOM 4239 C C . LEU B 1 195 ? -11.43 36.469 19.359 1 98.12 195 LEU B C 1
ATOM 4241 O O . LEU B 1 195 ? -11.305 37.688 19.219 1 98.12 195 LEU B O 1
ATOM 4245 N N . GLY B 1 196 ? -12.531 35.875 19.422 1 95.94 196 GLY B N 1
ATOM 4246 C CA . GLY B 1 196 ? -13.797 36.5 19.766 1 95.94 196 GLY B CA 1
ATOM 4247 C C . GLY B 1 196 ? -14.43 35.906 21.016 1 95.94 196 GLY B C 1
ATOM 4248 O O . GLY B 1 196 ? -14.297 34.719 21.297 1 95.94 196 GLY B O 1
ATOM 4249 N N . ALA B 1 197 ? -15.109 36.781 21.766 1 95.62 197 ALA B N 1
ATOM 4250 C CA . ALA B 1 197 ? -15.727 36.281 22.984 1 95.62 197 ALA B CA 1
ATOM 4251 C C . ALA B 1 197 ? -16.891 37.188 23.406 1 95.62 197 ALA B C 1
ATOM 4253 O O . ALA B 1 197 ? -16.969 38.344 23 1 95.62 197 ALA B O 1
ATOM 4254 N N . ARG B 1 198 ? -17.703 36.594 24.156 1 94.12 198 ARG B N 1
ATOM 4255 C CA . ARG B 1 198 ? -18.766 37.344 24.797 1 94.12 198 ARG B CA 1
ATOM 4256 C C . ARG B 1 198 ? -18.188 38.312 25.844 1 94.12 198 ARG B C 1
ATOM 4258 O O . ARG B 1 198 ? -17.109 38.062 26.391 1 94.12 198 ARG B O 1
ATOM 4265 N N . LYS B 1 199 ? -18.969 39.375 26.125 1 93.25 199 LYS B N 1
ATOM 4266 C CA . LYS B 1 199 ? -18.562 40.312 27.156 1 93.25 199 LYS B CA 1
ATOM 4267 C C . LYS B 1 199 ? -18.5 39.656 28.531 1 93.25 199 LYS B C 1
ATOM 4269 O O . LYS B 1 199 ? -19.391 38.875 28.891 1 93.25 199 LYS B O 1
ATOM 4274 N N . GLY B 1 200 ? -17.438 39.875 29.203 1 96 200 GLY B N 1
ATOM 4275 C CA . GLY B 1 200 ? -17.297 39.344 30.547 1 96 200 GLY B CA 1
ATOM 4276 C C . GLY B 1 200 ? -16.875 37.906 30.578 1 96 200 GLY B C 1
ATOM 4277 O O . GLY B 1 200 ? -17.016 37.219 31.609 1 96 200 GLY B O 1
ATOM 4278 N N . ILE B 1 201 ? -16.344 37.406 29.531 1 96.88 201 ILE B N 1
ATOM 4279 C CA . ILE B 1 201 ? -15.977 36 29.406 1 96.88 201 ILE B CA 1
ATOM 4280 C C . ILE B 1 201 ? -14.922 35.688 30.469 1 96.88 201 ILE B C 1
ATOM 4282 O O . ILE B 1 201 ? -14.031 36.469 30.75 1 96.88 201 ILE B O 1
ATOM 4286 N N . GLU B 1 202 ? -15.023 34.5 31.031 1 97.44 202 GLU B N 1
ATOM 4287 C CA . GLU B 1 202 ? -14.062 34.031 32.031 1 97.44 202 GLU B CA 1
ATOM 4288 C C . GLU B 1 202 ? -12.781 33.562 31.375 1 97.44 202 GLU B C 1
ATOM 4290 O O . GLU B 1 202 ? -12.82 32.938 30.297 1 97.44 202 GLU B O 1
ATOM 4295 N N . ARG B 1 203 ? -11.719 33.688 32.094 1 97.19 203 ARG B N 1
ATOM 4296 C CA . ARG B 1 203 ? -10.391 33.312 31.625 1 97.19 203 ARG B CA 1
ATOM 4297 C C . ARG B 1 203 ? -10.32 31.844 31.25 1 97.19 203 ARG B C 1
ATOM 4299 O O . ARG B 1 203 ? -9.758 31.5 30.219 1 97.19 203 ARG B O 1
ATOM 4306 N N . TYR B 1 204 ? -10.906 30.953 32.125 1 97.56 204 TYR B N 1
ATOM 4307 C CA . TYR B 1 204 ? -10.758 29.516 31.906 1 97.56 204 TYR B CA 1
ATOM 4308 C C . TYR B 1 204 ? -11.461 29.078 30.625 1 97.56 204 TYR B C 1
ATOM 4310 O O . TYR B 1 204 ? -10.992 28.172 29.938 1 97.56 204 TYR B O 1
ATOM 4318 N N . LYS B 1 205 ? -12.547 29.75 30.25 1 98.12 205 LYS B N 1
ATOM 4319 C CA . LYS B 1 205 ? -13.25 29.438 29.016 1 98.12 205 LYS B CA 1
ATOM 4320 C C . LYS B 1 205 ? -12.398 29.781 27.797 1 98.12 205 LYS B C 1
ATOM 4322 O O . LYS B 1 205 ? -12.328 29.016 26.828 1 98.12 205 LYS B O 1
ATOM 4327 N N . VAL B 1 206 ? -11.719 30.938 27.875 1 98.25 206 VAL B N 1
ATOM 4328 C CA . VAL B 1 206 ? -10.859 31.375 26.781 1 98.25 206 VAL B CA 1
ATOM 4329 C C . VAL B 1 206 ? -9.648 30.438 26.672 1 98.25 206 VAL B C 1
ATOM 4331 O O . VAL B 1 206 ? -9.305 29.984 25.578 1 98.25 206 VAL B O 1
ATOM 4334 N N . TYR B 1 207 ? -9.094 30.125 27.812 1 98.19 207 TYR B N 1
ATOM 4335 C CA . TYR B 1 207 ? -7.91 29.281 27.891 1 98.19 207 TYR B CA 1
ATOM 4336 C C . TYR B 1 207 ? -8.164 27.922 27.234 1 98.19 207 TYR B C 1
ATOM 4338 O O . TYR B 1 207 ? -7.414 27.5 26.359 1 98.19 207 TYR B O 1
ATOM 4346 N N . TRP B 1 208 ? -9.25 27.312 27.578 1 98.06 208 TRP B N 1
ATOM 4347 C CA . TRP B 1 208 ? -9.523 25.953 27.125 1 98.06 208 TRP B CA 1
ATOM 4348 C C . TRP B 1 208 ? -9.977 25.953 25.672 1 98.06 208 TRP B C 1
ATOM 4350 O O . TRP B 1 208 ? -9.695 25.016 24.922 1 98.06 208 TRP B O 1
ATOM 4360 N N . ALA B 1 209 ? -10.656 27.016 25.234 1 98.44 209 ALA B N 1
ATOM 4361 C CA . ALA B 1 209 ? -11.023 27.141 23.828 1 98.44 209 ALA B CA 1
ATOM 4362 C C . ALA B 1 209 ? -9.789 27.25 22.938 1 98.44 209 ALA B C 1
ATOM 4364 O O . ALA B 1 209 ? -9.711 26.625 21.891 1 98.44 209 ALA B O 1
ATOM 4365 N N . VAL B 1 210 ? -8.844 28.031 23.391 1 98.5 210 VAL B N 1
ATOM 4366 C CA . VAL B 1 210 ? -7.605 28.219 22.641 1 98.5 210 VAL B CA 1
ATOM 4367 C C . VAL B 1 210 ? -6.824 26.906 22.609 1 98.5 210 VAL B C 1
ATOM 4369 O O . VAL B 1 210 ? -6.383 26.484 21.531 1 98.5 210 VAL B O 1
ATOM 4372 N N . LYS B 1 211 ? -6.742 26.266 23.703 1 98.44 211 LYS B N 1
ATOM 4373 C CA . LYS B 1 211 ? -6.004 25.016 23.781 1 98.44 211 LYS B CA 1
ATOM 4374 C C . LYS B 1 211 ? -6.621 23.953 22.859 1 98.44 211 LYS B C 1
ATOM 4376 O O . LYS B 1 211 ? -5.902 23.234 22.156 1 98.44 211 LYS B O 1
ATOM 4381 N N . LYS B 1 212 ? -7.914 23.891 22.922 1 98.31 212 LYS B N 1
ATOM 4382 C CA . LYS B 1 212 ? -8.602 22.922 22.062 1 98.31 212 LYS B CA 1
ATOM 4383 C C . LYS B 1 212 ? -8.406 23.25 20.594 1 98.31 212 LYS B C 1
ATOM 4385 O O . LYS B 1 212 ? -8.164 22.344 19.781 1 98.31 212 LYS B O 1
ATOM 4390 N N . ALA B 1 213 ? -8.5 24.484 20.234 1 98.38 213 ALA B N 1
ATOM 4391 C CA . ALA B 1 213 ? -8.312 24.906 18.844 1 98.38 213 ALA B CA 1
ATOM 4392 C C . ALA B 1 213 ? -6.91 24.531 18.344 1 98.38 213 ALA B C 1
ATOM 4394 O O . ALA B 1 213 ? -6.75 24.031 17.234 1 98.38 213 ALA B O 1
ATOM 4395 N N . LEU B 1 214 ? -5.973 24.812 19.156 1 98.19 214 LEU B N 1
ATOM 4396 C CA . LEU B 1 214 ? -4.594 24.484 18.812 1 98.19 214 LEU B CA 1
ATOM 4397 C C . LEU B 1 214 ? -4.398 22.984 18.703 1 98.19 214 LEU B C 1
ATOM 4399 O O . LEU B 1 214 ? -3.705 22.5 17.797 1 98.19 214 LEU B O 1
ATOM 4403 N N . PHE B 1 215 ? -5.039 22.281 19.578 1 97.19 215 PHE B N 1
ATOM 4404 C CA . PHE B 1 215 ? -5 20.828 19.547 1 97.19 215 PHE B CA 1
ATOM 4405 C C . PHE B 1 215 ? -5.547 20.281 18.234 1 97.19 215 PHE B C 1
ATOM 4407 O O . PHE B 1 215 ? -4.977 19.359 17.656 1 97.19 215 PHE B O 1
ATOM 4414 N N . LEU B 1 216 ? -6.559 20.875 17.781 1 97.19 216 LEU B N 1
ATOM 4415 C CA . LEU B 1 216 ? -7.234 20.422 16.562 1 97.19 216 LEU B CA 1
ATOM 4416 C C . LEU B 1 216 ? -6.305 20.531 15.359 1 97.19 216 LEU B C 1
ATOM 4418 O O . LEU B 1 216 ? -6.52 19.875 14.344 1 97.19 216 LEU B O 1
ATOM 4422 N N . ARG B 1 217 ? -5.215 21.344 15.453 1 96.56 217 ARG B N 1
ATOM 4423 C CA . ARG B 1 217 ? -4.293 21.516 14.336 1 96.56 217 ARG B CA 1
ATOM 4424 C C . ARG B 1 217 ? -2.871 21.141 14.734 1 96.56 217 ARG B C 1
ATOM 4426 O O . ARG B 1 217 ? -1.915 21.453 14.023 1 96.56 217 ARG B O 1
ATOM 4433 N N . ASN B 1 218 ? -2.738 20.547 15.867 1 94.44 218 ASN B N 1
ATOM 4434 C CA . ASN B 1 218 ? -1.462 20.062 16.375 1 94.44 218 ASN B CA 1
ATOM 4435 C C . ASN B 1 218 ? -0.432 21.188 16.484 1 94.44 218 ASN B C 1
ATOM 4437 O O . ASN B 1 218 ? 0.703 21.031 16.031 1 94.44 218 ASN B O 1
ATOM 4441 N N . ILE B 1 219 ? -0.838 22.281 16.969 1 96.88 219 ILE B N 1
ATOM 4442 C CA . ILE B 1 219 ? 0.041 23.422 17.172 1 96.88 219 ILE B CA 1
ATOM 4443 C C . ILE B 1 219 ? 0.324 23.625 18.656 1 96.88 219 ILE B C 1
ATOM 4445 O O . ILE B 1 219 ? -0.59 23.891 19.438 1 96.88 219 ILE B O 1
ATOM 4449 N N . PRO B 1 220 ? 1.564 23.531 19.031 1 96 220 PRO B N 1
ATOM 4450 C CA . PRO B 1 220 ? 1.874 23.906 20.422 1 96 220 PRO B CA 1
ATOM 4451 C C . PRO B 1 220 ? 1.752 25.406 20.672 1 96 220 PRO B C 1
ATOM 4453 O O . PRO B 1 220 ? 2.053 26.203 19.797 1 96 220 PRO B O 1
ATOM 4456 N N . VAL B 1 221 ? 1.434 25.703 21.828 1 95.94 221 VAL B N 1
ATOM 4457 C CA . VAL B 1 221 ? 1.186 27.094 22.172 1 95.94 221 VAL B CA 1
ATOM 4458 C C . VAL B 1 221 ? 2.455 27.922 21.953 1 95.94 221 VAL B C 1
ATOM 4460 O O . VAL B 1 221 ? 2.389 29.078 21.516 1 95.94 221 VAL B O 1
ATOM 4463 N N . TRP B 1 222 ? 3.635 27.297 22.234 1 95.62 222 TRP B N 1
ATOM 4464 C CA . TRP B 1 222 ? 4.891 28.031 22.109 1 95.62 222 TRP B CA 1
ATOM 4465 C C . TRP B 1 222 ? 5.172 28.375 20.656 1 95.62 222 TRP B C 1
ATOM 4467 O O . TRP B 1 222 ? 6.031 29.219 20.359 1 95.62 222 TRP B O 1
ATOM 4477 N N . ARG B 1 223 ? 4.457 27.781 19.734 1 97 223 ARG B N 1
ATOM 4478 C CA . ARG B 1 223 ? 4.672 28.047 18.312 1 97 223 ARG B CA 1
ATOM 4479 C C . ARG B 1 223 ? 3.84 29.234 17.844 1 97 223 ARG B C 1
ATOM 4481 O O . ARG B 1 223 ? 4.09 29.781 16.766 1 97 223 ARG B O 1
ATOM 4488 N N . VAL B 1 224 ? 2.887 29.656 18.594 1 97.94 224 VAL B N 1
ATOM 4489 C CA . VAL B 1 224 ? 2.023 30.781 18.234 1 97.94 224 VAL B CA 1
ATOM 4490 C C . VAL B 1 224 ? 2.811 32.094 18.328 1 97.94 224 VAL B C 1
ATOM 4492 O O . VAL B 1 224 ? 3.557 32.312 19.281 1 97.94 224 VAL B O 1
ATOM 4495 N N . ASP B 1 225 ? 2.664 32.875 17.328 1 97.62 225 ASP B N 1
ATOM 4496 C CA . ASP B 1 225 ? 3.42 34.125 17.312 1 97.62 225 ASP B CA 1
ATOM 4497 C C . ASP B 1 225 ? 2.631 35.25 17.969 1 97.62 225 ASP B C 1
ATOM 4499 O O . ASP B 1 225 ? 3.211 36.125 18.609 1 97.62 225 ASP B O 1
ATOM 4503 N N . ALA B 1 226 ? 1.334 35.25 17.781 1 98.31 226 ALA B N 1
ATOM 4504 C CA . ALA B 1 226 ? 0.535 36.312 18.359 1 98.31 226 ALA B CA 1
ATOM 4505 C C . ALA B 1 226 ? -0.936 35.906 18.453 1 98.31 226 ALA B C 1
ATOM 4507 O O . ALA B 1 226 ? -1.392 35.031 17.719 1 98.31 226 ALA B O 1
ATOM 4508 N N . PHE B 1 227 ? -1.574 36.531 19.359 1 98.69 227 PHE B N 1
ATOM 4509 C CA . PHE B 1 227 ? -3.031 36.531 19.438 1 98.69 227 PHE B CA 1
ATOM 4510 C C . PHE B 1 227 ? -3.6 37.844 18.922 1 98.69 227 PHE B C 1
ATOM 4512 O O . PHE B 1 227 ? -2.889 38.875 18.844 1 98.69 227 PHE B O 1
ATOM 4519 N N . ALA B 1 228 ? -4.855 37.812 18.531 1 98.62 228 ALA B N 1
ATOM 4520 C CA . ALA B 1 228 ? -5.445 39.031 17.984 1 98.62 228 ALA B CA 1
ATOM 4521 C C . ALA B 1 228 ? -6.945 39.094 18.266 1 98.62 228 ALA B C 1
ATOM 4523 O O . ALA B 1 228 ? -7.602 38.062 18.375 1 98.62 228 ALA B O 1
ATOM 4524 N N . THR B 1 229 ? -7.449 40.25 18.375 1 98.12 229 THR B N 1
ATOM 4525 C CA . THR B 1 229 ? -8.875 40.5 18.547 1 98.12 229 THR B CA 1
ATOM 4526 C C . THR B 1 229 ? -9.227 41.906 18.156 1 98.12 229 THR B C 1
ATOM 4528 O O . THR B 1 229 ? -8.43 42.625 17.531 1 98.12 229 THR B O 1
ATOM 4531 N N . ILE B 1 230 ? -10.445 42.312 18.375 1 97.25 230 ILE B N 1
ATOM 4532 C CA . ILE B 1 230 ? -10.945 43.625 17.969 1 97.25 230 ILE B CA 1
ATOM 4533 C C . ILE B 1 230 ? -10.836 44.625 19.141 1 97.25 230 ILE B C 1
ATOM 4535 O O . ILE B 1 230 ? -10.742 44.188 20.297 1 97.25 230 ILE B O 1
ATOM 4539 N N . GLU B 1 231 ? -10.828 45.875 18.844 1 96.81 231 GLU B N 1
ATOM 4540 C CA . GLU B 1 231 ? -10.672 46.938 19.828 1 96.81 231 GLU B CA 1
ATOM 4541 C C . GLU B 1 231 ? -11.758 46.875 20.891 1 96.81 231 GLU B C 1
ATOM 4543 O O . GLU B 1 231 ? -11.516 47.219 22.047 1 96.81 231 GLU B O 1
ATOM 4548 N N . ASP B 1 232 ? -12.906 46.375 20.609 1 94.31 232 ASP B N 1
ATOM 4549 C CA . ASP B 1 232 ? -14.016 46.281 21.547 1 94.31 232 ASP B CA 1
ATOM 4550 C C . ASP B 1 232 ? -13.672 45.312 22.688 1 94.31 232 ASP B C 1
ATOM 4552 O O . ASP B 1 232 ? -14.289 45.344 23.75 1 94.31 232 ASP B O 1
ATOM 4556 N N . LYS B 1 233 ? -12.672 44.5 22.438 1 94.75 233 LYS B N 1
ATOM 4557 C CA . LYS B 1 233 ? -12.32 43.5 23.422 1 94.75 233 LYS B CA 1
ATOM 4558 C C . LYS B 1 233 ? -10.953 43.781 24.047 1 94.75 233 LYS B C 1
ATOM 4560 O O . LYS B 1 233 ? -10.398 42.906 24.734 1 94.75 233 LYS B O 1
ATOM 4565 N N . LYS B 1 234 ? -10.422 44.906 23.828 1 94.25 234 LYS B N 1
ATOM 4566 C CA . LYS B 1 234 ? -9.07 45.25 24.266 1 94.25 234 LYS B CA 1
ATOM 4567 C C . LYS B 1 234 ? -8.938 45.125 25.781 1 94.25 234 LYS B C 1
ATOM 4569 O O . LYS B 1 234 ? -7.844 44.906 26.297 1 94.25 234 LYS B O 1
ATOM 4574 N N . HIS B 1 235 ? -10.094 45.281 26.484 1 94.94 235 HIS B N 1
ATOM 4575 C CA . HIS B 1 235 ? -10.047 45.25 27.953 1 94.94 235 HIS B CA 1
ATOM 4576 C C . HIS B 1 235 ? -10.766 44 28.484 1 94.94 235 HIS B C 1
ATOM 4578 O O . HIS B 1 235 ? -11.047 43.906 29.672 1 94.94 235 HIS B O 1
ATOM 4584 N N . GLU B 1 236 ? -11.109 43.156 27.625 1 96.31 236 GLU B N 1
ATOM 4585 C CA . GLU B 1 236 ? -11.766 41.938 28.062 1 96.31 236 GLU B CA 1
ATOM 4586 C C . GLU B 1 236 ? -10.828 41.094 28.922 1 96.31 236 GLU B C 1
ATOM 4588 O O . GLU B 1 236 ? -9.891 40.469 28.406 1 96.31 236 GLU B O 1
ATOM 4593 N N . ARG B 1 237 ? -11.062 40.969 30.188 1 96.56 237 ARG B N 1
ATOM 4594 C CA . ARG B 1 237 ? -10.164 40.375 31.156 1 96.56 237 ARG B CA 1
ATOM 4595 C C . ARG B 1 237 ? -9.875 38.906 30.797 1 96.56 237 ARG B C 1
ATOM 4597 O O . ARG B 1 237 ? -8.742 38.438 30.922 1 96.56 237 ARG B O 1
ATOM 4604 N N . GLY B 1 238 ? -10.906 38.156 30.438 1 97.38 238 GLY B N 1
ATOM 4605 C CA . GLY B 1 238 ? -10.727 36.781 30.078 1 97.38 238 GLY B CA 1
ATOM 4606 C C . GLY B 1 238 ? -9.703 36.562 28.969 1 97.38 238 GLY B C 1
ATOM 4607 O O . GLY B 1 238 ? -8.875 35.656 29.047 1 97.38 238 GLY B O 1
ATOM 4608 N N . ILE B 1 239 ? -9.719 37.438 27.984 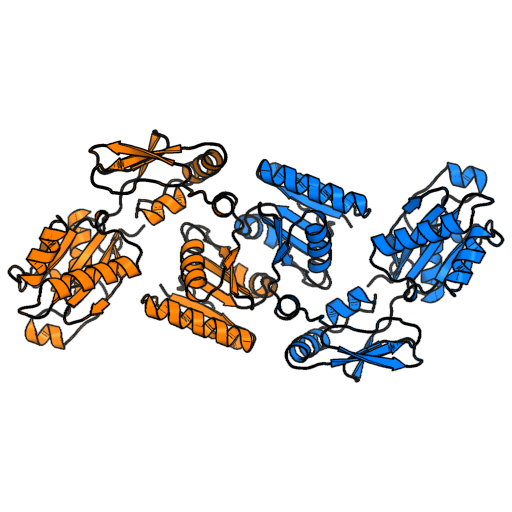1 98.06 239 ILE B N 1
ATOM 4609 C CA . ILE B 1 239 ? -8.789 37.344 26.859 1 98.06 239 ILE B CA 1
ATOM 4610 C C . ILE B 1 239 ? -7.398 37.781 27.297 1 98.06 239 ILE B C 1
ATOM 4612 O O . ILE B 1 239 ? -6.418 37.062 27.078 1 98.06 239 ILE B O 1
ATOM 4616 N N . LEU B 1 240 ? -7.293 38.906 27.969 1 97.81 240 LEU B N 1
ATOM 4617 C CA . LEU B 1 240 ? -6.023 39.469 28.391 1 97.81 240 LEU B CA 1
ATOM 4618 C C . LEU B 1 240 ? -5.27 38.531 29.297 1 97.81 240 LEU B C 1
ATOM 4620 O O . LEU B 1 240 ? -4.074 38.281 29.109 1 97.81 240 LEU B O 1
ATOM 4624 N N . GLU B 1 241 ? -5.938 37.938 30.25 1 97.75 241 GLU B N 1
ATOM 4625 C CA . GLU B 1 241 ? -5.305 37.062 31.203 1 97.75 241 GLU B CA 1
ATOM 4626 C C . GLU B 1 241 ? -4.82 35.781 30.516 1 97.75 241 GLU B C 1
ATOM 4628 O O . GLU B 1 241 ? -3.76 35.25 30.859 1 97.75 241 GLU B O 1
ATOM 4633 N N . THR B 1 242 ? -5.637 35.281 29.625 1 97.69 242 THR B N 1
ATOM 4634 C CA . THR B 1 242 ? -5.258 34.062 28.906 1 97.69 242 THR B CA 1
ATOM 4635 C C . THR B 1 242 ? -4.02 34.312 28.047 1 97.69 242 THR B C 1
ATOM 4637 O O . THR B 1 242 ? -3.064 33.531 28.094 1 97.69 242 THR B O 1
ATOM 4640 N N . VAL B 1 243 ? -3.99 35.375 27.281 1 97.75 243 VAL B N 1
ATOM 4641 C CA . VAL B 1 243 ? -2.885 35.719 26.391 1 97.75 243 VAL B CA 1
ATOM 4642 C C . VAL B 1 243 ? -1.617 35.969 27.203 1 97.75 243 VAL B C 1
ATOM 4644 O O . VAL B 1 243 ? -0.526 35.531 26.812 1 97.75 243 VAL B O 1
ATOM 4647 N N . ASN B 1 244 ? -1.79 36.688 28.312 1 96.81 244 ASN B N 1
ATOM 4648 C CA . ASN B 1 244 ? -0.665 36.906 29.203 1 96.81 244 ASN B CA 1
ATOM 4649 C C . ASN B 1 244 ? -0.097 35.594 29.75 1 96.81 244 ASN B C 1
ATOM 4651 O O . ASN B 1 244 ? 1.118 35.469 29.906 1 96.81 244 ASN B O 1
ATOM 4655 N N . LYS B 1 245 ? -0.965 34.688 30.078 1 96.62 245 LYS B N 1
ATOM 4656 C CA . LYS B 1 245 ? -0.534 33.406 30.562 1 96.62 245 LYS B CA 1
ATOM 4657 C C . LYS B 1 245 ? 0.317 32.688 29.516 1 96.62 245 LYS B C 1
ATOM 4659 O O . LYS B 1 245 ? 1.273 31.984 29.859 1 96.62 245 LYS B O 1
ATOM 4664 N N . PHE B 1 246 ? -0.034 32.844 28.266 1 96.69 246 PHE B N 1
ATOM 4665 C CA . PHE B 1 246 ? 0.701 32.188 27.188 1 96.69 246 PHE B CA 1
ATOM 4666 C C . PHE B 1 246 ? 1.976 32.969 26.875 1 96.69 246 PHE B C 1
ATOM 4668 O O . PHE B 1 246 ? 2.801 32.5 26.078 1 96.69 246 PHE B O 1
ATOM 4675 N N . LYS B 1 247 ? 2.135 34.156 27.5 1 95.44 247 LYS B N 1
ATOM 4676 C CA . LYS B 1 247 ? 3.305 35 27.297 1 95.44 247 LYS B CA 1
ATOM 4677 C C . LYS B 1 247 ? 3.488 35.344 25.812 1 95.44 247 LYS B C 1
ATOM 4679 O O . LYS B 1 247 ? 4.586 35.188 25.266 1 95.44 247 LYS B O 1
ATOM 4684 N N . LYS B 1 248 ? 2.422 35.719 25.203 1 96.69 248 LYS B N 1
ATOM 4685 C CA . LYS B 1 248 ? 2.408 36.125 23.797 1 96.69 248 LYS B CA 1
ATOM 4686 C C . LYS B 1 248 ? 1.803 37.5 23.625 1 96.69 248 LYS B C 1
ATOM 4688 O O . LYS B 1 248 ? 1.064 37.969 24.484 1 96.69 248 LYS B O 1
ATOM 4693 N N . PRO B 1 249 ? 2.16 38.188 22.562 1 97.31 249 PRO B N 1
ATOM 4694 C CA . PRO B 1 249 ? 1.555 39.5 22.328 1 97.31 249 PRO B CA 1
ATOM 4695 C C . PRO B 1 249 ? 0.097 39.406 21.891 1 97.31 249 PRO B C 1
ATOM 4697 O O . PRO B 1 249 ? -0.299 38.406 21.25 1 97.31 249 PRO B O 1
ATOM 4700 N N . LEU B 1 250 ? -0.69 40.406 22.234 1 98.38 250 LEU B N 1
ATOM 4701 C CA . LEU B 1 250 ? -2.062 40.594 21.766 1 98.38 250 LEU B CA 1
ATOM 4702 C C . LEU B 1 250 ? -2.176 41.781 20.844 1 98.38 250 LEU B C 1
ATOM 4704 O O . LEU B 1 250 ? -1.892 42.906 21.25 1 98.38 250 LEU B O 1
ATOM 4708 N N . ILE B 1 251 ? -2.549 41.5 19.656 1 98.38 251 ILE B N 1
ATOM 4709 C CA . ILE B 1 251 ? -2.729 42.594 18.672 1 98.38 251 ILE B CA 1
ATOM 4710 C C . ILE B 1 251 ? -4.199 43 18.625 1 98.38 251 ILE B C 1
ATOM 4712 O O . ILE B 1 251 ? -5.078 42.125 18.484 1 98.38 251 ILE B O 1
ATOM 4716 N N . ILE B 1 252 ? -4.426 44.25 18.719 1 98.38 252 ILE B N 1
ATOM 4717 C CA . ILE B 1 252 ? -5.781 44.781 18.703 1 98.38 252 ILE B CA 1
ATOM 4718 C C . ILE B 1 252 ? -6.051 45.5 17.391 1 98.38 252 ILE B C 1
ATOM 4720 O O . ILE B 1 252 ? -5.273 46.375 16.984 1 98.38 252 ILE B O 1
ATOM 4724 N N . PHE B 1 253 ? -7.137 45.188 16.781 1 97.75 253 PHE B N 1
ATOM 4725 C CA . PHE B 1 253 ? -7.477 45.812 15.523 1 97.75 253 PHE B CA 1
ATOM 4726 C C . PHE B 1 253 ? -8.727 46.688 15.664 1 97.75 253 PHE B C 1
ATOM 4728 O O . PHE B 1 253 ? -9.625 46.344 16.438 1 97.75 253 PHE B O 1
ATOM 4735 N N . LYS B 1 254 ? -8.773 47.75 14.836 1 97 254 LYS B N 1
ATOM 4736 C CA . LYS B 1 254 ? -9.945 48.594 14.781 1 97 254 LYS B CA 1
ATOM 4737 C C . LYS B 1 254 ? -11.039 48 13.906 1 97 254 LYS B C 1
ATOM 4739 O O . LYS B 1 254 ? -10.758 47.125 13.078 1 97 254 LYS B O 1
ATOM 4744 N N . ARG B 1 255 ? -12.266 48.5 14.109 1 95.19 255 ARG B N 1
ATOM 4745 C CA . ARG B 1 255 ? -13.406 48.031 13.328 1 95.19 255 ARG B CA 1
ATOM 4746 C C . ARG B 1 255 ? -13.172 48.219 11.836 1 95.19 255 ARG B C 1
ATOM 4748 O O . ARG B 1 255 ? -13.531 47.375 11.023 1 95.19 255 ARG B O 1
ATOM 4755 N N . GLU B 1 256 ? -12.539 49.344 11.523 1 93.88 256 GLU B N 1
ATOM 4756 C CA . GLU B 1 256 ? -12.32 49.688 10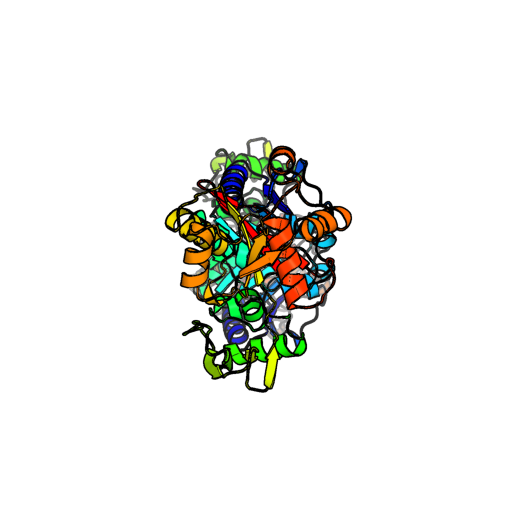.125 1 93.88 256 GLU B CA 1
ATOM 4757 C C . GLU B 1 256 ? -11.383 48.688 9.453 1 93.88 256 GLU B C 1
ATOM 4759 O O . GLU B 1 256 ? -11.594 48.312 8.297 1 93.88 256 GLU B O 1
ATOM 4764 N N . GLU B 1 257 ? -10.367 48.25 10.172 1 94.5 257 GLU B N 1
ATOM 4765 C CA . GLU B 1 257 ? -9.422 47.281 9.648 1 94.5 257 GLU B CA 1
ATOM 4766 C C . GLU B 1 257 ? -10.094 45.938 9.406 1 94.5 257 GLU B C 1
ATOM 4768 O O . GLU B 1 257 ? -9.844 45.281 8.391 1 94.5 257 GLU B O 1
ATOM 4773 N N . ILE B 1 258 ? -10.945 45.5 10.297 1 94.38 258 ILE B N 1
ATOM 4774 C CA . ILE B 1 258 ? -11.656 44.25 10.211 1 94.38 258 ILE B CA 1
ATOM 4775 C C . ILE B 1 258 ? -12.625 44.281 9.023 1 94.38 258 ILE B C 1
ATOM 4777 O O . ILE B 1 258 ? -12.703 43.312 8.258 1 94.38 258 ILE B O 1
ATOM 4781 N N . ASN B 1 259 ? -13.328 45.312 8.875 1 90.12 259 ASN B N 1
ATOM 4782 C CA . ASN B 1 259 ? -14.297 45.438 7.789 1 90.12 259 ASN B CA 1
ATOM 4783 C C . ASN B 1 259 ? -13.609 45.469 6.426 1 90.12 259 ASN B C 1
ATOM 4785 O O . ASN B 1 259 ? -14.164 45 5.438 1 90.12 259 ASN B O 1
ATOM 4789 N N . GLU B 1 260 ? -12.453 46.031 6.398 1 90.06 260 GLU B N 1
ATOM 4790 C CA . GLU B 1 260 ? -11.703 46.094 5.145 1 90.06 260 GLU B CA 1
ATOM 4791 C C . GLU B 1 260 ? -11.367 44.719 4.609 1 90.06 260 GLU B C 1
ATOM 4793 O O . GLU B 1 260 ? -11.352 44.5 3.395 1 90.06 260 GLU B O 1
ATOM 4798 N N . ILE B 1 261 ? -11.117 43.812 5.473 1 90.06 261 ILE B N 1
ATOM 4799 C CA . ILE B 1 261 ? -10.734 42.469 5.047 1 90.06 261 ILE B CA 1
ATOM 4800 C C . ILE B 1 261 ? -11.914 41.812 4.348 1 90.06 261 ILE B C 1
ATOM 4802 O O . ILE B 1 261 ? -11.727 41.031 3.41 1 90.06 261 ILE B O 1
ATOM 4806 N N . TYR B 1 262 ? -13.07 42 4.758 1 88.19 262 TYR B N 1
ATOM 4807 C CA . TYR B 1 262 ? -14.266 41.406 4.172 1 88.19 262 TYR B CA 1
ATOM 4808 C C . TYR B 1 262 ? -14.477 41.906 2.742 1 88.19 262 TYR B C 1
ATOM 4810 O O . TYR B 1 262 ? -15.195 41.281 1.965 1 88.19 262 TYR B O 1
ATOM 4818 N N . GLU B 1 263 ? -13.875 42.938 2.385 1 85 263 GLU B N 1
ATOM 4819 C CA . GLU B 1 263 ? -13.93 43.469 1.019 1 85 263 GLU B CA 1
ATOM 4820 C C . GLU B 1 263 ? -12.883 42.781 0.135 1 85 263 GLU B C 1
ATOM 4822 O O . GLU B 1 263 ? -13 42.812 -1.093 1 85 263 GLU B O 1
ATOM 4827 N N . LYS B 1 264 ? -11.953 42.25 0.755 1 86.75 264 LYS B N 1
ATOM 4828 C CA . LYS B 1 264 ? -10.805 41.75 0.021 1 86.75 264 LYS B CA 1
ATOM 4829 C C . LYS B 1 264 ? -10.859 40.219 -0.064 1 86.75 264 LYS B C 1
ATOM 4831 O O . LYS B 1 264 ? -10.43 39.625 -1.061 1 86.75 264 LYS B O 1
ATOM 4836 N N . ILE B 1 265 ? -11.328 39.594 1.019 1 86.94 265 ILE B N 1
ATOM 4837 C CA . ILE B 1 265 ? -11.352 38.156 1.094 1 86.94 265 ILE B CA 1
ATOM 4838 C C . ILE B 1 265 ? -12.773 37.656 1.416 1 86.94 265 ILE B C 1
ATOM 4840 O O . ILE B 1 265 ? -13.516 38.344 2.127 1 86.94 265 ILE B O 1
ATOM 4844 N N . ASP B 1 266 ? -13.078 36.5 0.872 1 83.69 266 ASP B N 1
ATOM 4845 C CA . ASP B 1 266 ? -14.391 35.906 1.14 1 83.69 266 ASP B CA 1
ATOM 4846 C C . ASP B 1 266 ? -14.406 35.188 2.484 1 83.69 266 ASP B C 1
ATOM 4848 O O . ASP B 1 266 ? -13.961 34.031 2.586 1 83.69 266 ASP B O 1
ATOM 4852 N N . LEU B 1 267 ? -14.875 35.812 3.484 1 87.31 267 LEU B N 1
ATOM 4853 C CA . LEU B 1 267 ? -14.977 35.25 4.824 1 87.31 267 LEU B CA 1
ATOM 4854 C C . LEU B 1 267 ? -16.438 35.094 5.234 1 87.31 267 LEU B C 1
ATOM 4856 O O . LEU B 1 267 ? -17.328 35.688 4.617 1 87.31 267 LEU B O 1
ATOM 4860 N N . GLU B 1 268 ? -16.594 34.375 6.211 1 83.62 268 GLU B N 1
ATOM 4861 C CA . GLU B 1 268 ? -17.938 34.156 6.727 1 83.62 268 GLU B CA 1
ATOM 4862 C C . GLU B 1 268 ? -18.469 35.438 7.398 1 83.62 268 GLU B C 1
ATOM 4864 O O . GLU B 1 268 ? -17.75 36.094 8.133 1 83.62 268 GLU B O 1
ATOM 4869 N N . LYS B 1 269 ? -19.781 35.75 7.078 1 90.44 269 LYS B N 1
ATOM 4870 C CA . LYS B 1 269 ? -20.406 36.938 7.645 1 90.44 269 LYS B CA 1
ATOM 4871 C C . LYS B 1 269 ? -21.5 36.562 8.641 1 90.44 269 LYS B C 1
ATOM 4873 O O . LYS B 1 269 ? -22.25 35.625 8.414 1 90.44 269 LYS B O 1
ATOM 4878 N N . SER B 1 270 ? -21.391 37.156 9.719 1 88.25 270 SER B N 1
ATOM 4879 C CA . SER B 1 270 ? -22.438 37 10.727 1 88.25 270 SER B CA 1
ATOM 4880 C C . SER B 1 270 ? -23.219 38.281 10.938 1 88.25 270 SER B C 1
ATOM 4882 O O . SER B 1 270 ? -22.703 39.25 11.477 1 88.25 270 SER B O 1
ATOM 4884 N N . GLU B 1 271 ? -24.516 38.312 10.617 1 88.81 271 GLU B N 1
ATOM 4885 C CA . GLU B 1 271 ? -25.375 39.469 10.828 1 88.81 271 GLU B CA 1
ATOM 4886 C C . GLU B 1 271 ? -25.531 39.781 12.312 1 88.81 271 GLU B C 1
ATOM 4888 O O . GLU B 1 271 ? -25.656 40.969 12.695 1 88.81 271 GLU B O 1
ATOM 4893 N N . PHE B 1 272 ? -25.562 38.781 13.031 1 85.62 272 PHE B N 1
ATOM 4894 C CA . PHE B 1 272 ? -25.672 38.906 14.477 1 85.62 272 PHE B CA 1
ATOM 4895 C C . PHE B 1 272 ? -24.531 39.75 15.031 1 85.62 272 PHE B C 1
ATOM 4897 O O . PHE B 1 272 ? -24.75 40.688 15.797 1 85.62 272 PHE B O 1
ATOM 4904 N N . VAL B 1 273 ? -23.344 39.406 14.672 1 87.5 273 VAL B N 1
ATOM 4905 C CA . VAL B 1 273 ? -22.172 40.094 15.141 1 87.5 273 VAL B CA 1
ATOM 4906 C C . VAL B 1 273 ? -22.188 41.562 14.625 1 87.5 273 VAL B C 1
ATOM 4908 O O . VAL B 1 273 ? -21.828 42.469 15.359 1 87.5 273 VAL B O 1
ATOM 4911 N N . TYR B 1 274 ? -22.625 41.688 13.383 1 90.69 274 TYR B N 1
ATOM 4912 C CA . TYR B 1 274 ? -22.656 43.031 12.797 1 90.69 274 TYR B CA 1
ATOM 4913 C C . TYR B 1 274 ? -23.578 43.938 13.594 1 90.69 274 TYR B C 1
ATOM 4915 O O . TYR B 1 274 ? -23.25 45.094 13.828 1 90.69 274 TYR B O 1
ATOM 4923 N N . LYS B 1 275 ? -24.672 43.469 13.969 1 90.12 275 LYS B N 1
ATOM 4924 C CA . LYS B 1 275 ? -25.656 44.25 14.719 1 90.12 275 LYS B CA 1
ATOM 4925 C C . LYS B 1 275 ? -25.078 44.719 16.047 1 90.12 275 LYS B C 1
ATOM 4927 O O . LYS B 1 275 ? -25.375 45.812 16.5 1 90.12 275 LYS B O 1
ATOM 4932 N N . HIS B 1 276 ? -24.281 44 16.641 1 86.56 276 HIS B N 1
ATOM 4933 C CA . HIS B 1 276 ? -23.812 44.281 17.984 1 86.56 276 HIS B CA 1
ATOM 4934 C C . HIS B 1 276 ? -22.469 45 17.969 1 86.56 276 HIS B C 1
ATOM 4936 O O . HIS B 1 276 ? -22.188 45.781 18.859 1 86.56 276 HIS B O 1
ATOM 4942 N N . LEU B 1 277 ? -21.594 44.688 17.016 1 89.25 277 LEU B N 1
ATOM 4943 C CA . LEU B 1 277 ? -20.219 45.188 17.078 1 89.25 277 LEU B CA 1
ATOM 4944 C C . LEU B 1 277 ? -19.891 46.031 15.867 1 89.25 277 LEU B C 1
ATOM 4946 O O . LEU B 1 277 ? -18.859 46.719 15.836 1 89.25 277 LEU B O 1
ATOM 4950 N N . GLY B 1 278 ? -20.734 46 14.805 1 90.62 278 GLY B N 1
ATOM 4951 C CA . GLY B 1 278 ? -20.5 46.781 13.609 1 90.62 278 GLY B CA 1
ATOM 4952 C C . GLY B 1 278 ? -19.516 46.125 12.656 1 90.62 278 GLY B C 1
ATOM 4953 O O . GLY B 1 278 ? -18.969 46.781 11.766 1 90.62 278 GLY B O 1
ATOM 4954 N N . VAL B 1 279 ? -19.156 44.938 12.992 1 93.38 279 VAL B N 1
ATOM 4955 C CA . VAL B 1 279 ? -18.312 44.156 12.102 1 93.38 279 VAL B CA 1
ATOM 4956 C C . VAL B 1 279 ? -18.969 42.781 11.875 1 93.38 279 VAL B C 1
ATOM 4958 O O . VAL B 1 279 ? -19.734 42.312 12.711 1 93.38 279 VAL B O 1
ATOM 4961 N N . TYR B 1 280 ? -18.625 42.094 10.758 1 91.81 280 TYR B N 1
ATOM 4962 C CA . TYR B 1 280 ? -19.297 40.844 10.375 1 91.81 280 TYR B CA 1
ATOM 4963 C C . TYR B 1 280 ? -18.672 39.656 11.102 1 91.81 280 TYR B C 1
ATOM 4965 O O . TYR B 1 280 ? -19.25 38.562 11.125 1 91.81 280 TYR B O 1
ATOM 4973 N N . GLY B 1 281 ? -17.484 39.781 11.633 1 93.12 281 GLY B N 1
ATOM 4974 C CA . GLY B 1 281 ? -16.766 38.75 12.375 1 93.12 281 GLY B CA 1
ATOM 4975 C C . GLY B 1 281 ? -15.477 39.281 13 1 93.12 281 GLY B C 1
ATOM 4976 O O . GLY B 1 281 ? -14.945 40.281 12.57 1 93.12 281 GLY B O 1
ATOM 4977 N N . VAL B 1 282 ? -14.961 38.531 13.984 1 94.62 282 VAL B N 1
ATOM 4978 C CA . VAL B 1 282 ? -13.789 39.031 14.703 1 94.62 282 VAL B CA 1
ATOM 4979 C C . VAL B 1 282 ? -12.641 38.031 14.586 1 94.62 282 VAL B C 1
ATOM 4981 O O . VAL B 1 282 ? -11.562 38.375 14.078 1 94.62 282 VAL B O 1
ATOM 4984 N N . SER B 1 283 ? -12.875 36.781 14.938 1 95.88 283 SER B N 1
ATOM 4985 C CA . SER B 1 283 ? -11.789 35.844 15.094 1 95.88 283 SER B CA 1
ATOM 4986 C C . SER B 1 283 ? -11.07 35.594 13.773 1 95.88 283 SER B C 1
ATOM 4988 O O . SER B 1 283 ? -9.836 35.688 13.711 1 95.88 283 SER B O 1
ATOM 4990 N N . GLU B 1 284 ? -11.828 35.312 12.633 1 95.81 284 GLU B N 1
ATOM 4991 C CA . GLU B 1 284 ? -11.219 35.031 11.336 1 95.81 284 GLU B CA 1
ATOM 4992 C C . GLU B 1 284 ? -10.453 36.219 10.797 1 95.81 284 GLU B C 1
ATOM 4994 O O . GLU B 1 284 ? -9.258 36.156 10.523 1 95.81 284 GLU B O 1
ATOM 4999 N N . PRO B 1 285 ? -11.07 37.375 10.703 1 95.62 285 PRO B N 1
ATOM 5000 C CA . PRO B 1 285 ? -10.352 38.531 10.172 1 95.62 285 PRO B CA 1
ATOM 5001 C C . PRO B 1 285 ? -9.172 38.969 11.055 1 95.62 285 PRO B C 1
ATOM 5003 O O . PRO B 1 285 ? -8.117 39.344 10.539 1 95.62 285 PRO B O 1
ATOM 5006 N N . ALA B 1 286 ? -9.305 38.906 12.391 1 96.81 286 ALA B N 1
ATOM 5007 C CA . ALA B 1 286 ? -8.234 39.281 13.297 1 96.81 286 ALA B CA 1
ATOM 5008 C C . ALA B 1 286 ? -7 38.406 13.109 1 96.81 286 ALA B C 1
ATOM 5010 O O . ALA B 1 286 ? -5.871 38.906 13.102 1 96.81 286 ALA B O 1
ATOM 5011 N N . SER B 1 287 ? -7.246 37.094 13 1 97.25 287 SER B N 1
ATOM 5012 C CA . SER B 1 287 ? -6.121 36.188 12.797 1 97.25 287 SER B CA 1
ATOM 5013 C C . SER B 1 287 ? -5.395 36.5 11.492 1 97.25 287 SER B C 1
ATOM 5015 O O . SER B 1 287 ? -4.164 36.531 11.453 1 97.25 287 SER B O 1
ATOM 5017 N N . ILE B 1 288 ? -6.102 36.75 10.406 1 96.31 288 ILE B N 1
ATOM 5018 C CA . ILE B 1 288 ? -5.535 37.062 9.094 1 96.31 288 ILE B CA 1
ATOM 5019 C C . ILE B 1 288 ? -4.762 38.375 9.148 1 96.31 288 ILE B C 1
ATOM 5021 O O . ILE B 1 288 ? -3.619 38.438 8.688 1 96.31 288 ILE B O 1
ATOM 5025 N N . LEU B 1 289 ? -5.379 39.406 9.727 1 96.62 289 LEU B N 1
ATOM 5026 C CA . LEU B 1 289 ? -4.75 40.719 9.836 1 96.62 289 LEU B CA 1
ATOM 5027 C C . LEU B 1 289 ? -3.471 40.625 10.664 1 96.62 289 LEU B C 1
ATOM 5029 O O . LEU B 1 289 ? -2.494 41.312 10.367 1 96.62 289 LEU B O 1
ATOM 5033 N N . ALA B 1 290 ? -3.533 39.812 11.672 1 97.69 290 ALA B N 1
ATOM 5034 C CA . ALA B 1 290 ? -2.355 39.656 12.516 1 97.69 290 ALA B CA 1
ATOM 5035 C C . ALA B 1 290 ? -1.188 39.062 11.734 1 97.69 290 ALA B C 1
ATOM 5037 O O . ALA B 1 290 ? -0.056 39.562 11.844 1 97.69 290 ALA B O 1
ATOM 5038 N N . VAL B 1 291 ? -1.444 38.031 10.969 1 97.12 291 VAL B N 1
ATOM 5039 C CA . VAL B 1 291 ? -0.393 37.438 10.148 1 97.12 291 VAL B CA 1
ATOM 5040 C C . VAL B 1 291 ? 0.129 38.469 9.148 1 97.12 291 VAL B C 1
ATOM 5042 O O . VAL B 1 291 ? 1.339 38.594 8.938 1 97.12 291 VAL B O 1
ATOM 5045 N N . LYS B 1 292 ? -0.758 39.219 8.539 1 95.75 292 LYS B N 1
ATOM 5046 C CA . LYS B 1 292 ? -0.352 40.25 7.609 1 95.75 292 LYS B CA 1
ATOM 5047 C C . LYS B 1 292 ? 0.563 41.281 8.289 1 95.75 292 LYS B C 1
ATOM 5049 O O . LYS B 1 292 ? 1.585 41.656 7.727 1 95.75 292 LYS B O 1
ATOM 5054 N N . LYS B 1 293 ? 0.209 41.656 9.445 1 96.31 293 LYS B N 1
ATOM 5055 C CA . LYS B 1 293 ? 0.987 42.656 10.195 1 96.31 293 LYS B CA 1
ATOM 5056 C C . LYS B 1 293 ? 2.369 42.094 10.547 1 96.31 293 LYS B C 1
ATOM 5058 O O . LYS B 1 293 ? 3.363 42.844 10.469 1 96.31 293 LYS B O 1
ATOM 5063 N N . LEU B 1 294 ? 2.393 40.875 10.906 1 96.06 294 LEU B N 1
ATOM 5064 C CA . LEU B 1 294 ? 3.637 40.25 11.344 1 96.06 294 LEU B CA 1
ATOM 5065 C C . LEU B 1 294 ? 4.562 40 10.156 1 96.06 294 LEU B C 1
ATOM 5067 O O . LEU B 1 294 ? 5.781 39.906 10.328 1 96.06 294 LEU B O 1
ATOM 5071 N N . THR B 1 295 ? 4.066 39.781 8.945 1 94.75 295 THR B N 1
ATOM 5072 C CA . THR B 1 295 ? 4.875 39.312 7.816 1 94.75 295 THR B CA 1
ATOM 5073 C C . THR B 1 295 ? 4.938 40.375 6.73 1 94.75 295 THR B C 1
ATOM 5075 O O . THR B 1 295 ? 5.777 40.312 5.832 1 94.75 295 THR B O 1
ATOM 5078 N N . ASN B 1 296 ? 4 41.406 6.637 1 90.44 296 ASN B N 1
ATOM 5079 C CA . ASN B 1 296 ? 3.83 42.406 5.59 1 90.44 296 ASN B CA 1
ATOM 5080 C C . ASN B 1 296 ? 3.482 41.781 4.25 1 90.44 296 ASN B C 1
ATOM 5082 O O . ASN B 1 296 ? 3.82 42.312 3.193 1 90.44 296 ASN B O 1
ATOM 5086 N N . LYS B 1 297 ? 2.979 40.594 4.305 1 90.38 297 LYS B N 1
ATOM 5087 C CA . LYS B 1 297 ? 2.561 39.875 3.094 1 90.38 297 LYS B CA 1
ATOM 5088 C C . LYS B 1 297 ? 1.108 40.219 2.746 1 90.38 297 LYS B C 1
ATOM 5090 O O . LYS B 1 297 ? 0.345 40.656 3.602 1 90.38 297 LYS B O 1
ATOM 5095 N N . ASP B 1 298 ? 0.795 39.938 1.499 1 89.12 298 ASP B N 1
ATOM 5096 C CA . ASP B 1 298 ? -0.569 40.188 1.046 1 89.12 298 ASP B CA 1
ATOM 5097 C C . ASP B 1 298 ? -1.514 39.062 1.499 1 89.12 298 ASP B C 1
ATOM 5099 O O . ASP B 1 298 ? -1.066 38 1.899 1 89.12 298 ASP B O 1
ATOM 5103 N N . PHE B 1 299 ? -2.777 39.312 1.414 1 88.88 299 PHE B N 1
ATOM 5104 C CA . PHE B 1 299 ? -3.816 38.406 1.912 1 88.88 299 PHE B CA 1
ATOM 5105 C C . PHE B 1 299 ? -3.768 37.062 1.191 1 88.88 299 PHE B C 1
ATOM 5107 O O . PHE B 1 299 ? -4.082 36.031 1.776 1 88.88 299 PHE B O 1
ATOM 5114 N N . ASP B 1 300 ? -3.273 37.062 -0.022 1 86.69 300 ASP B N 1
ATOM 5115 C CA . ASP B 1 300 ? -3.24 35.844 -0.823 1 86.69 300 ASP B CA 1
ATOM 5116 C C . ASP B 1 300 ? -2.182 34.875 -0.302 1 86.69 300 ASP B C 1
ATOM 5118 O O . ASP B 1 300 ? -2.217 33.688 -0.617 1 86.69 300 ASP B O 1
ATOM 5122 N N . SER B 1 301 ? -1.343 35.344 0.54 1 91.12 301 SER B N 1
ATOM 5123 C CA . SER B 1 301 ? -0.268 34.531 1.093 1 91.12 301 SER B CA 1
ATOM 5124 C C . SER B 1 301 ? -0.583 34.094 2.52 1 91.12 301 SER B C 1
ATOM 5126 O O . SER B 1 301 ? 0.305 33.625 3.248 1 91.12 301 SER B O 1
ATOM 5128 N N . ILE B 1 302 ? -1.826 34.312 2.85 1 93 302 ILE B N 1
ATOM 5129 C CA . ILE B 1 302 ? -2.268 33.969 4.191 1 93 302 ILE B CA 1
ATOM 5130 C C . ILE B 1 302 ? -3.393 32.938 4.105 1 93 302 ILE B C 1
ATOM 5132 O O . ILE B 1 302 ? -4.293 33.062 3.268 1 93 302 ILE B O 1
ATOM 5136 N N . LYS B 1 303 ? -3.297 31.953 4.902 1 91.56 303 LYS B N 1
ATOM 5137 C CA . LYS B 1 303 ? -4.324 30.906 4.883 1 91.56 303 LYS B CA 1
ATOM 5138 C C . LYS B 1 303 ? -4.902 30.688 6.277 1 91.56 303 LYS B C 1
ATOM 5140 O O . LYS B 1 303 ? -4.184 30.766 7.273 1 91.56 303 LYS B O 1
ATOM 5145 N N . LEU B 1 304 ? -6.211 30.406 6.301 1 93.25 304 LEU B N 1
ATOM 5146 C CA . LEU B 1 304 ? -6.891 30 7.527 1 93.25 304 LEU B CA 1
ATOM 5147 C C . LEU B 1 304 ? -6.781 28.484 7.734 1 93.25 304 LEU B C 1
ATOM 5149 O O . LEU B 1 304 ? -7.379 27.719 6.988 1 93.25 304 LEU B O 1
ATOM 5153 N N . ILE B 1 305 ? -6.066 28.094 8.758 1 93.81 305 ILE B N 1
ATOM 5154 C CA . ILE B 1 305 ? -5.906 26.656 8.969 1 93.81 305 ILE B CA 1
ATOM 5155 C C . ILE B 1 305 ? -7.027 26.141 9.875 1 93.81 305 ILE B C 1
ATOM 5157 O O . ILE B 1 305 ? -7.305 24.938 9.906 1 93.81 305 ILE B O 1
ATOM 5161 N N . LEU B 1 306 ? -7.547 26.953 10.625 1 95.94 306 LEU B N 1
ATOM 5162 C CA . LEU B 1 306 ? -8.789 26.719 11.352 1 95.94 306 LEU B CA 1
ATOM 5163 C C . LEU B 1 306 ? -9.734 27.906 11.211 1 95.94 306 LEU B C 1
ATOM 5165 O O . LEU B 1 306 ? -9.492 28.969 11.789 1 95.94 306 LEU B O 1
ATOM 5169 N N . LYS B 1 307 ? -10.789 27.766 10.531 1 92.56 307 LYS B N 1
ATOM 5170 C CA . LYS B 1 307 ? -11.68 28.875 10.188 1 92.56 307 LYS B CA 1
ATOM 5171 C C . LYS B 1 307 ? -12.414 29.391 11.422 1 92.56 307 LYS B C 1
ATOM 5173 O O . LYS B 1 307 ? -12.43 30.594 11.688 1 92.56 307 LYS B O 1
ATOM 5178 N N . LYS B 1 308 ? -13.047 28.453 12.055 1 92.56 308 LYS B N 1
ATOM 5179 C CA . LYS B 1 308 ? -13.867 28.875 13.188 1 92.56 308 LYS B CA 1
ATOM 5180 C C . LYS B 1 308 ? -14.078 27.703 14.164 1 92.56 308 LYS B C 1
ATOM 5182 O O . LYS B 1 308 ? -14.539 26.641 13.766 1 92.56 308 LYS B O 1
ATOM 5187 N N . PHE B 1 309 ? -13.688 27.891 15.367 1 96.31 309 PHE B N 1
ATOM 5188 C CA . PHE B 1 309 ? -13.984 26.984 16.469 1 96.31 309 PHE B CA 1
ATOM 5189 C C . PHE B 1 309 ? -14.711 27.719 17.594 1 96.31 309 PHE B C 1
ATOM 5191 O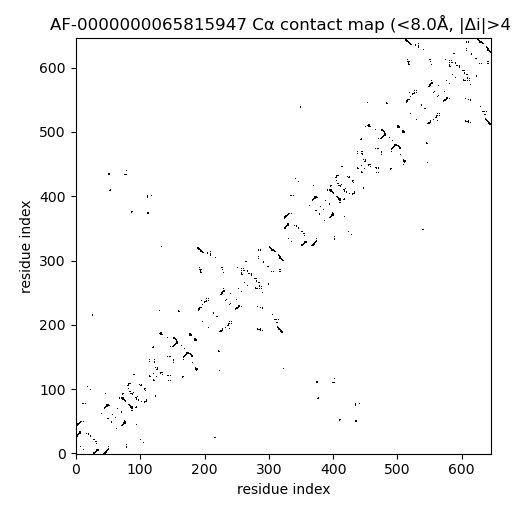 O . PHE B 1 309 ? -14.172 28.672 18.172 1 96.31 309 PHE B O 1
ATOM 5198 N N . LYS B 1 310 ? -15.938 27.297 17.906 1 96.12 310 LYS B N 1
ATOM 5199 C CA . LYS B 1 310 ? -16.75 27.938 18.938 1 96.12 310 LYS B CA 1
ATOM 5200 C C . LYS B 1 310 ? -16.922 27.031 20.141 1 96.12 310 LYS B C 1
ATOM 5202 O O . LYS B 1 310 ? -17.25 25.844 20 1 96.12 310 LYS B O 1
ATOM 5207 N N . ARG B 1 311 ? -16.672 27.609 21.234 1 96.5 311 ARG B N 1
ATOM 5208 C CA . ARG B 1 311 ? -16.859 26.844 22.469 1 96.5 311 ARG B CA 1
ATOM 5209 C C . ARG B 1 311 ? -17.109 27.781 23.656 1 96.5 311 ARG B C 1
ATOM 5211 O O . ARG B 1 311 ? -16.297 28.672 23.922 1 96.5 311 ARG B O 1
ATOM 5218 N N . ASN B 1 312 ? -18.219 27.641 24.359 1 96.56 312 ASN B N 1
ATOM 5219 C CA . ASN B 1 312 ? -18.531 28.297 25.625 1 96.56 312 ASN B CA 1
ATOM 5220 C C . ASN B 1 312 ? -18.391 29.812 25.516 1 96.56 312 ASN B C 1
ATOM 5222 O O . ASN B 1 312 ? -17.75 30.453 26.359 1 96.56 312 ASN B O 1
ATOM 5226 N N . GLY B 1 313 ? -18.797 30.359 24.422 1 96 313 GLY B N 1
ATOM 5227 C CA . GLY B 1 313 ? -18.844 31.812 24.281 1 96 313 GLY B CA 1
ATOM 5228 C C . GLY B 1 313 ? -17.562 32.375 23.688 1 96 313 GLY B C 1
ATOM 5229 O O . GLY B 1 313 ? -17.406 33.594 23.625 1 96 313 GLY B O 1
ATOM 5230 N N . VAL B 1 314 ? -16.641 31.516 23.359 1 97.62 314 VAL B N 1
ATOM 5231 C CA . VAL B 1 314 ? -15.383 31.938 22.75 1 97.62 314 VAL B CA 1
ATOM 5232 C C . VAL B 1 314 ? -15.305 31.406 21.328 1 97.62 314 VAL B C 1
ATOM 5234 O O . VAL B 1 314 ? -15.695 30.266 21.047 1 97.62 314 VAL B O 1
ATOM 5237 N N . THR B 1 315 ? -14.898 32.188 20.359 1 97.38 315 THR B N 1
ATOM 5238 C CA . THR B 1 315 ? -14.617 31.797 18.984 1 97.38 315 THR B CA 1
ATOM 5239 C C . THR B 1 315 ? -13.133 31.953 18.656 1 97.38 315 THR B C 1
ATOM 5241 O O . THR B 1 315 ? -12.531 33 18.953 1 97.38 315 THR B O 1
ATOM 5244 N N . VAL B 1 316 ? -12.57 30.906 18.125 1 98.44 316 VAL B N 1
ATOM 5245 C CA . VAL B 1 316 ? -11.141 30.906 17.844 1 98.44 316 VAL B CA 1
ATOM 5246 C C . VAL B 1 316 ? -10.922 30.609 16.359 1 98.44 316 VAL B C 1
ATOM 5248 O O . VAL B 1 316 ? -11.586 29.734 15.789 1 98.44 316 VAL B O 1
ATOM 5251 N N . ALA B 1 317 ? -10.078 31.312 15.688 1 97.69 317 ALA B N 1
ATOM 5252 C CA . ALA B 1 317 ? -9.57 31.047 14.344 1 97.69 317 ALA B CA 1
ATOM 5253 C C . ALA B 1 317 ? -8.047 31.062 14.312 1 97.69 317 ALA B C 1
ATOM 5255 O O . ALA B 1 317 ? -7.41 31.703 15.156 1 97.69 317 ALA B O 1
ATOM 5256 N N . ILE B 1 318 ? -7.469 30.328 13.445 1 98.06 318 ILE B N 1
ATOM 5257 C CA . ILE B 1 318 ? -6.016 30.281 13.336 1 98.06 318 ILE B CA 1
ATOM 5258 C C . ILE B 1 318 ? -5.598 30.531 11.891 1 98.06 318 ILE B C 1
ATOM 5260 O O . ILE B 1 318 ? -6.105 29.875 10.969 1 98.06 318 ILE B O 1
ATOM 5264 N N . ALA B 1 319 ? -4.68 31.438 11.688 1 96.75 319 ALA B N 1
ATOM 5265 C CA . ALA B 1 319 ? -4.148 31.766 10.367 1 96.75 319 ALA B CA 1
ATOM 5266 C C . ALA B 1 319 ? -2.629 31.625 10.336 1 96.75 319 ALA B C 1
ATOM 5268 O O . ALA B 1 319 ? -1.97 31.766 11.367 1 96.75 319 ALA B O 1
ATOM 5269 N N . THR B 1 320 ? -2.137 31.312 9.258 1 96.81 320 THR B N 1
ATOM 5270 C CA . THR B 1 320 ? -0.698 31.219 9.039 1 96.81 320 THR B CA 1
ATOM 5271 C C . THR B 1 320 ? -0.335 31.688 7.633 1 96.81 320 THR B C 1
ATOM 5273 O O . THR B 1 320 ? -1.216 32.031 6.836 1 96.81 320 THR B O 1
ATOM 5276 N N . GLU B 1 321 ? 0.922 31.875 7.461 1 92.44 321 GLU B N 1
ATOM 5277 C CA . GLU B 1 321 ? 1.411 32.188 6.125 1 92.44 321 GLU B CA 1
ATOM 5278 C C . GLU B 1 321 ? 1.247 31.016 5.18 1 92.44 321 GLU B C 1
ATOM 5280 O O . GLU B 1 321 ? 1.321 29.859 5.602 1 92.44 321 GLU B O 1
ATOM 5285 N N . ASN B 1 322 ? 0.808 31.297 4.055 1 74.88 322 ASN B N 1
ATOM 5286 C CA . ASN B 1 322 ? 0.678 30.25 3.045 1 74.88 322 ASN B CA 1
ATOM 5287 C C . ASN B 1 322 ? 2.039 29.797 2.523 1 74.88 322 ASN B C 1
ATOM 5289 O O . ASN B 1 322 ? 2.932 30.625 2.312 1 74.88 322 ASN B O 1
ATOM 5293 N N . LEU B 1 323 ? 2.234 28.5 2.664 1 58.19 323 LEU B N 1
ATOM 5294 C CA . LEU B 1 323 ? 3.445 27.875 2.146 1 58.19 323 LEU B CA 1
ATOM 5295 C C . LEU B 1 323 ? 3.529 28.016 0.631 1 58.19 323 LEU B C 1
ATOM 5297 O O . LEU B 1 323 ? 2.504 28.031 -0.052 1 58.19 323 LEU B O 1
#

pLDDT: mean 94.59, std 4.99, range [57.75, 98.88]

Nearest PDB structures (foldseek):
  3eeq-assembly1_A  TM=6.200E-01  e=3.152E-21  Saccharolobus solfataricus
  3eeq-assembly1_B  TM=6.015E-01  e=3.704E-19  Saccharolobus solfataricus
  2w6k-assembly1_A  TM=9.190E-01  e=1.802E-09  Pseudomonas aeruginosa
  2w6l-assembly1_A  TM=9.256E-01  e=3.123E-09  Pseudomonas aeruginosa
  1o4v-assembly1_A  TM=6.265E-01  e=3.653E-01  Thermotoga maritima

Secondary structure (DSSP, 8-state):
-EEEEEE-SHHHHHHHHHHHHHHHHTT--EEEEEGGG----S-EEEEEEES-HHHHHHHTHHHH-S-TTTSPEEEEE-TT-EEEEEES-STTSHHHHHHHHHHHTT-EE---SHHHHTT---HHHHHHHTTBPPPPHHHHHHHHHHTTTS-EEEEEETT------TTEEEEEESSSSEEETTTEEEPBPPEEEEEEE-TT--HHHHHHHHHHHHHHTT--GGG--EEEEEGGGTT-HHHHHHHHHTT--EEEE-HHHHHHHHHHS-----HHHHHHHSSS-SHHHHHHHHHHHHH---GGGEEEEEEEEEETTEEEEEEEE--/-EEEEEE-SHHHHHHHHHHHHHHHHTT-EEEEEEGGG----S-EEEEEEES-HHHHHHHTHHHH-S-TTTSPEEEEE-TT-EEEEEES-STTSHHHHHHHHHHHTT-EE---SHHHHTT---HHHHHHHTTBPPPPHHHHHHHHHHTTTS-EEEEEETT------TTEEEEEESSSSEEETTTEEEPBPPEEEEEEE-TT--HHHHHHHHHHHHHHTT--GGG--EEEEEGGGTT-HHHHHHHHHTT--EEEE-HHHHHHHHHHS-----HHHHHHHSSS-SHHHHHHHHHHHHH---GGGEEEEEEEEEETTEEEEEEEE--

Solvent-accessible surface area (backbone atoms only — not comparable to full-atom values): 33992 Å² total; per-residue (Å²): 106,37,32,42,32,34,18,73,49,74,70,27,43,56,52,46,52,53,49,48,50,52,37,51,72,50,70,46,52,66,48,80,42,47,55,92,75,59,76,88,82,85,67,54,39,26,39,37,35,29,42,34,52,45,57,44,56,73,75,42,38,73,81,53,60,82,40,78,89,71,24,38,10,33,30,36,26,24,91,79,38,42,28,33,49,43,30,28,36,56,88,43,36,18,47,57,54,37,49,59,46,18,73,72,67,79,32,40,68,52,59,29,40,67,45,57,64,70,61,35,66,34,58,52,42,47,20,61,68,65,39,34,45,80,71,54,65,70,55,36,57,52,46,41,57,45,40,76,76,40,71,35,44,32,34,33,31,64,77,50,81,82,79,78,51,62,43,46,46,71,46,67,39,94,49,86,40,33,32,39,62,86,69,47,74,37,48,61,47,51,28,14,36,4,40,32,66,49,89,84,42,54,36,68,47,42,42,51,43,50,52,50,56,28,56,56,68,66,47,57,73,69,64,50,61,30,36,18,23,40,53,91,49,72,77,36,57,14,58,52,55,35,40,54,72,69,70,43,54,76,46,70,36,50,64,67,61,44,48,52,44,61,76,74,42,96,65,82,74,33,70,69,44,26,75,75,71,71,28,43,59,40,13,50,47,24,4,47,51,43,32,28,68,75,68,73,50,60,72,89,42,46,40,68,80,38,62,74,44,77,43,87,62,27,33,39,10,32,14,28,54,49,125,107,37,32,41,33,33,19,73,48,74,70,27,44,56,51,45,52,53,48,47,51,53,36,51,73,49,69,45,52,66,46,80,42,48,55,92,76,60,75,89,83,86,68,54,38,27,38,36,36,29,42,34,53,42,58,45,56,73,73,43,38,72,80,53,59,80,41,78,90,70,25,38,11,32,30,36,26,24,90,80,40,41,29,33,48,42,31,28,35,55,86,43,36,18,48,58,53,37,50,58,46,19,74,70,67,78,34,40,67,50,59,31,39,66,44,58,63,69,61,35,66,35,58,51,43,46,22,62,68,67,40,33,44,79,71,55,67,69,55,37,58,52,46,40,57,45,41,75,77,39,72,34,44,32,34,33,32,63,77,50,82,82,81,80,50,61,43,48,48,73,46,68,42,94,50,86,40,34,32,41,63,85,69,48,74,38,49,61,48,51,27,14,35,4,40,33,64,50,88,82,43,53,35,68,46,43,41,52,42,50,52,50,55,29,55,56,68,67,46,58,74,69,65,51,59,30,37,18,23,41,52,92,49,72,76,37,60,16,56,53,53,34,40,53,71,68,70,43,54,75,45,69,35,50,66,68,61,44,49,50,44,62,76,73,44,96,65,82,73,33,68,70,44,26,75,75,72,70,30,41,59,40,13,50,48,24,4,47,51,44,31,29,70,74,67,74,50,59,72,89,42,45,38,68,82,38,64,74,44,76,40,89,61,27,33,39,12,32,17,28,54,50,123